Protein AF-A0A7Y4TJZ5-F1 (afdb_monomer)

Foldseek 3Di:
DWDFDDDDQVFDPPCVQQWPKDKQQWWKAAAQAQKIFGPDDPPLVSWDDPVLAQWWKDFDPWDTFGFNADPDRGITGTPDGTNHIDGRHIMITADDDNNHRRIDDDDDDPPPDVQPVPPDQFQDADDPQWDDWDDQRQKIWTAGQFAKIFIHDGSDPRGGHPVLIDDDPGHFQEWADFPPRWIFTFDLQWTWIWHAPDDPNGIDIGTLGGGFGADHHQQWDQAPPRWIWGCRVATWTQDPPSYTDRPLCVVPVVVCPPLSVADLLWHWGWDYQQVQRWTWTFTFQWIWTQRVVVSDIDDIDGCVVVDDPPKGFNHWDADPSWIWTWIDPPPDTDIHTPLDDQKDKDKDKADKDAFPAQFWWFFKKKWKKFADQPWWKWKWKDAPVPPVDTHTQDTDRDDDDDTIDIDMGGRGHTGGRIMMIIIIYMHRNDDIDTDDIDTDTDHDNDDDD

pLDDT: mean 81.67, std 16.17, range [26.98, 97.94]

Radius of gyration: 30.07 Å; Cα contacts (8 Å, |Δi|>4): 1063; chains: 1; bounding box: 86×36×88 Å

Structure (mmCIF, N/CA/C/O backbone):
data_AF-A0A7Y4TJZ5-F1
#
_entry.id   AF-A0A7Y4TJZ5-F1
#
loop_
_atom_site.group_PDB
_atom_site.id
_atom_site.type_symbol
_atom_site.label_atom_id
_atom_site.label_alt_id
_atom_site.label_comp_id
_atom_site.label_asym_id
_atom_site.label_entity_id
_atom_site.label_seq_id
_atom_site.pdbx_PDB_ins_code
_atom_site.Cartn_x
_atom_site.Cartn_y
_atom_site.Cartn_z
_atom_site.occupancy
_atom_site.B_iso_or_equiv
_atom_site.auth_seq_id
_atom_site.auth_comp_id
_atom_site.auth_asym_id
_atom_site.auth_atom_id
_atom_site.pdbx_PDB_model_num
ATOM 1 N N . VAL A 1 1 ? 12.335 8.476 -17.400 1.00 26.98 1 VAL A N 1
ATOM 2 C CA . VAL A 1 1 ? 11.564 7.631 -16.458 1.00 26.98 1 VAL A CA 1
ATOM 3 C C . VAL A 1 1 ? 12.412 6.408 -16.174 1.00 26.98 1 VAL A C 1
ATOM 5 O O . VAL A 1 1 ? 12.815 5.763 -17.132 1.00 26.98 1 VAL A O 1
ATOM 8 N N . PHE A 1 2 ? 12.754 6.162 -14.912 1.00 28.34 2 PHE A N 1
ATOM 9 C CA . PHE A 1 2 ? 13.692 5.110 -14.512 1.00 28.34 2 PHE A CA 1
ATOM 10 C C . PHE A 1 2 ? 12.930 3.837 -14.141 1.00 28.34 2 PHE A C 1
ATOM 12 O O . PHE A 1 2 ? 11.944 3.908 -13.410 1.00 28.34 2 PHE A O 1
ATOM 19 N N . TYR A 1 3 ? 13.377 2.683 -14.637 1.00 32.62 3 TYR A N 1
ATOM 20 C CA . TYR A 1 3 ? 12.796 1.384 -14.298 1.00 32.62 3 TYR A CA 1
ATOM 21 C C . TYR A 1 3 ? 13.901 0.424 -13.867 1.00 32.62 3 TYR A C 1
ATOM 23 O O . TYR A 1 3 ? 14.883 0.228 -14.584 1.00 32.62 3 TYR A O 1
ATOM 31 N N . GLN A 1 4 ? 13.728 -0.192 -12.698 1.00 32.41 4 GLN A N 1
ATOM 32 C CA . GLN A 1 4 ? 14.527 -1.338 -12.283 1.00 32.41 4 GLN A CA 1
ATOM 33 C C . GLN A 1 4 ? 14.056 -2.566 -13.063 1.00 32.41 4 GLN A C 1
ATOM 35 O O . GLN A 1 4 ? 12.895 -2.964 -12.964 1.00 32.41 4 GLN A O 1
ATOM 40 N N . LEU A 1 5 ? 14.952 -3.168 -13.840 1.00 33.44 5 LEU A N 1
ATOM 41 C CA . LEU A 1 5 ? 14.675 -4.424 -14.527 1.00 33.44 5 LEU A CA 1
ATOM 42 C C . LEU A 1 5 ? 14.629 -5.554 -13.487 1.00 33.44 5 LEU A C 1
ATOM 44 O O . LEU A 1 5 ? 15.612 -5.785 -12.778 1.00 33.44 5 LEU A O 1
ATOM 48 N N . LYS A 1 6 ? 13.506 -6.280 -13.394 1.00 32.34 6 LYS A N 1
ATOM 49 C CA . LYS A 1 6 ? 13.508 -7.609 -12.764 1.00 32.34 6 LYS A CA 1
ATOM 50 C C . LYS A 1 6 ? 14.421 -8.506 -13.605 1.00 32.34 6 LYS A C 1
ATOM 52 O O . LYS A 1 6 ? 14.363 -8.489 -14.829 1.00 32.34 6 LYS A O 1
ATOM 57 N N . THR A 1 7 ? 15.329 -9.197 -12.932 1.00 35.03 7 THR A N 1
ATOM 58 C CA . THR A 1 7 ? 16.439 -9.952 -13.518 1.00 35.03 7 THR A CA 1
ATOM 59 C C . THR A 1 7 ? 16.008 -10.998 -14.548 1.00 35.03 7 THR A C 1
ATOM 61 O O . THR A 1 7 ? 14.954 -11.610 -14.405 1.00 35.03 7 THR A O 1
ATOM 64 N N . ASP A 1 8 ? 16.914 -11.210 -15.509 1.00 32.91 8 ASP A N 1
ATOM 65 C CA . ASP A 1 8 ? 16.932 -12.202 -16.595 1.00 32.91 8 ASP A CA 1
ATOM 66 C C . ASP A 1 8 ? 16.063 -11.877 -17.823 1.00 32.91 8 ASP A C 1
ATOM 68 O O . ASP A 1 8 ? 15.109 -12.571 -18.167 1.00 32.91 8 ASP A O 1
ATOM 72 N N . LEU A 1 9 ? 16.470 -10.832 -18.558 1.00 32.56 9 LEU A N 1
ATOM 73 C CA . LEU A 1 9 ? 16.109 -10.668 -19.968 1.00 32.56 9 LEU A CA 1
ATOM 74 C C . LEU A 1 9 ? 16.792 -11.779 -20.782 1.00 32.56 9 LEU A C 1
ATOM 76 O O . LEU A 1 9 ? 17.995 -11.734 -21.024 1.00 32.56 9 LEU A O 1
ATOM 80 N N . GLY A 1 10 ? 16.019 -12.769 -21.227 1.00 30.14 10 GLY A N 1
ATOM 81 C CA . GLY A 1 10 ? 16.453 -13.839 -22.136 1.00 30.14 10 GLY A CA 1
ATOM 82 C C . GLY A 1 10 ? 16.658 -13.400 -23.594 1.00 30.14 10 GLY A C 1
ATOM 83 O O . GLY A 1 10 ? 16.480 -14.205 -24.503 1.00 30.14 10 GLY A O 1
ATOM 84 N N . GLY A 1 11 ? 17.002 -12.134 -23.828 1.00 30.33 11 GLY A N 1
ATOM 85 C CA . GLY A 1 11 ? 17.369 -11.587 -25.131 1.00 30.33 11 GLY A CA 1
ATOM 86 C C . GLY A 1 11 ? 18.675 -10.820 -24.987 1.00 30.33 11 GLY A C 1
ATOM 87 O O . GLY A 1 11 ? 18.841 -10.095 -24.008 1.00 30.33 11 GLY A O 1
ATOM 88 N N . GLU A 1 12 ? 19.611 -11.010 -25.920 1.00 28.36 12 GLU A N 1
ATOM 89 C CA . GLU A 1 12 ? 20.917 -10.341 -25.928 1.00 28.36 12 GLU A CA 1
ATOM 90 C C . GLU A 1 12 ? 20.750 -8.814 -25.986 1.00 28.36 12 GLU A C 1
ATOM 92 O O . GLU A 1 12 ? 20.802 -8.183 -27.040 1.00 28.36 12 GLU A O 1
ATOM 97 N N . VAL A 1 13 ? 20.615 -8.184 -24.824 1.00 33.53 13 VAL A N 1
ATOM 98 C CA . VAL A 1 13 ? 21.214 -6.871 -24.625 1.00 33.53 13 VAL A CA 1
ATOM 99 C C . VAL A 1 13 ? 22.707 -7.139 -24.650 1.00 33.53 13 VAL A C 1
ATOM 101 O O . VAL A 1 13 ? 23.181 -7.926 -23.831 1.00 33.53 13 VAL A O 1
ATOM 104 N N . ALA A 1 14 ? 23.439 -6.551 -25.601 1.00 31.89 14 ALA A N 1
ATOM 105 C CA . ALA A 1 14 ? 24.888 -6.709 -25.656 1.00 31.89 14 ALA A CA 1
ATOM 106 C C . ALA A 1 14 ? 25.456 -6.469 -24.249 1.00 31.89 14 ALA A C 1
ATOM 108 O O . ALA A 1 14 ? 25.326 -5.371 -23.697 1.00 31.89 14 ALA A O 1
ATOM 109 N N . GLU A 1 15 ? 26.023 -7.525 -23.660 1.00 33.72 15 GLU A N 1
ATOM 110 C CA . GLU A 1 15 ? 26.436 -7.613 -22.252 1.00 33.72 15 GLU A CA 1
ATOM 111 C C . GLU A 1 15 ? 27.349 -6.438 -21.858 1.00 33.72 15 GLU A C 1
ATOM 113 O O . GLU A 1 15 ? 27.332 -5.952 -20.731 1.00 33.72 15 GLU A O 1
ATOM 118 N N . THR A 1 16 ? 28.051 -5.877 -22.843 1.00 36.59 16 THR A N 1
ATOM 119 C CA . THR A 1 16 ? 28.891 -4.681 -22.754 1.00 36.59 16 THR A CA 1
ATOM 120 C C . THR A 1 16 ? 28.174 -3.412 -22.274 1.00 36.59 16 THR A C 1
ATOM 122 O O . THR A 1 16 ? 28.843 -2.525 -21.750 1.00 36.59 16 THR A O 1
ATOM 125 N N . THR A 1 17 ? 26.846 -3.309 -22.405 1.00 39.62 17 THR A N 1
ATOM 126 C CA . THR A 1 17 ? 26.066 -2.116 -22.001 1.00 39.62 17 THR A CA 1
ATOM 127 C C . THR A 1 17 ? 25.489 -2.243 -20.584 1.00 39.62 17 THR A C 1
ATOM 129 O O . THR A 1 17 ? 25.361 -1.249 -19.879 1.00 39.62 17 THR A O 1
ATOM 132 N N . LEU A 1 18 ? 25.192 -3.468 -20.135 1.00 43.47 18 LEU A N 1
ATOM 133 C CA . LEU A 1 18 ? 24.624 -3.774 -18.810 1.00 43.47 18 LEU A CA 1
ATOM 134 C C . LEU A 1 18 ? 25.674 -4.169 -17.762 1.00 43.47 18 LEU A C 1
ATOM 136 O O . LEU A 1 18 ? 25.403 -4.123 -16.561 1.00 43.47 18 LEU A O 1
ATOM 140 N N . ALA A 1 19 ? 26.866 -4.568 -18.205 1.00 49.66 19 ALA A N 1
ATOM 141 C CA . ALA A 1 19 ? 27.939 -5.076 -17.363 1.00 49.66 19 ALA A CA 1
ATOM 142 C C . ALA A 1 19 ? 29.138 -4.122 -17.299 1.00 49.66 19 ALA A C 1
ATOM 144 O O . ALA A 1 19 ? 30.273 -4.592 -17.205 1.00 49.66 19 ALA A O 1
ATOM 145 N N . TYR A 1 20 ? 28.935 -2.793 -17.329 1.00 59.78 20 TYR A N 1
ATOM 146 C CA . TYR A 1 20 ? 30.046 -1.890 -17.015 1.00 59.78 20 TYR A CA 1
ATOM 147 C C . TYR A 1 20 ? 30.488 -2.150 -15.570 1.00 59.78 20 TYR A C 1
ATOM 149 O O . TYR A 1 20 ? 29.847 -1.739 -14.603 1.00 59.78 20 TYR A O 1
ATOM 157 N N . THR A 1 21 ? 31.574 -2.903 -15.454 1.00 74.19 21 THR A N 1
ATOM 158 C CA . THR A 1 21 ? 32.314 -3.168 -14.233 1.00 74.19 21 THR A CA 1
ATOM 159 C C . THR A 1 21 ? 33.742 -2.762 -14.531 1.00 74.19 21 THR A C 1
ATOM 161 O O . THR A 1 21 ? 34.391 -3.351 -15.395 1.00 74.19 21 THR A O 1
ATOM 164 N N . ARG A 1 22 ? 34.221 -1.733 -13.840 1.00 83.25 22 ARG A N 1
ATOM 165 C CA . ARG A 1 22 ? 35.608 -1.288 -13.917 1.00 83.25 22 ARG A CA 1
ATOM 166 C C . ARG A 1 22 ? 36.272 -1.576 -12.584 1.00 83.25 22 ARG A C 1
ATOM 168 O O . ARG A 1 22 ? 35.822 -1.071 -11.559 1.00 83.25 22 ARG A O 1
ATOM 175 N N . THR A 1 23 ? 37.345 -2.356 -12.609 1.00 86.56 23 THR A N 1
ATOM 176 C CA . THR A 1 23 ? 38.176 -2.593 -11.427 1.00 86.56 23 THR A CA 1
ATOM 177 C C . THR A 1 23 ? 39.395 -1.688 -11.491 1.00 86.56 23 THR A C 1
ATOM 179 O O . THR A 1 23 ? 40.169 -1.774 -12.439 1.00 86.56 23 THR A O 1
ATOM 182 N N . ILE A 1 24 ? 39.572 -0.840 -10.483 1.00 87.31 24 ILE A N 1
ATOM 183 C CA . ILE A 1 24 ? 40.707 0.071 -10.347 1.00 87.31 24 ILE A CA 1
ATOM 184 C C . ILE A 1 24 ? 41.592 -0.466 -9.227 1.00 87.31 24 ILE A C 1
ATOM 186 O O . ILE A 1 24 ? 41.119 -0.693 -8.120 1.00 87.31 24 ILE A O 1
ATOM 190 N N . ALA A 1 25 ? 42.869 -0.717 -9.511 1.00 84.25 25 ALA A N 1
ATOM 191 C CA . ALA A 1 25 ? 43.724 -1.508 -8.623 1.00 84.25 25 ALA A CA 1
ATOM 192 C C . ALA A 1 25 ? 44.171 -0.787 -7.340 1.00 84.25 25 ALA A C 1
ATOM 194 O O . ALA A 1 25 ? 44.543 -1.456 -6.382 1.00 84.25 25 ALA A O 1
ATOM 195 N N . GLN A 1 26 ? 44.191 0.548 -7.342 1.00 88.69 26 GLN A N 1
ATOM 196 C CA . GLN A 1 26 ? 44.785 1.351 -6.272 1.00 88.69 26 GLN A CA 1
ATOM 197 C C . GLN A 1 26 ? 43.846 2.482 -5.867 1.00 88.69 26 GLN A C 1
ATOM 199 O O . GLN A 1 26 ? 43.989 3.615 -6.328 1.00 88.69 26 GLN A O 1
ATOM 204 N N . ALA A 1 27 ? 42.875 2.162 -5.019 1.00 91.06 27 ALA A N 1
ATOM 205 C CA . ALA A 1 27 ? 41.992 3.126 -4.388 1.00 91.06 27 ALA A CA 1
ATOM 206 C C . ALA A 1 27 ? 42.202 3.159 -2.874 1.00 91.06 27 ALA A C 1
ATOM 208 O O . ALA A 1 27 ? 42.555 2.158 -2.247 1.00 91.06 27 ALA A O 1
ATOM 209 N N . SER A 1 28 ? 41.958 4.323 -2.290 1.00 93.44 28 SER A N 1
ATOM 210 C CA . SER A 1 28 ? 42.104 4.572 -0.866 1.00 93.44 28 SER A CA 1
ATOM 211 C C . SER A 1 28 ? 40.934 5.387 -0.345 1.00 93.44 28 SER A C 1
ATOM 213 O O . SER A 1 28 ? 40.437 6.280 -1.026 1.00 93.44 28 SER A O 1
ATOM 215 N N . ILE A 1 29 ? 40.520 5.074 0.876 1.00 94.00 29 ILE A N 1
ATOM 216 C CA . ILE A 1 29 ? 39.541 5.842 1.643 1.00 94.00 29 ILE A CA 1
ATOM 217 C C . ILE A 1 29 ? 39.866 5.679 3.124 1.00 94.00 29 ILE A C 1
ATOM 219 O O . ILE A 1 29 ? 40.321 4.615 3.560 1.00 94.00 29 ILE A O 1
ATOM 223 N N . THR A 1 30 ? 39.678 6.735 3.904 1.00 94.25 30 THR A N 1
ATOM 224 C CA . THR A 1 30 ? 39.944 6.710 5.345 1.00 94.25 30 THR A CA 1
ATOM 225 C C . THR A 1 30 ? 38.661 6.385 6.105 1.00 94.25 30 THR A C 1
ATOM 227 O O . THR A 1 30 ? 37.578 6.774 5.689 1.00 94.25 30 THR A O 1
ATOM 230 N N . ASN A 1 31 ? 38.764 5.661 7.222 1.00 91.94 31 ASN A N 1
ATOM 231 C CA . ASN A 1 31 ? 37.613 5.405 8.092 1.00 91.94 31 ASN A CA 1
ATOM 232 C C . ASN A 1 31 ? 36.925 6.717 8.518 1.00 91.94 31 ASN A C 1
ATOM 234 O O . ASN A 1 31 ? 37.597 7.599 9.059 1.00 91.94 31 ASN A O 1
ATOM 238 N N . GLY A 1 32 ? 35.607 6.803 8.325 1.00 87.00 32 GLY A N 1
ATOM 239 C CA . GLY A 1 32 ? 34.819 8.003 8.625 1.00 87.00 32 GLY A CA 1
ATOM 240 C C . GLY A 1 32 ? 34.938 9.131 7.593 1.00 87.00 32 GLY A C 1
ATOM 241 O O . GLY A 1 32 ? 34.552 10.253 7.899 1.00 87.00 32 GLY A O 1
ATOM 242 N N . ASP A 1 33 ? 35.520 8.860 6.422 1.00 90.69 33 ASP A N 1
ATOM 243 C CA . ASP A 1 33 ? 35.636 9.799 5.302 1.00 90.69 33 ASP A CA 1
ATOM 244 C C . ASP A 1 33 ? 34.705 9.376 4.153 1.00 90.69 33 ASP A C 1
ATOM 246 O O . ASP A 1 33 ? 34.451 8.180 3.972 1.00 90.69 33 ASP A O 1
ATOM 250 N N . THR A 1 34 ? 34.248 10.353 3.369 1.00 92.75 34 THR A N 1
ATOM 251 C CA . THR A 1 34 ? 33.452 10.181 2.142 1.00 92.75 34 THR A CA 1
ATOM 252 C C . THR A 1 34 ? 34.301 10.275 0.878 1.00 92.75 34 THR A C 1
ATOM 254 O O . THR A 1 34 ? 33.841 9.876 -0.197 1.00 92.75 34 THR A O 1
ATOM 257 N N . THR A 1 35 ? 35.537 10.775 0.988 1.00 95.62 35 THR A N 1
ATOM 258 C CA . THR A 1 35 ? 36.409 11.011 -0.165 1.00 95.62 35 THR A CA 1
ATOM 259 C C . THR A 1 35 ? 37.127 9.729 -0.585 1.00 95.62 35 THR A C 1
ATOM 261 O O . THR A 1 35 ? 37.991 9.206 0.121 1.00 95.62 35 THR A O 1
ATOM 264 N N . LEU A 1 36 ? 36.815 9.240 -1.781 1.00 93.75 36 LEU A N 1
ATOM 265 C CA . LEU A 1 36 ? 37.476 8.112 -2.425 1.00 93.75 36 LEU A CA 1
ATOM 266 C C . LEU A 1 36 ? 38.574 8.613 -3.372 1.00 93.75 36 LEU A C 1
ATOM 268 O O . LEU A 1 36 ? 38.292 9.320 -4.340 1.00 93.75 36 LEU A O 1
ATOM 272 N N . THR A 1 37 ? 39.817 8.191 -3.136 1.00 94.69 37 THR A N 1
ATOM 273 C CA . THR A 1 37 ? 40.994 8.623 -3.909 1.00 94.69 37 THR A CA 1
ATOM 274 C C . THR A 1 37 ? 41.611 7.472 -4.699 1.00 94.69 37 THR A C 1
ATOM 276 O O . THR A 1 37 ? 41.773 6.366 -4.188 1.00 94.69 37 THR A O 1
ATOM 279 N N . LEU A 1 38 ? 42.022 7.735 -5.939 1.00 92.31 38 LEU A N 1
ATOM 280 C CA . LEU A 1 38 ? 42.771 6.814 -6.795 1.00 92.31 38 LEU A CA 1
ATOM 281 C C . LEU A 1 38 ? 44.270 7.141 -6.748 1.00 92.31 38 LEU A C 1
ATOM 283 O O . LEU A 1 38 ? 44.702 8.192 -7.216 1.00 92.31 38 LEU A O 1
ATOM 287 N N . ASN A 1 39 ? 45.084 6.209 -6.258 1.00 83.44 39 ASN A N 1
ATOM 288 C CA . ASN A 1 39 ? 46.517 6.409 -6.011 1.00 83.44 39 ASN A CA 1
ATOM 289 C C . ASN A 1 39 ? 47.434 6.023 -7.188 1.00 83.44 39 ASN A C 1
ATOM 291 O O . ASN A 1 39 ? 48.652 6.176 -7.098 1.00 83.44 39 ASN A O 1
ATOM 295 N N . GLY A 1 40 ? 46.875 5.562 -8.311 1.00 67.00 40 GLY A N 1
ATOM 296 C CA . GLY A 1 40 ? 47.674 5.149 -9.470 1.00 67.00 40 GLY A CA 1
ATOM 297 C C . GLY A 1 40 ? 46.876 4.805 -10.723 1.00 67.00 40 GLY A C 1
ATOM 298 O O . GLY A 1 40 ? 47.202 3.839 -11.406 1.00 67.00 40 GLY A O 1
ATOM 299 N N . ALA A 1 41 ? 45.827 5.576 -11.034 1.00 61.84 41 ALA A N 1
ATOM 300 C CA . ALA A 1 41 ? 44.953 5.345 -12.190 1.00 61.84 41 ALA A CA 1
ATOM 301 C C . ALA A 1 41 ? 45.691 5.503 -13.546 1.00 61.84 41 ALA A C 1
ATOM 303 O O . ALA A 1 41 ? 45.669 6.562 -14.191 1.00 61.84 41 ALA A O 1
ATOM 304 N N . THR A 1 42 ? 46.362 4.428 -13.967 1.00 63.50 42 THR A N 1
ATOM 305 C CA . THR A 1 42 ? 46.960 4.224 -15.291 1.00 63.50 42 THR A CA 1
ATOM 306 C C . THR A 1 42 ? 46.551 2.849 -15.814 1.00 63.50 42 THR A C 1
ATOM 308 O O . THR A 1 42 ? 46.914 1.859 -15.178 1.00 63.50 42 THR A O 1
ATOM 311 N N . PRO A 1 43 ? 45.887 2.760 -16.986 1.00 67.62 43 PRO A N 1
ATOM 312 C CA . PRO A 1 43 ? 45.688 3.798 -18.017 1.00 67.62 43 PRO A CA 1
ATOM 313 C C . PRO A 1 43 ? 44.578 4.833 -17.719 1.00 67.62 43 PRO A C 1
ATOM 315 O O . PRO A 1 43 ? 43.841 4.711 -16.753 1.00 67.62 43 PRO A O 1
ATOM 318 N N . LEU A 1 44 ? 44.439 5.863 -18.577 1.00 68.25 44 LEU A N 1
ATOM 319 C CA . LEU A 1 44 ? 43.420 6.936 -18.471 1.00 68.25 44 LEU A CA 1
ATOM 320 C C . LEU A 1 44 ? 41.980 6.429 -18.264 1.00 68.25 44 LEU A C 1
ATOM 322 O O . LEU A 1 44 ? 41.163 7.150 -17.700 1.00 68.25 44 LEU A O 1
ATOM 326 N N . ALA A 1 45 ? 41.683 5.210 -18.718 1.00 71.12 45 ALA A N 1
ATOM 327 C CA . ALA A 1 45 ? 40.391 4.552 -18.541 1.00 71.12 45 ALA A CA 1
ATOM 328 C C . ALA A 1 45 ? 40.045 4.262 -17.066 1.00 71.12 45 ALA A C 1
ATOM 330 O O . ALA A 1 45 ? 38.869 4.087 -16.751 1.00 71.12 45 ALA A O 1
ATOM 331 N N . ASP A 1 46 ? 41.034 4.279 -16.167 1.00 79.62 46 ASP A N 1
ATOM 332 C CA . ASP A 1 46 ? 40.875 4.005 -14.735 1.00 79.62 46 ASP A CA 1
ATOM 333 C C . ASP A 1 46 ? 40.632 5.267 -13.901 1.00 79.62 46 ASP A C 1
ATOM 335 O O . ASP A 1 46 ? 40.593 5.195 -12.681 1.00 79.62 46 ASP A O 1
ATOM 339 N N . ARG A 1 47 ? 40.479 6.433 -14.537 1.00 87.88 47 ARG A N 1
ATOM 340 C CA . ARG A 1 47 ? 40.201 7.703 -13.853 1.00 87.88 47 ARG A CA 1
ATOM 341 C C . ARG A 1 47 ? 38.711 7.937 -13.673 1.00 87.88 47 ARG A C 1
ATOM 343 O O . ARG A 1 47 ? 37.906 7.491 -14.496 1.00 87.88 47 ARG A O 1
ATOM 350 N N . PHE A 1 48 ? 38.349 8.690 -12.640 1.00 88.50 48 PHE A N 1
ATOM 351 C CA . PHE A 1 48 ? 36.980 9.165 -12.506 1.00 88.50 48 PHE A CA 1
ATOM 352 C C . PHE A 1 48 ? 36.639 10.175 -13.604 1.00 88.50 48 PHE A C 1
ATOM 354 O O . PHE A 1 48 ? 37.471 10.958 -14.068 1.00 88.50 48 PHE A O 1
ATOM 361 N N . THR A 1 49 ? 35.388 10.130 -14.041 1.00 87.75 49 THR A N 1
ATOM 362 C CA . THR A 1 49 ? 34.801 11.059 -15.006 1.00 87.75 49 THR A CA 1
ATOM 363 C C . THR A 1 49 ? 33.425 11.482 -14.520 1.00 87.75 49 THR A C 1
ATOM 365 O O . THR A 1 49 ? 32.810 10.778 -13.728 1.00 87.75 49 THR A O 1
ATOM 368 N N . ALA A 1 50 ? 32.868 12.563 -15.069 1.00 80.00 50 ALA A N 1
ATOM 369 C CA . ALA A 1 50 ? 31.492 12.962 -14.761 1.00 80.00 50 ALA A CA 1
ATOM 370 C C . ALA A 1 50 ? 30.456 11.839 -15.000 1.00 80.00 50 ALA A C 1
ATOM 372 O O . ALA A 1 50 ? 29.407 11.831 -14.369 1.00 80.00 50 ALA A O 1
ATOM 373 N N . SER A 1 51 ? 30.759 10.860 -15.865 1.00 75.94 51 SER A N 1
ATOM 374 C CA . SER A 1 51 ? 29.893 9.697 -16.109 1.00 75.94 51 SER A CA 1
ATOM 375 C C . SER A 1 51 ? 29.878 8.661 -14.975 1.00 75.94 51 SER A C 1
ATOM 377 O O . SER A 1 51 ? 29.083 7.723 -15.029 1.00 75.94 51 SER A O 1
ATOM 379 N N . ASP A 1 52 ? 30.773 8.791 -13.988 1.00 81.25 52 ASP A N 1
ATOM 380 C CA . ASP A 1 52 ? 30.851 7.912 -12.820 1.00 81.25 52 ASP A CA 1
ATOM 381 C C . ASP A 1 52 ? 29.917 8.338 -11.675 1.00 81.25 52 ASP A C 1
ATOM 383 O O . ASP A 1 52 ? 29.662 7.531 -10.784 1.00 81.25 52 ASP A O 1
ATOM 387 N N . VAL A 1 53 ? 29.362 9.556 -11.705 1.00 82.50 53 VAL A N 1
ATOM 388 C CA . VAL A 1 53 ? 28.349 9.991 -10.729 1.00 82.50 53 VAL A CA 1
ATOM 389 C C . VAL A 1 53 ? 27.125 9.069 -10.803 1.00 82.50 53 VAL A C 1
ATOM 391 O O . VA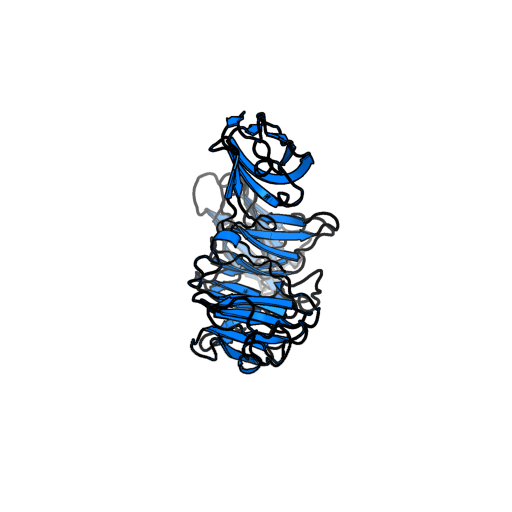L A 1 53 ? 26.655 8.734 -11.889 1.00 82.50 53 VAL A O 1
ATOM 394 N N . GLY A 1 54 ? 26.636 8.620 -9.646 1.00 72.25 54 GLY A N 1
ATOM 395 C CA . GLY A 1 54 ? 25.535 7.663 -9.509 1.00 72.25 54 GLY A CA 1
ATOM 396 C C . GLY A 1 54 ? 25.942 6.188 -9.606 1.00 72.25 54 GLY A C 1
ATOM 397 O O . GLY A 1 54 ? 25.105 5.312 -9.378 1.00 72.25 54 GLY A O 1
ATOM 398 N N . ARG A 1 55 ? 27.212 5.875 -9.908 1.00 83.12 55 ARG A N 1
ATOM 399 C CA . ARG A 1 55 ? 27.709 4.488 -9.952 1.00 83.12 55 ARG A CA 1
ATOM 400 C C . ARG A 1 55 ? 27.978 3.940 -8.553 1.00 83.12 55 ARG A C 1
ATOM 402 O O . ARG A 1 55 ? 28.404 4.672 -7.657 1.00 83.12 55 ARG A O 1
ATOM 409 N N . ARG A 1 56 ? 27.780 2.626 -8.388 1.00 86.69 56 ARG A N 1
ATOM 410 C CA . ARG A 1 56 ? 28.151 1.916 -7.154 1.00 86.69 56 ARG A CA 1
ATOM 411 C C . ARG A 1 56 ? 29.657 1.727 -7.107 1.00 86.69 56 ARG A C 1
ATOM 413 O O . ARG A 1 56 ? 30.251 1.298 -8.100 1.00 86.69 56 ARG A O 1
ATOM 420 N N . VAL A 1 57 ? 30.235 1.962 -5.942 1.00 90.56 57 VAL A N 1
ATOM 421 C CA . VAL A 1 57 ? 31.641 1.732 -5.629 1.00 90.56 57 VAL A CA 1
ATOM 422 C C . VAL A 1 57 ? 31.767 0.757 -4.474 1.00 90.56 57 VAL A C 1
ATOM 424 O O . VAL A 1 57 ? 31.076 0.874 -3.468 1.00 90.56 57 VAL A O 1
ATOM 427 N N . GLU A 1 58 ? 32.651 -0.220 -4.629 1.00 92.25 58 GLU A N 1
ATOM 428 C CA . GLU A 1 58 ? 32.865 -1.263 -3.634 1.00 92.25 58 GLU A CA 1
ATOM 429 C C . GLU A 1 58 ? 34.364 -1.494 -3.417 1.00 92.25 58 GLU A C 1
ATOM 431 O O . GLU A 1 58 ? 35.093 -1.806 -4.362 1.00 92.25 58 GLU A O 1
ATOM 436 N N . ILE A 1 59 ? 34.805 -1.377 -2.164 1.00 92.50 59 ILE A N 1
ATOM 437 C CA . ILE A 1 59 ? 36.076 -1.910 -1.667 1.00 92.50 59 ILE A CA 1
ATOM 438 C C . ILE A 1 59 ? 35.714 -3.001 -0.664 1.00 92.50 59 ILE A C 1
ATOM 440 O O . ILE A 1 59 ? 35.090 -2.729 0.365 1.00 92.50 59 ILE A O 1
ATOM 444 N N . ALA A 1 60 ? 36.078 -4.242 -0.985 1.00 89.25 60 ALA A N 1
ATOM 445 C CA . ALA A 1 60 ? 35.584 -5.434 -0.304 1.00 89.25 60 ALA A CA 1
ATOM 446 C C . ALA A 1 60 ? 35.689 -5.335 1.231 1.00 89.25 60 ALA A C 1
ATOM 448 O O . ALA A 1 60 ? 36.781 -5.290 1.796 1.00 89.25 60 ALA A O 1
ATOM 449 N N . GLY A 1 61 ? 34.532 -5.325 1.903 1.00 84.75 61 GLY A N 1
ATOM 450 C CA . GLY A 1 61 ? 34.430 -5.300 3.366 1.00 84.75 61 GLY A CA 1
ATOM 451 C C . GLY A 1 61 ? 34.800 -3.973 4.037 1.00 84.75 61 GLY A C 1
ATOM 452 O O . GLY A 1 61 ? 34.953 -3.961 5.256 1.00 84.75 61 GLY A O 1
ATOM 453 N N . LYS A 1 62 ? 34.963 -2.881 3.277 1.00 90.50 62 LYS A N 1
ATOM 454 C CA . LYS A 1 62 ? 35.380 -1.566 3.802 1.00 90.50 62 LYS A CA 1
ATOM 455 C C . LYS A 1 62 ? 34.492 -0.418 3.349 1.00 90.50 62 LYS A C 1
ATOM 457 O O . LYS A 1 62 ? 34.165 0.452 4.157 1.00 90.50 62 LYS A O 1
ATOM 462 N N . LEU A 1 63 ? 34.091 -0.441 2.081 1.00 91.00 63 LEU A N 1
ATOM 463 C CA . LEU A 1 63 ? 33.222 0.555 1.471 1.00 91.00 63 LEU A CA 1
ATOM 464 C C . LEU A 1 63 ? 32.256 -0.141 0.515 1.00 91.00 63 LEU A C 1
ATOM 466 O O . LEU A 1 63 ? 32.677 -0.930 -0.329 1.00 91.00 63 LEU A O 1
ATOM 470 N N . ASP A 1 64 ? 30.978 0.179 0.637 1.00 90.81 64 ASP A N 1
ATOM 471 C CA . ASP A 1 64 ? 29.934 -0.175 -0.318 1.00 90.81 64 ASP A CA 1
ATOM 472 C C . ASP A 1 64 ? 28.992 1.023 -0.400 1.00 90.81 64 ASP A C 1
ATOM 474 O O . ASP A 1 64 ? 28.156 1.212 0.479 1.00 90.81 64 ASP A O 1
ATOM 478 N N . SER A 1 65 ? 29.223 1.892 -1.382 1.00 90.44 65 SER A N 1
ATOM 479 C CA . SER A 1 65 ? 28.552 3.190 -1.462 1.00 90.44 65 SER A CA 1
ATOM 480 C C . SER A 1 65 ? 28.352 3.643 -2.914 1.00 90.44 65 SER A C 1
ATOM 482 O O . SER A 1 65 ? 28.531 2.878 -3.868 1.00 90.44 65 SER A O 1
ATOM 484 N N . TRP A 1 66 ? 27.953 4.899 -3.086 1.00 87.69 66 TRP A N 1
ATOM 485 C CA . TRP A 1 66 ? 27.580 5.530 -4.346 1.00 87.69 66 TRP A CA 1
ATOM 486 C C . TRP A 1 66 ? 28.386 6.798 -4.552 1.00 87.69 66 TRP A C 1
ATOM 488 O O . TRP A 1 66 ? 28.478 7.602 -3.630 1.00 87.69 66 TRP A O 1
ATOM 498 N N . ILE A 1 67 ? 28.916 7.006 -5.760 1.00 89.31 67 ILE A N 1
ATOM 499 C CA . ILE A 1 67 ? 29.571 8.271 -6.110 1.00 89.31 67 ILE A CA 1
ATOM 500 C C . ILE A 1 67 ? 28.501 9.356 -6.240 1.00 89.31 67 ILE A C 1
ATOM 502 O O . ILE A 1 67 ? 27.630 9.259 -7.105 1.00 89.31 67 ILE A O 1
ATOM 506 N N . VAL A 1 68 ? 28.584 10.400 -5.421 1.00 90.12 68 VAL A N 1
ATOM 507 C CA . VAL A 1 68 ? 27.674 11.558 -5.477 1.00 90.12 68 VAL A CA 1
ATOM 508 C C . VAL A 1 68 ? 28.270 12.715 -6.266 1.00 90.12 68 VAL A C 1
ATOM 510 O O . VAL A 1 68 ? 27.544 13.470 -6.909 1.00 90.12 68 VAL A O 1
ATOM 513 N N . GLU A 1 69 ? 29.595 12.818 -6.281 1.00 92.00 69 GLU A N 1
ATOM 514 C CA . GLU A 1 69 ? 30.317 13.852 -7.007 1.00 92.00 69 GLU A CA 1
ATOM 515 C C . GLU A 1 69 ? 31.683 13.325 -7.440 1.00 92.00 69 GLU A C 1
ATOM 517 O O . GLU A 1 69 ? 32.335 12.576 -6.719 1.00 92.00 69 GLU A O 1
ATOM 522 N N . VAL A 1 70 ? 32.133 13.726 -8.626 1.00 93.00 70 VAL A N 1
ATOM 523 C CA . VAL A 1 70 ? 33.517 13.529 -9.061 1.00 93.00 70 VAL A CA 1
ATOM 524 C C . VAL A 1 70 ? 34.196 14.886 -9.005 1.00 93.00 70 VAL A C 1
ATOM 526 O O . VAL A 1 70 ? 33.921 15.748 -9.841 1.00 93.00 70 VAL A O 1
ATOM 529 N N . THR A 1 71 ? 35.052 15.078 -8.005 1.00 93.69 71 THR A N 1
ATOM 530 C CA . THR A 1 71 ? 35.723 16.358 -7.755 1.00 93.69 71 THR A CA 1
ATOM 531 C C . THR A 1 71 ? 36.882 16.564 -8.724 1.00 93.69 71 THR A C 1
ATOM 533 O O . THR A 1 71 ? 37.087 17.669 -9.229 1.00 93.69 71 THR A O 1
ATOM 536 N N . ASP A 1 72 ? 37.598 15.490 -9.063 1.00 92.75 72 ASP A N 1
ATOM 537 C CA . ASP A 1 72 ? 38.576 15.471 -10.144 1.00 92.75 72 ASP A CA 1
ATOM 538 C C . ASP A 1 72 ? 38.791 14.048 -10.697 1.00 92.75 72 ASP A C 1
ATOM 540 O O . ASP A 1 72 ? 38.073 13.105 -10.382 1.00 92.75 72 ASP A O 1
ATOM 544 N N . ALA A 1 73 ? 39.781 13.870 -11.574 1.00 90.69 73 ALA A N 1
ATOM 545 C CA . ALA A 1 73 ? 40.036 12.585 -12.225 1.00 90.69 73 ALA A CA 1
ATOM 546 C C . ALA A 1 73 ? 40.538 11.467 -11.277 1.00 90.69 73 ALA A C 1
ATOM 548 O O . ALA A 1 73 ? 40.620 10.308 -11.689 1.00 90.69 73 ALA A O 1
ATOM 549 N N . PHE A 1 74 ? 40.900 11.804 -10.041 1.00 93.25 74 PHE A N 1
ATOM 550 C CA . PHE A 1 74 ? 41.429 10.912 -9.012 1.00 93.25 74 PHE A CA 1
ATOM 551 C C . PHE A 1 74 ? 40.579 10.896 -7.743 1.00 93.25 74 PHE A C 1
ATOM 553 O O . PHE A 1 74 ? 40.720 9.957 -6.969 1.00 93.25 74 PHE A O 1
ATOM 560 N N . ASN A 1 75 ? 39.708 11.881 -7.538 1.00 93.56 75 ASN A N 1
ATOM 561 C CA . ASN A 1 75 ? 38.901 12.008 -6.333 1.00 93.56 75 ASN A CA 1
ATOM 562 C C . ASN A 1 75 ? 37.403 12.022 -6.651 1.00 93.56 75 ASN A C 1
ATOM 564 O O . ASN A 1 75 ? 36.946 12.669 -7.598 1.00 93.56 75 ASN A O 1
ATOM 568 N N . ALA A 1 76 ? 36.640 11.302 -5.835 1.00 94.06 76 ALA A N 1
ATOM 569 C CA . ALA A 1 76 ? 35.188 11.266 -5.883 1.00 94.06 76 ALA A CA 1
ATOM 570 C C . ALA A 1 76 ? 34.613 11.248 -4.463 1.00 94.06 76 ALA A C 1
ATOM 572 O O . ALA A 1 76 ? 35.156 10.583 -3.586 1.00 94.06 76 ALA A O 1
ATOM 573 N N . GLU A 1 77 ? 33.508 11.951 -4.252 1.00 95.56 77 GLU A N 1
ATOM 574 C CA . GLU A 1 77 ? 32.744 11.901 -3.007 1.00 95.56 77 GLU A CA 1
ATOM 575 C C . GLU A 1 77 ? 31.739 10.757 -3.057 1.00 95.56 77 GLU A C 1
ATOM 577 O O . GLU A 1 77 ? 31.120 10.494 -4.098 1.00 95.56 77 GLU A O 1
ATOM 582 N N . THR A 1 78 ? 31.542 10.106 -1.916 1.00 92.56 78 THR A N 1
ATOM 583 C CA . THR A 1 78 ? 30.580 9.017 -1.745 1.00 92.56 78 THR A CA 1
ATOM 584 C C . THR A 1 78 ? 29.478 9.377 -0.751 1.00 92.56 78 THR A C 1
ATOM 586 O O . THR A 1 78 ? 29.624 10.303 0.041 1.00 92.56 78 THR A O 1
ATOM 589 N N . ASN A 1 79 ? 28.331 8.698 -0.836 1.00 90.00 79 ASN A N 1
ATOM 590 C CA . ASN A 1 79 ? 27.164 9.006 0.001 1.00 90.00 79 ASN A CA 1
ATOM 591 C C . ASN A 1 79 ? 27.252 8.434 1.427 1.00 90.00 79 ASN A C 1
ATOM 593 O O . ASN A 1 79 ? 26.471 8.825 2.291 1.00 90.00 79 ASN A O 1
ATOM 597 N N . ASP A 1 80 ? 28.161 7.488 1.656 1.00 84.81 80 ASP A N 1
ATOM 598 C CA . ASP A 1 80 ? 28.360 6.821 2.938 1.00 84.81 80 ASP A CA 1
ATOM 599 C C . ASP A 1 80 ? 29.840 6.844 3.310 1.00 84.81 80 ASP A C 1
ATOM 601 O O . ASP A 1 80 ? 30.710 6.648 2.459 1.00 84.81 80 ASP A O 1
ATOM 605 N N . ASP A 1 81 ? 30.117 7.009 4.599 1.00 85.12 81 ASP A N 1
ATOM 606 C CA . ASP A 1 81 ? 31.481 6.963 5.110 1.00 85.12 81 ASP A CA 1
ATOM 607 C C . ASP A 1 81 ? 32.043 5.535 5.043 1.00 85.12 81 ASP A C 1
ATOM 609 O O . ASP A 1 81 ? 31.343 4.541 5.282 1.00 85.12 81 ASP A O 1
ATOM 613 N N . ALA A 1 82 ? 33.349 5.410 4.803 1.00 85.12 82 ALA A N 1
ATOM 614 C CA . ALA A 1 82 ? 34.001 4.111 4.902 1.00 85.12 82 ALA A CA 1
ATOM 615 C C . ALA A 1 82 ? 33.944 3.558 6.332 1.00 85.12 82 ALA A C 1
ATOM 617 O O . ALA A 1 82 ? 34.244 4.246 7.308 1.00 85.12 82 ALA A O 1
ATOM 618 N N . THR A 1 83 ? 33.656 2.261 6.440 1.00 88.38 83 THR A N 1
ATOM 619 C CA . THR A 1 83 ? 33.619 1.532 7.722 1.00 88.38 83 THR A CA 1
ATOM 620 C C . THR A 1 83 ? 35.009 1.117 8.217 1.00 88.38 83 THR A C 1
ATOM 622 O O . THR A 1 83 ? 35.176 0.723 9.373 1.00 88.38 83 THR A O 1
ATOM 625 N N . ALA A 1 84 ? 36.016 1.188 7.342 1.00 89.25 84 ALA A N 1
ATOM 626 C CA . ALA A 1 84 ? 37.415 0.911 7.636 1.00 89.25 84 ALA A CA 1
ATOM 627 C C . ALA A 1 84 ? 38.336 1.622 6.634 1.00 89.25 84 ALA A C 1
ATOM 629 O O . ALA A 1 84 ? 37.949 1.891 5.500 1.00 89.25 84 ALA A O 1
ATOM 630 N N . THR A 1 85 ? 39.587 1.867 7.028 1.00 94.19 85 THR A N 1
ATOM 631 C CA . THR A 1 85 ? 40.594 2.440 6.126 1.00 94.19 85 THR A CA 1
ATOM 632 C C . THR A 1 85 ? 41.012 1.428 5.052 1.00 94.19 85 THR A C 1
ATOM 634 O O . THR A 1 85 ? 41.409 0.293 5.352 1.00 94.19 85 THR A O 1
ATOM 637 N N . ALA A 1 86 ? 40.965 1.854 3.792 1.00 91.69 86 ALA A N 1
ATOM 638 C CA . ALA A 1 86 ? 41.543 1.167 2.644 1.00 91.69 86 ALA A CA 1
ATOM 639 C C . ALA A 1 86 ? 42.738 1.968 2.115 1.00 91.69 86 ALA A C 1
ATOM 641 O O . ALA A 1 86 ? 42.685 3.197 2.042 1.00 91.69 86 ALA A O 1
ATOM 642 N N . THR A 1 87 ? 43.821 1.283 1.754 1.00 92.81 87 THR A N 1
ATOM 643 C CA . THR A 1 87 ? 45.002 1.918 1.161 1.00 92.81 87 THR A CA 1
ATOM 644 C C . THR A 1 87 ? 45.507 1.066 0.012 1.00 92.81 87 THR A C 1
ATOM 646 O O . THR A 1 87 ? 45.885 -0.082 0.232 1.00 92.81 87 THR A O 1
ATOM 649 N N . ASP A 1 88 ? 45.508 1.637 -1.191 1.00 90.38 88 ASP A N 1
ATOM 650 C CA . ASP A 1 88 ? 45.919 0.979 -2.438 1.00 90.38 88 ASP A CA 1
ATOM 651 C C . ASP A 1 88 ? 45.192 -0.351 -2.693 1.00 90.38 88 ASP A C 1
ATOM 653 O O . ASP A 1 88 ? 45.790 -1.343 -3.112 1.00 90.38 88 ASP A O 1
ATOM 657 N N . GLU A 1 89 ? 43.886 -0.373 -2.432 1.00 90.81 89 GLU A N 1
ATOM 658 C CA . GLU A 1 89 ? 43.048 -1.556 -2.610 1.00 90.81 89 GLU A CA 1
ATOM 659 C C . GLU A 1 89 ? 42.251 -1.523 -3.910 1.00 90.81 89 GLU A C 1
ATOM 661 O O . GLU A 1 89 ? 42.014 -0.471 -4.506 1.00 90.81 89 GLU A O 1
ATOM 666 N N . ALA A 1 90 ? 41.811 -2.705 -4.343 1.00 90.56 90 ALA A N 1
ATOM 667 C CA . ALA A 1 90 ? 40.987 -2.838 -5.530 1.00 90.56 90 ALA A CA 1
ATOM 668 C C . ALA A 1 90 ? 39.593 -2.240 -5.290 1.00 90.56 90 ALA A C 1
ATOM 670 O O . ALA A 1 90 ? 38.827 -2.721 -4.455 1.00 90.56 90 ALA A O 1
ATOM 671 N N . LEU A 1 91 ? 39.263 -1.226 -6.080 1.00 91.38 91 LEU A N 1
ATOM 672 C CA . LEU A 1 91 ? 37.947 -0.617 -6.162 1.00 91.38 91 LEU A CA 1
ATOM 673 C C . LEU A 1 91 ? 37.177 -1.204 -7.338 1.00 91.38 91 LEU A C 1
ATOM 675 O O . LEU A 1 91 ? 37.657 -1.195 -8.470 1.00 91.38 91 LEU A O 1
ATOM 679 N N . ILE A 1 92 ? 35.951 -1.645 -7.090 1.00 90.31 92 ILE A N 1
ATOM 680 C CA . ILE A 1 92 ? 35.025 -2.084 -8.130 1.00 90.31 92 ILE A CA 1
ATOM 681 C C . ILE A 1 92 ? 33.992 -0.979 -8.350 1.00 90.31 92 ILE A C 1
ATOM 683 O O . ILE A 1 92 ? 33.195 -0.688 -7.463 1.00 90.31 92 ILE A O 1
ATOM 687 N N . VAL A 1 93 ? 33.974 -0.394 -9.548 1.00 86.88 93 VAL A N 1
ATOM 688 C CA . VAL A 1 93 ? 32.941 0.546 -10.004 1.00 86.88 93 VAL A CA 1
ATOM 689 C C . VAL A 1 93 ? 31.944 -0.215 -10.869 1.00 86.88 93 VAL A C 1
ATOM 691 O O . VAL A 1 93 ? 32.343 -0.829 -11.860 1.00 86.88 93 VAL A O 1
ATOM 694 N N . ARG A 1 94 ? 30.653 -0.178 -10.530 1.00 82.88 94 ARG A N 1
ATOM 695 C CA . ARG A 1 94 ? 29.595 -0.880 -11.276 1.00 82.88 94 ARG A CA 1
ATOM 696 C C . ARG A 1 94 ? 28.570 0.085 -11.851 1.00 82.88 94 ARG A C 1
ATOM 698 O O . ARG A 1 94 ? 28.237 1.089 -11.224 1.00 82.88 94 ARG A O 1
ATOM 705 N N . HIS A 1 95 ? 28.032 -0.260 -13.021 1.00 69.31 95 HIS A N 1
ATOM 706 C CA . HIS A 1 95 ? 26.911 0.461 -13.608 1.00 69.31 95 HIS A CA 1
ATOM 707 C C . HIS A 1 95 ? 25.717 0.474 -12.661 1.00 69.31 95 HIS A C 1
ATOM 709 O O . HIS A 1 95 ? 25.231 -0.574 -12.224 1.00 69.31 95 HIS A O 1
ATOM 715 N N . ALA A 1 96 ? 25.233 1.676 -12.410 1.00 61.59 96 ALA A N 1
ATOM 716 C CA . ALA A 1 96 ? 23.954 1.930 -11.802 1.00 61.59 96 ALA A CA 1
ATOM 717 C C . ALA A 1 96 ? 23.412 3.241 -12.353 1.00 61.59 96 ALA A C 1
ATOM 719 O O . ALA A 1 96 ? 24.179 4.092 -12.808 1.00 61.59 96 ALA A O 1
ATOM 720 N N . ILE A 1 97 ? 22.096 3.376 -12.307 1.00 54.72 97 ILE A N 1
ATOM 721 C CA . ILE A 1 97 ? 21.387 4.602 -12.655 1.00 54.72 97 ILE A CA 1
ATOM 722 C C . ILE A 1 97 ? 20.534 4.936 -11.438 1.00 54.72 97 ILE A C 1
ATOM 724 O O . ILE A 1 97 ? 19.768 4.081 -10.991 1.00 54.72 97 ILE A O 1
ATOM 728 N N . ASP A 1 98 ? 20.744 6.116 -10.855 1.00 51.25 98 ASP A N 1
ATOM 729 C CA . ASP A 1 98 ? 20.063 6.591 -9.642 1.00 51.25 98 ASP A CA 1
ATOM 730 C C . ASP A 1 98 ? 20.033 5.562 -8.491 1.00 51.25 98 ASP A C 1
ATOM 732 O O . ASP A 1 98 ? 19.008 5.337 -7.849 1.00 51.25 98 ASP A O 1
ATOM 736 N N . GLY A 1 99 ? 21.161 4.886 -8.238 1.00 51.09 99 GLY A N 1
ATOM 737 C CA . GLY A 1 99 ? 21.278 3.900 -7.153 1.00 51.09 99 GLY A CA 1
ATOM 738 C C . GLY A 1 99 ? 20.739 2.499 -7.479 1.00 51.09 99 GLY A C 1
ATOM 739 O O . GLY A 1 99 ? 20.730 1.621 -6.616 1.00 51.09 99 GLY A O 1
ATOM 740 N N . ILE A 1 100 ? 20.307 2.246 -8.719 1.00 51.72 100 ILE A N 1
ATOM 741 C CA . ILE A 1 100 ? 19.776 0.946 -9.148 1.00 51.72 100 ILE A CA 1
ATOM 742 C C . ILE A 1 100 ? 20.810 0.215 -10.010 1.00 51.72 100 ILE A C 1
ATOM 744 O O . ILE A 1 100 ? 21.099 0.608 -11.142 1.00 51.72 100 ILE A O 1
ATOM 748 N N . LEU A 1 101 ? 21.350 -0.890 -9.488 1.00 49.72 101 LEU A N 1
ATOM 749 C CA . LEU A 1 101 ? 22.204 -1.806 -10.253 1.00 49.72 101 LEU A CA 1
ATOM 750 C C . LEU A 1 101 ? 21.395 -2.506 -11.356 1.00 49.72 101 LEU A C 1
ATOM 752 O O . LEU A 1 101 ? 20.257 -2.910 -11.125 1.00 49.72 101 LEU A O 1
ATOM 756 N N . ARG A 1 102 ? 22.015 -2.725 -12.527 1.00 53.22 102 ARG A N 1
ATOM 757 C CA . ARG A 1 102 ? 21.386 -3.362 -13.711 1.00 53.22 102 ARG A CA 1
ATOM 758 C C . ARG A 1 102 ? 20.182 -2.585 -14.272 1.00 53.22 102 ARG A C 1
ATOM 760 O O . ARG A 1 102 ? 19.227 -3.181 -14.767 1.00 53.22 102 ARG A O 1
ATOM 767 N N . ALA A 1 103 ? 20.225 -1.260 -14.191 1.00 49.56 103 ALA A N 1
ATOM 768 C CA . ALA A 1 103 ? 19.289 -0.388 -14.888 1.00 49.56 103 ALA A CA 1
ATOM 769 C C . ALA A 1 103 ? 19.741 -0.138 -16.340 1.00 49.56 103 ALA A C 1
ATOM 771 O O . ALA A 1 103 ? 20.927 -0.225 -16.651 1.00 49.56 103 ALA A O 1
ATOM 772 N N . VAL A 1 104 ? 18.788 0.177 -17.219 1.00 51.47 104 VAL A N 1
ATOM 773 C CA . VAL A 1 104 ? 19.042 0.698 -18.571 1.00 51.47 104 VAL A CA 1
ATOM 774 C C . VAL A 1 104 ? 18.277 2.002 -18.699 1.00 51.47 104 VAL A C 1
ATOM 776 O O . VAL A 1 104 ? 17.064 2.031 -18.492 1.00 51.47 104 VAL A O 1
ATOM 779 N N . GLU A 1 105 ? 18.971 3.075 -19.059 1.00 50.50 105 GLU A N 1
ATOM 780 C CA . GLU A 1 105 ? 18.327 4.311 -19.483 1.00 50.50 105 GLU A CA 1
ATOM 781 C C . GLU A 1 105 ? 18.155 4.272 -20.996 1.00 50.50 105 GLU A C 1
ATOM 783 O O . GLU A 1 105 ? 19.114 4.109 -21.752 1.00 50.50 105 GLU A O 1
ATOM 788 N N . ILE A 1 106 ? 16.904 4.381 -21.434 1.00 52.12 106 ILE A N 1
ATOM 789 C CA . ILE A 1 106 ? 16.566 4.376 -22.849 1.00 52.12 106 ILE A CA 1
ATOM 790 C C . ILE A 1 106 ? 16.134 5.786 -23.232 1.00 52.12 106 ILE A C 1
ATOM 792 O O . ILE A 1 106 ? 15.077 6.264 -22.817 1.00 52.12 106 ILE A O 1
ATOM 796 N N . HIS A 1 107 ? 16.962 6.442 -24.039 1.00 47.84 107 HIS A N 1
ATOM 797 C CA . HIS A 1 107 ? 16.657 7.735 -24.632 1.00 47.84 107 HIS A CA 1
ATOM 798 C C . HIS A 1 107 ? 16.118 7.548 -26.049 1.00 47.84 107 HIS A C 1
ATOM 800 O O . HIS A 1 107 ? 16.802 7.011 -26.918 1.00 47.84 107 HIS A O 1
ATOM 806 N N . TRP A 1 108 ? 14.902 8.033 -26.296 1.00 53.09 108 TRP A N 1
ATOM 807 C CA . TRP A 1 108 ? 14.337 8.128 -27.641 1.00 53.09 108 TRP A CA 1
ATOM 808 C C . TRP A 1 108 ? 14.638 9.524 -28.185 1.00 53.09 108 TRP A C 1
ATOM 810 O O . TRP A 1 108 ? 14.117 10.516 -27.672 1.00 53.09 108 TRP A O 1
ATOM 820 N N . THR A 1 109 ? 15.506 9.633 -29.190 1.00 42.91 109 THR A N 1
ATOM 821 C CA . THR A 1 109 ? 15.748 10.917 -29.855 1.00 42.91 109 THR A CA 1
ATOM 822 C C . THR A 1 109 ? 14.562 11.263 -30.757 1.00 42.91 109 THR A C 1
ATOM 824 O O . THR A 1 109 ? 14.033 10.424 -31.481 1.00 42.91 109 THR A O 1
ATOM 827 N N . THR A 1 110 ? 14.125 12.523 -30.709 1.00 41.94 110 THR A N 1
ATOM 828 C CA . THR A 1 110 ? 13.025 13.066 -31.528 1.00 41.94 110 THR A CA 1
ATOM 829 C C . THR A 1 110 ? 13.440 13.382 -32.961 1.00 41.94 110 THR A C 1
ATOM 831 O O . THR A 1 110 ? 12.633 13.880 -33.745 1.00 41.94 110 THR A O 1
ATOM 834 N N . GLU A 1 111 ? 14.709 13.175 -33.304 1.00 41.47 111 GLU A N 1
ATOM 835 C CA . GLU A 1 111 ? 15.184 13.421 -34.653 1.00 41.47 111 GLU A CA 1
ATOM 836 C C . GLU A 1 111 ? 14.663 12.302 -35.542 1.00 41.47 111 GLU A C 1
ATOM 838 O O . GLU A 1 111 ? 14.990 11.133 -35.351 1.00 41.47 111 GLU A O 1
ATOM 843 N N . SER A 1 112 ? 13.818 12.674 -36.502 1.00 39.59 112 SER A N 1
ATOM 844 C CA . SER A 1 112 ? 13.422 11.828 -37.620 1.00 39.59 112 SER A CA 1
ATOM 845 C C . SER A 1 112 ? 14.676 11.209 -38.231 1.00 39.59 112 SER A C 1
ATOM 847 O O . SER A 1 112 ? 15.387 11.860 -38.998 1.00 39.59 112 SER A O 1
ATOM 849 N N . LEU A 1 113 ? 14.967 9.962 -37.856 1.00 41.50 113 LEU A N 1
ATOM 850 C CA . LEU A 1 113 ? 16.019 9.169 -38.466 1.00 41.50 113 LEU A CA 1
ATOM 851 C C . LEU A 1 113 ? 15.685 9.086 -39.956 1.00 41.50 113 LEU A C 1
ATOM 853 O O . LEU A 1 113 ? 14.680 8.490 -40.353 1.00 41.50 113 LEU A O 1
ATOM 857 N N . PHE A 1 114 ? 16.502 9.744 -40.779 1.00 34.91 114 PHE A N 1
ATOM 858 C CA . PHE A 1 114 ? 16.431 9.634 -42.232 1.00 34.91 114 PHE A CA 1
ATOM 859 C C . PHE A 1 114 ? 16.449 8.141 -42.598 1.00 34.91 114 PHE A C 1
ATOM 861 O O . PHE A 1 114 ? 17.449 7.465 -42.372 1.00 34.91 114 PHE A O 1
ATOM 868 N N . GLY A 1 115 ? 15.337 7.624 -43.133 1.00 39.06 115 GLY A N 1
ATOM 869 C CA . GLY A 1 115 ? 15.195 6.209 -43.495 1.00 39.06 115 GLY A CA 1
ATOM 870 C C . GLY A 1 115 ? 14.224 5.384 -42.646 1.00 39.06 115 GLY A C 1
ATOM 871 O O . GLY A 1 115 ? 14.227 4.167 -42.784 1.00 39.06 115 GLY A O 1
ATOM 872 N N . GLN A 1 116 ? 13.368 5.992 -41.818 1.00 41.69 116 GLN A N 1
ATOM 873 C CA . GLN A 1 116 ? 12.338 5.262 -41.058 1.00 41.69 116 GLN A CA 1
ATOM 874 C C . GLN A 1 116 ? 11.387 4.431 -41.952 1.00 41.69 116 GLN A C 1
ATOM 876 O O . GLN A 1 116 ? 10.988 3.339 -41.562 1.00 41.69 116 GLN A O 1
ATOM 881 N N . ASP A 1 117 ? 11.126 4.880 -43.188 1.00 42.16 11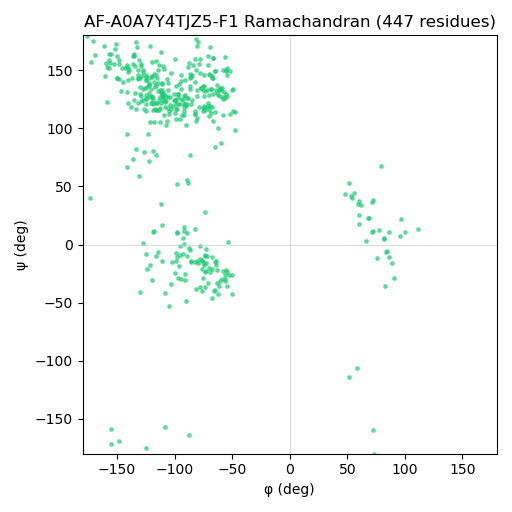7 ASP A N 1
ATOM 882 C CA . ASP A 1 117 ? 10.374 4.125 -44.211 1.00 42.16 117 ASP A CA 1
ATOM 883 C C . ASP A 1 117 ? 11.146 2.921 -44.801 1.00 42.16 117 ASP A C 1
ATOM 885 O O . ASP A 1 117 ? 10.575 2.118 -45.539 1.00 42.16 117 ASP A O 1
ATOM 889 N N . LEU A 1 118 ? 12.445 2.791 -44.503 1.00 43.94 118 LEU A N 1
ATOM 890 C CA . LEU A 1 118 ? 13.323 1.691 -44.930 1.00 43.94 118 LEU A CA 1
ATOM 891 C C . LEU A 1 118 ? 13.816 0.825 -43.757 1.00 43.94 118 LEU A C 1
ATOM 893 O O . LEU A 1 118 ? 14.471 -0.193 -43.990 1.00 43.94 118 LEU A O 1
ATOM 897 N N . ALA A 1 119 ? 13.527 1.212 -42.510 1.00 42.75 119 ALA A N 1
ATOM 898 C CA . ALA A 1 119 ? 13.781 0.374 -41.346 1.00 42.75 119 ALA A CA 1
ATOM 899 C C . ALA A 1 119 ? 12.887 -0.882 -41.413 1.00 42.75 119 ALA A C 1
ATOM 901 O O . ALA A 1 119 ? 11.788 -0.815 -41.974 1.00 42.75 119 ALA A O 1
ATOM 902 N N . PRO A 1 120 ? 13.318 -2.040 -40.869 1.00 51.75 120 PRO A N 1
ATOM 903 C CA . PRO A 1 120 ? 12.437 -3.196 -40.735 1.00 51.75 120 PRO A CA 1
ATOM 904 C C . PRO A 1 120 ? 11.123 -2.736 -40.099 1.00 51.75 120 PRO A C 1
ATOM 906 O O . PRO A 1 120 ? 11.158 -1.978 -39.132 1.00 51.75 120 PRO A O 1
ATOM 909 N N . PHE A 1 121 ? 9.989 -3.171 -40.654 1.00 53.28 121 PHE A N 1
ATOM 910 C CA . PHE A 1 121 ? 8.618 -2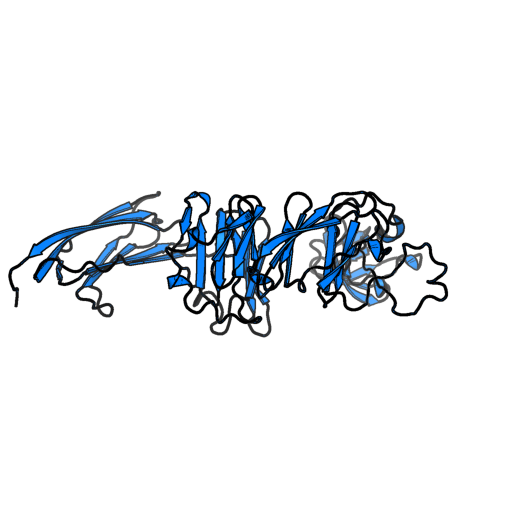.702 -40.380 1.00 53.28 121 PHE A CA 1
ATOM 911 C C . PHE A 1 121 ? 8.161 -2.712 -38.902 1.00 53.28 121 PHE A C 1
ATOM 913 O O . PHE A 1 121 ? 7.014 -2.375 -38.616 1.00 53.28 121 PHE A O 1
ATOM 920 N N . ASP A 1 122 ? 9.034 -3.101 -37.978 1.00 54.72 122 ASP A N 1
ATOM 921 C CA . ASP A 1 122 ? 8.788 -3.233 -36.550 1.00 54.72 122 ASP A CA 1
ATOM 922 C C . ASP A 1 122 ? 9.524 -2.183 -35.693 1.00 54.72 122 ASP A C 1
ATOM 924 O O . ASP A 1 122 ? 9.176 -1.997 -34.524 1.00 54.72 122 ASP A O 1
ATOM 928 N N . ALA A 1 123 ? 10.510 -1.454 -36.234 1.00 60.66 123 ALA A N 1
ATOM 929 C CA . ALA A 1 123 ? 11.377 -0.545 -35.473 1.00 60.66 123 ALA A CA 1
ATOM 930 C C . ALA A 1 123 ? 10.822 0.892 -35.371 1.00 60.66 123 ALA A C 1
ATOM 932 O O . ALA A 1 123 ? 11.484 1.863 -35.743 1.00 60.66 123 ALA A O 1
ATOM 933 N N . TYR A 1 124 ? 9.590 1.037 -34.875 1.00 68.94 124 TYR A N 1
ATOM 934 C CA . TYR A 1 124 ? 9.018 2.351 -34.569 1.00 68.94 124 TYR A CA 1
ATOM 935 C C . TYR A 1 124 ? 9.367 2.761 -33.131 1.00 68.94 124 TYR A C 1
ATOM 937 O O . TYR A 1 124 ? 9.081 1.995 -32.207 1.00 68.94 124 TYR A O 1
ATOM 945 N N . PRO A 1 125 ? 9.964 3.947 -32.912 1.00 68.69 125 PRO A N 1
ATOM 946 C CA . PRO A 1 125 ? 10.122 4.493 -31.576 1.00 68.69 125 PRO A CA 1
ATOM 947 C C . PRO A 1 125 ? 8.746 4.894 -31.018 1.00 68.69 125 PRO A C 1
ATOM 949 O O . PRO A 1 125 ? 7.879 5.344 -31.778 1.00 68.69 125 PRO A O 1
ATOM 952 N N . PRO A 1 126 ? 8.528 4.753 -29.702 1.00 70.81 126 PRO A N 1
ATOM 953 C CA . PRO A 1 126 ? 7.304 5.221 -29.073 1.00 70.81 126 PRO A CA 1
ATOM 954 C C . PRO A 1 126 ? 7.287 6.764 -29.043 1.00 70.81 126 PRO A C 1
ATOM 956 O O . PRO A 1 126 ? 8.334 7.400 -29.212 1.00 70.81 126 PRO A O 1
ATOM 959 N N . PRO A 1 127 ? 6.121 7.404 -28.846 1.00 73.44 127 PRO A N 1
ATOM 960 C CA . PRO A 1 127 ? 6.045 8.861 -28.807 1.00 73.44 127 PRO A CA 1
ATOM 961 C C . PRO A 1 127 ? 6.777 9.420 -27.577 1.00 73.44 127 PRO A C 1
ATOM 963 O O . PRO A 1 127 ? 7.005 8.719 -26.596 1.00 73.44 127 PRO A O 1
ATOM 966 N N . SER A 1 128 ? 7.142 10.703 -27.603 1.00 71.50 128 SER A N 1
ATOM 967 C CA . SER A 1 128 ? 7.955 11.319 -26.541 1.00 71.50 128 SER A CA 1
ATOM 968 C C . SER A 1 128 ? 7.197 11.590 -25.234 1.00 71.50 128 SER A C 1
ATOM 970 O O . SER A 1 128 ? 7.816 11.772 -24.188 1.00 71.50 128 SER A O 1
ATOM 972 N N . ASN A 1 129 ? 5.864 11.609 -25.259 1.00 77.81 129 ASN A N 1
ATOM 973 C CA . ASN A 1 129 ? 5.001 11.902 -24.112 1.00 77.81 129 ASN A CA 1
ATOM 974 C C . ASN A 1 129 ? 4.669 10.644 -23.289 1.00 77.81 129 ASN A C 1
ATOM 976 O O . ASN A 1 129 ? 3.500 10.350 -23.046 1.00 77.81 129 ASN A O 1
ATOM 980 N N . LEU A 1 130 ? 5.684 9.890 -22.869 1.00 82.00 130 LEU A N 1
ATOM 981 C CA . LEU A 1 130 ? 5.498 8.670 -22.077 1.00 82.00 130 LEU A CA 1
ATOM 982 C C . LEU A 1 130 ? 5.178 8.988 -20.610 1.00 82.00 130 LEU A C 1
ATOM 984 O O . LEU A 1 130 ? 5.833 9.824 -19.991 1.00 82.00 130 LEU A O 1
ATOM 988 N N . ALA A 1 131 ? 4.186 8.292 -20.057 1.00 82.94 131 ALA A N 1
ATOM 989 C CA . ALA A 1 131 ? 3.741 8.401 -18.669 1.00 82.94 131 ALA A CA 1
ATOM 990 C C . ALA A 1 131 ? 4.123 7.169 -17.835 1.00 82.94 131 ALA A C 1
ATOM 992 O O . ALA A 1 131 ? 4.576 7.315 -16.702 1.00 82.94 131 ALA A O 1
ATOM 993 N N . TYR A 1 132 ? 3.979 5.967 -18.402 1.00 87.69 132 TYR A N 1
ATOM 994 C CA . TYR A 1 132 ? 4.284 4.702 -17.725 1.00 87.69 132 TYR A CA 1
ATOM 995 C C . TYR A 1 132 ? 5.057 3.755 -18.639 1.00 87.69 132 TYR A C 1
ATOM 997 O O . TYR A 1 132 ? 5.074 3.911 -19.857 1.00 87.69 132 TYR A O 1
ATOM 1005 N N . ALA A 1 133 ? 5.691 2.758 -18.041 1.00 85.94 133 ALA A N 1
ATOM 1006 C CA . ALA A 1 133 ? 6.316 1.638 -18.713 1.00 85.94 133 ALA A CA 1
ATOM 1007 C C . ALA A 1 133 ? 6.418 0.468 -17.741 1.00 85.94 133 ALA A C 1
ATOM 1009 O O . ALA A 1 133 ? 6.316 0.627 -16.523 1.00 85.94 133 ALA A O 1
ATOM 1010 N N . GLY A 1 134 ? 6.653 -0.705 -18.297 1.00 82.94 134 GLY A N 1
ATOM 1011 C CA . GLY A 1 134 ? 6.914 -1.908 -17.535 1.00 82.94 134 GLY A CA 1
ATOM 1012 C C . GLY A 1 134 ? 7.355 -3.027 -18.458 1.00 82.94 134 GLY A C 1
ATOM 1013 O O . GLY A 1 134 ? 7.378 -2.878 -19.682 1.00 82.94 134 GLY A O 1
ATOM 1014 N N . ILE A 1 135 ? 7.725 -4.154 -17.864 1.00 82.00 135 ILE A N 1
ATOM 1015 C CA . ILE A 1 135 ? 8.197 -5.320 -18.604 1.00 82.00 135 ILE A CA 1
ATOM 1016 C C . ILE A 1 135 ? 7.443 -6.540 -18.115 1.00 82.00 135 ILE A C 1
ATOM 1018 O O . ILE A 1 135 ? 7.370 -6.798 -16.916 1.00 82.00 135 ILE A O 1
ATOM 1022 N N . LEU A 1 136 ? 6.902 -7.296 -19.061 1.00 83.44 136 LEU A N 1
ATOM 1023 C CA . LEU A 1 136 ? 6.304 -8.599 -18.817 1.00 83.44 136 LEU A CA 1
ATOM 1024 C C . LEU A 1 136 ? 7.084 -9.633 -19.624 1.00 83.44 136 LEU A C 1
ATOM 1026 O O . LEU A 1 136 ? 7.091 -9.584 -20.853 1.00 83.44 136 LEU A O 1
ATOM 1030 N N . ASN A 1 137 ? 7.739 -10.559 -18.920 1.00 82.94 137 ASN A N 1
ATOM 1031 C CA . ASN A 1 137 ? 8.679 -11.523 -19.495 1.00 82.94 137 ASN A CA 1
ATOM 1032 C C . ASN A 1 137 ? 9.747 -10.836 -20.365 1.00 82.94 137 ASN A C 1
ATOM 1034 O O . ASN A 1 137 ? 10.569 -10.079 -19.859 1.00 82.94 137 ASN A O 1
ATOM 1038 N N . ASP A 1 138 ? 9.729 -11.087 -21.670 1.00 77.00 138 ASP A N 1
ATOM 1039 C CA . ASP A 1 138 ? 10.682 -10.584 -22.659 1.00 77.00 138 ASP A CA 1
ATOM 1040 C C . ASP A 1 138 ? 10.167 -9.348 -23.418 1.00 77.00 138 ASP A C 1
ATOM 1042 O O . ASP A 1 138 ? 10.767 -8.933 -24.409 1.00 77.00 138 ASP A O 1
ATOM 1046 N N . THR A 1 139 ? 9.049 -8.766 -22.979 1.00 83.19 139 THR A N 1
ATOM 1047 C CA . THR A 1 139 ? 8.340 -7.708 -23.699 1.00 83.19 139 THR A CA 1
ATOM 1048 C C . THR A 1 139 ? 8.244 -6.426 -22.876 1.00 83.19 139 THR A C 1
ATOM 1050 O O . THR A 1 139 ? 7.653 -6.400 -21.795 1.00 83.19 139 THR A O 1
ATOM 1053 N N . LEU A 1 140 ? 8.780 -5.336 -23.430 1.00 85.88 140 LEU A N 1
ATOM 1054 C CA . LEU A 1 140 ? 8.633 -3.976 -22.907 1.00 85.88 140 LEU A CA 1
ATOM 1055 C C . LEU A 1 140 ? 7.302 -3.375 -23.370 1.00 85.88 140 LEU A C 1
ATOM 1057 O O . LEU A 1 140 ? 6.924 -3.518 -24.530 1.00 85.88 140 LEU A O 1
ATOM 1061 N N . PHE A 1 141 ? 6.618 -2.643 -22.498 1.00 89.00 141 PHE A N 1
ATOM 1062 C CA . PHE A 1 141 ? 5.524 -1.761 -22.894 1.00 89.00 141 PHE A CA 1
ATOM 1063 C C . PHE A 1 141 ? 5.747 -0.360 -22.343 1.00 89.00 141 PHE A C 1
ATOM 1065 O O . PHE A 1 141 ? 6.340 -0.188 -21.279 1.00 89.00 141 PHE A O 1
ATOM 1072 N N . VAL A 1 142 ? 5.244 0.637 -23.061 1.00 89.12 142 VAL A N 1
ATOM 1073 C CA . VAL A 1 142 ? 5.195 2.031 -22.617 1.00 89.12 142 VAL A CA 1
ATOM 1074 C C . VAL A 1 142 ? 3.793 2.576 -22.850 1.00 89.12 142 VAL A C 1
ATOM 1076 O O . VAL A 1 142 ? 3.155 2.246 -23.845 1.00 89.12 142 VAL A O 1
ATOM 1079 N N . GLU A 1 143 ? 3.298 3.406 -21.945 1.00 91.31 143 GLU A N 1
ATOM 1080 C CA . GLU A 1 143 ? 2.022 4.098 -22.088 1.00 91.31 143 GLU A CA 1
ATOM 1081 C C . GLU A 1 143 ? 2.261 5.598 -22.201 1.00 91.31 143 GLU A C 1
ATOM 1083 O O . GLU A 1 143 ? 3.007 6.169 -21.402 1.00 91.31 143 GLU A O 1
ATOM 1088 N N . ASP A 1 144 ? 1.626 6.237 -23.180 1.00 88.56 144 ASP A N 1
ATOM 1089 C CA . ASP A 1 144 ? 1.670 7.688 -23.325 1.00 88.56 144 ASP A CA 1
ATOM 1090 C C . ASP A 1 144 ? 0.689 8.412 -22.387 1.00 88.56 144 ASP A C 1
ATOM 1092 O O . ASP A 1 144 ? -0.179 7.819 -21.746 1.00 88.56 144 ASP A O 1
ATOM 1096 N N . THR A 1 145 ? 0.795 9.737 -22.309 1.00 86.31 145 THR A N 1
ATOM 1097 C CA . THR A 1 145 ? -0.110 10.555 -21.486 1.00 86.31 145 THR A CA 1
ATOM 1098 C C . THR A 1 145 ? -1.576 10.520 -21.943 1.00 86.31 145 THR A C 1
ATOM 1100 O O . THR A 1 145 ? -2.450 10.934 -21.179 1.00 86.31 145 THR A O 1
ATOM 1103 N N . ASN A 1 146 ? -1.867 10.029 -23.154 1.00 88.25 146 ASN A N 1
ATOM 1104 C CA . ASN A 1 146 ? -3.227 9.861 -23.675 1.00 88.25 146 ASN A CA 1
ATOM 1105 C C . ASN A 1 146 ? -3.828 8.494 -23.317 1.00 88.25 146 ASN A C 1
ATOM 1107 O O . ASN A 1 146 ? -5.026 8.286 -23.501 1.00 88.25 146 ASN A O 1
ATOM 1111 N N . GLY A 1 147 ? -3.022 7.577 -22.783 1.00 89.69 147 GLY A N 1
ATOM 1112 C CA . GLY A 1 147 ? -3.445 6.245 -22.385 1.00 89.69 147 GLY A CA 1
ATOM 1113 C C . GLY A 1 147 ? -3.202 5.151 -23.414 1.00 89.69 147 GLY A C 1
ATOM 1114 O O . GLY A 1 147 ? -3.665 4.034 -23.205 1.00 89.69 147 GLY A O 1
ATOM 1115 N N . ILE A 1 148 ? -2.509 5.445 -24.515 1.00 92.75 148 ILE A N 1
ATOM 1116 C CA . ILE A 1 148 ? -2.186 4.458 -25.548 1.00 92.75 148 ILE A CA 1
ATOM 1117 C C . ILE A 1 148 ? -0.980 3.645 -25.085 1.00 92.75 148 ILE A C 1
ATOM 1119 O O . ILE A 1 148 ? 0.055 4.216 -24.742 1.00 92.75 148 ILE A O 1
ATOM 1123 N N . ILE A 1 149 ? -1.100 2.316 -25.108 1.00 94.19 149 ILE A N 1
ATOM 1124 C CA . ILE A 1 149 ? -0.022 1.408 -24.706 1.00 94.19 149 ILE A CA 1
ATOM 1125 C C . ILE A 1 149 ? 0.685 0.899 -25.959 1.00 94.19 149 ILE A C 1
ATOM 1127 O O . ILE A 1 149 ? 0.117 0.141 -26.745 1.00 94.19 149 ILE A O 1
ATOM 1131 N N . TYR A 1 150 ? 1.941 1.284 -26.129 1.00 90.88 150 TYR A N 1
ATOM 1132 C CA . TYR A 1 150 ? 2.831 0.778 -27.163 1.00 90.88 150 TYR A CA 1
ATOM 1133 C C . TYR A 1 150 ? 3.546 -0.450 -26.616 1.00 90.88 150 TYR A C 1
ATOM 1135 O O . TYR A 1 150 ? 4.229 -0.388 -25.593 1.00 90.88 150 TYR A O 1
ATOM 1143 N N . VAL A 1 151 ? 3.370 -1.574 -27.300 1.00 91.00 151 VAL A N 1
ATOM 1144 C CA . VAL A 1 151 ? 3.932 -2.865 -26.907 1.00 91.00 151 VAL A CA 1
ATOM 1145 C C . VAL A 1 151 ? 5.102 -3.182 -27.826 1.00 91.00 151 VAL A C 1
ATOM 1147 O O . VAL A 1 151 ? 5.010 -2.987 -29.038 1.00 91.00 151 VAL A O 1
ATOM 1150 N N . GLY A 1 152 ? 6.211 -3.591 -27.220 1.00 85.56 152 GLY A N 1
ATOM 1151 C CA . GLY A 1 152 ? 7.438 -3.917 -27.917 1.00 85.56 152 GLY A CA 1
ATOM 1152 C C . GLY A 1 152 ? 7.437 -5.330 -28.491 1.00 85.56 152 GLY A C 1
ATOM 1153 O O . GLY A 1 152 ? 6.717 -6.214 -28.022 1.00 85.56 152 GLY A O 1
ATOM 1154 N N . VAL A 1 153 ? 8.300 -5.567 -29.475 1.00 82.94 153 VAL A N 1
ATOM 1155 C CA . VAL A 1 153 ? 8.579 -6.924 -29.950 1.00 82.94 153 VAL A CA 1
ATOM 1156 C C . VAL A 1 153 ? 9.320 -7.702 -28.852 1.00 82.94 153 VAL A C 1
ATOM 1158 O O . VAL A 1 153 ? 10.285 -7.175 -28.288 1.00 82.94 153 VAL A O 1
ATOM 1161 N N . PRO A 1 154 ? 8.920 -8.953 -28.560 1.00 80.50 154 PRO A N 1
ATOM 1162 C CA . PRO A 1 154 ? 9.627 -9.811 -27.614 1.00 80.50 154 PRO A CA 1
ATOM 1163 C C . PRO A 1 154 ? 11.128 -9.876 -27.910 1.00 80.50 154 PRO A C 1
ATOM 1165 O O . PRO A 1 154 ? 11.514 -10.068 -29.060 1.00 80.50 154 PRO A O 1
ATOM 1168 N N . ALA A 1 155 ? 11.960 -9.720 -26.881 1.00 72.69 155 ALA A N 1
ATOM 1169 C CA . ALA A 1 155 ? 13.426 -9.716 -26.940 1.00 72.69 155 ALA A CA 1
ATOM 1170 C C . ALA A 1 155 ? 14.092 -8.547 -27.705 1.00 72.69 155 ALA A C 1
ATOM 1172 O O . ALA A 1 155 ? 15.321 -8.504 -27.763 1.00 72.69 155 ALA A O 1
ATOM 1173 N N . TYR A 1 156 ? 13.341 -7.567 -28.226 1.00 72.06 156 TYR A N 1
ATOM 1174 C CA . TYR A 1 156 ? 13.905 -6.394 -28.911 1.00 72.06 156 TYR A CA 1
ATOM 1175 C C . TYR A 1 156 ? 13.561 -5.092 -28.186 1.00 72.06 156 TYR A C 1
ATOM 1177 O O . TYR A 1 156 ? 12.456 -4.554 -28.284 1.00 72.06 156 TYR A O 1
ATOM 1185 N N . ILE A 1 157 ? 14.555 -4.530 -27.498 1.00 64.56 157 ILE A N 1
ATOM 1186 C CA . ILE A 1 157 ? 14.425 -3.225 -26.849 1.00 64.56 157 ILE A CA 1
ATOM 1187 C C . ILE A 1 157 ? 14.368 -2.135 -27.932 1.00 64.56 157 ILE A C 1
ATOM 1189 O O . ILE A 1 157 ? 15.328 -1.928 -28.668 1.00 64.56 157 ILE A O 1
ATOM 1193 N N . GLY A 1 158 ? 13.234 -1.432 -28.021 1.00 62.91 158 GLY A N 1
ATOM 1194 C CA . GLY A 1 158 ? 13.048 -0.270 -28.903 1.00 62.91 158 GLY A CA 1
ATOM 1195 C C . GLY A 1 158 ? 12.313 -0.487 -30.213 1.00 62.91 158 GLY A C 1
ATOM 1196 O O . GLY A 1 158 ? 12.260 0.421 -31.038 1.00 62.91 158 GLY A O 1
ATOM 1197 N N . SER A 1 159 ? 11.700 -1.653 -30.383 1.00 76.06 159 SER A N 1
ATOM 1198 C CA . SER A 1 159 ? 10.864 -1.971 -31.535 1.00 76.06 159 SER A CA 1
ATOM 1199 C C . SER A 1 159 ? 9.397 -1.995 -31.107 1.00 76.06 159 SER A C 1
ATOM 1201 O O . SER A 1 159 ? 8.989 -2.965 -30.481 1.00 76.06 159 SER A O 1
ATOM 1203 N N . PHE A 1 160 ? 8.610 -0.955 -31.413 1.00 80.88 160 PHE A N 1
ATOM 1204 C CA . PHE A 1 160 ? 7.192 -0.854 -31.024 1.00 80.88 160 PHE A CA 1
ATOM 1205 C C . PHE A 1 160 ? 6.259 -0.830 -32.246 1.00 80.88 160 PHE A C 1
ATOM 1207 O O . PHE A 1 160 ? 5.761 0.231 -32.635 1.00 80.88 160 PHE A O 1
ATOM 1214 N N . PRO A 1 161 ? 6.000 -1.976 -32.895 1.00 81.88 161 PRO A N 1
ATOM 1215 C CA . PRO A 1 161 ? 5.160 -2.019 -34.083 1.00 81.88 161 PRO A CA 1
ATOM 1216 C C . PRO A 1 161 ? 3.730 -1.539 -33.772 1.00 81.88 161 PRO A C 1
ATOM 1218 O O . PRO A 1 161 ? 3.085 -2.067 -32.860 1.00 81.88 161 PRO A O 1
ATOM 1221 N N . PRO A 1 162 ? 3.144 -0.645 -34.594 1.00 82.12 162 PRO A N 1
ATOM 1222 C CA . PRO A 1 162 ? 1.784 -0.134 -34.387 1.00 82.12 162 PRO A CA 1
ATOM 1223 C C . PRO A 1 162 ? 0.695 -1.218 -34.288 1.00 82.12 162 PRO A C 1
ATOM 1225 O O . PRO A 1 162 ? -0.384 -0.992 -33.750 1.00 82.12 162 PRO A O 1
ATOM 1228 N N . LYS A 1 163 ? 0.955 -2.422 -34.816 1.00 83.88 163 LYS A N 1
ATOM 1229 C CA . LYS A 1 163 ? 0.026 -3.566 -34.779 1.00 83.88 163 LYS A CA 1
ATOM 1230 C C . LYS A 1 163 ? -0.111 -4.218 -33.398 1.00 83.88 163 LYS A C 1
ATOM 1232 O O . LYS A 1 163 ? -1.037 -5.016 -33.219 1.00 83.88 163 LYS A O 1
ATOM 1237 N N . GLN A 1 164 ? 0.816 -3.939 -32.482 1.00 88.31 164 GLN A N 1
ATOM 1238 C CA . GLN A 1 164 ? 0.814 -4.450 -31.108 1.00 88.31 164 GLN A CA 1
ATOM 1239 C C . GLN A 1 164 ? 0.263 -3.426 -30.106 1.00 88.31 164 GLN A C 1
ATOM 1241 O O . GLN A 1 164 ? 0.044 -3.768 -28.948 1.00 88.31 164 GLN A O 1
ATOM 1246 N N . THR A 1 165 ? 0.004 -2.192 -30.544 1.00 90.44 165 THR A N 1
ATOM 1247 C CA . THR A 1 165 ? -0.549 -1.129 -29.705 1.00 90.44 165 THR A CA 1
ATOM 1248 C C . THR A 1 165 ? -1.918 -1.510 -29.139 1.00 90.44 165 THR A C 1
ATOM 1250 O O . THR A 1 165 ? -2.796 -1.994 -29.858 1.00 90.44 165 THR A O 1
ATOM 1253 N N . LEU A 1 166 ? -2.109 -1.255 -27.846 1.00 94.75 166 LEU A N 1
ATOM 1254 C CA . LEU A 1 166 ? -3.366 -1.459 -27.134 1.00 94.75 166 LEU A CA 1
ATOM 1255 C C . LEU A 1 166 ? -4.013 -0.099 -26.851 1.00 94.75 166 LEU A C 1
ATOM 1257 O O . LEU A 1 166 ? -3.333 0.874 -26.519 1.00 94.75 166 LEU A O 1
ATOM 1261 N N . PHE A 1 167 ? -5.342 -0.050 -26.954 1.00 94.00 167 PHE A N 1
ATOM 1262 C CA . PHE A 1 167 ? -6.138 1.171 -26.800 1.00 94.00 167 PHE A CA 1
ATOM 1263 C C . PHE A 1 167 ? -7.123 1.041 -25.626 1.00 94.00 167 PHE A C 1
ATOM 1265 O O . PHE A 1 167 ? -8.297 0.725 -25.836 1.00 94.00 167 PHE A O 1
ATOM 1272 N N . PRO A 1 168 ? -6.659 1.238 -24.378 1.00 94.12 168 PRO A N 1
ATOM 1273 C CA . PRO A 1 168 ? -7.536 1.422 -23.228 1.00 94.12 168 PRO A CA 1
ATOM 1274 C C . PRO A 1 168 ? -8.517 2.587 -23.419 1.00 94.12 168 PRO A C 1
ATOM 1276 O O . PRO A 1 168 ? -8.298 3.494 -24.218 1.00 94.12 168 PRO A O 1
ATOM 1279 N N . THR A 1 169 ? -9.593 2.598 -22.632 1.00 90.12 169 THR A N 1
ATOM 1280 C CA . THR A 1 169 ? -10.636 3.637 -22.699 1.00 90.12 169 THR A CA 1
ATOM 1281 C C . THR A 1 169 ? -10.216 4.995 -22.132 1.00 90.12 169 THR A C 1
ATOM 1283 O O . THR A 1 169 ? -10.833 6.006 -22.450 1.00 90.12 169 THR A O 1
ATOM 1286 N N . GLU A 1 170 ? -9.218 5.024 -21.252 1.00 92.75 170 GLU A N 1
ATOM 1287 C CA . GLU A 1 170 ? -8.728 6.220 -20.555 1.00 92.75 170 GLU A CA 1
ATOM 1288 C C . GLU A 1 170 ? -7.283 5.996 -20.096 1.00 92.75 170 GLU A C 1
ATOM 1290 O O . GLU A 1 170 ? -6.852 4.848 -19.958 1.00 92.75 170 GLU A O 1
ATOM 1295 N N . SER A 1 171 ? -6.540 7.075 -19.837 1.00 92.81 171 SER A N 1
ATOM 1296 C CA . SER A 1 171 ? -5.153 7.011 -19.364 1.00 92.81 171 SER A CA 1
ATOM 1297 C C . SER A 1 171 ? -5.028 6.391 -17.976 1.00 92.81 171 SER A C 1
ATOM 1299 O O . SER A 1 171 ? -5.946 6.455 -17.149 1.00 92.81 171 SER A O 1
ATOM 1301 N N . ALA A 1 172 ? -3.904 5.724 -17.729 1.00 95.25 172 ALA A N 1
ATOM 1302 C CA . ALA A 1 172 ? -3.624 5.123 -16.441 1.00 95.25 172 ALA A CA 1
ATOM 1303 C C . ALA A 1 172 ? -3.416 6.200 -15.371 1.00 95.25 172 ALA A C 1
ATOM 1305 O O . ALA A 1 172 ? -2.845 7.263 -15.611 1.00 95.25 172 ALA A O 1
ATOM 1306 N N . THR A 1 173 ? -3.888 5.901 -14.169 1.00 94.62 173 THR A N 1
ATOM 1307 C CA . THR A 1 173 ? -3.538 6.612 -12.938 1.00 94.62 173 THR A CA 1
ATOM 1308 C C . THR A 1 173 ? -2.481 5.855 -12.145 1.00 94.62 173 THR A C 1
ATOM 1310 O O . THR A 1 173 ? -1.744 6.470 -11.375 1.00 94.62 173 THR A O 1
ATOM 1313 N N . LEU A 1 174 ? -2.382 4.536 -12.331 1.00 93.56 174 LEU A N 1
ATOM 1314 C CA . LEU A 1 174 ? -1.435 3.683 -11.624 1.00 93.56 174 LEU A CA 1
ATOM 1315 C C . LEU A 1 174 ? -1.227 2.355 -12.357 1.00 93.56 174 LEU A C 1
ATOM 1317 O O . LEU A 1 174 ? -2.172 1.767 -12.881 1.00 93.56 174 LEU A O 1
ATOM 1321 N N . TYR A 1 175 ? 0.002 1.851 -12.297 1.00 93.56 175 TYR A N 1
ATOM 1322 C CA . TYR A 1 175 ? 0.321 0.449 -12.541 1.00 93.56 175 TYR A CA 1
ATOM 1323 C C . TYR A 1 175 ? 0.743 -0.196 -11.220 1.00 93.56 175 TYR A C 1
ATOM 1325 O O . TYR A 1 175 ? 1.624 0.326 -10.539 1.00 93.56 175 TYR A O 1
ATOM 1333 N N . LEU A 1 176 ? 0.127 -1.321 -10.859 1.00 91.06 176 LEU A N 1
ATOM 1334 C CA . LEU A 1 176 ? 0.583 -2.178 -9.767 1.00 91.06 176 LEU A CA 1
ATOM 1335 C C . LEU A 1 176 ? 1.114 -3.483 -10.345 1.00 91.06 176 LEU A C 1
ATOM 1337 O O . LEU A 1 176 ? 0.456 -4.123 -11.165 1.00 91.06 176 LEU A O 1
ATOM 1341 N N . ASP A 1 177 ? 2.296 -3.875 -9.894 1.00 84.94 177 ASP A N 1
ATOM 1342 C CA . ASP A 1 177 ? 2.874 -5.178 -10.195 1.00 84.94 177 ASP A CA 1
ATOM 1343 C C . ASP A 1 177 ? 2.053 -6.262 -9.486 1.00 84.94 177 ASP A C 1
ATOM 1345 O O . ASP A 1 177 ? 1.968 -6.294 -8.256 1.00 84.94 177 ASP A O 1
ATOM 1349 N N . GLY A 1 178 ? 1.373 -7.096 -10.268 1.00 73.12 178 GLY A N 1
ATOM 1350 C CA . GLY A 1 178 ? 0.689 -8.270 -9.756 1.00 73.12 178 GLY A CA 1
ATOM 1351 C C . GLY A 1 178 ? 1.663 -9.439 -9.664 1.00 73.12 178 GLY A C 1
ATOM 1352 O O . GLY A 1 178 ? 2.544 -9.608 -10.504 1.00 73.12 178 GLY A O 1
ATOM 1353 N N . SER A 1 179 ? 1.492 -10.295 -8.657 1.00 69.00 179 SER A N 1
ATOM 1354 C CA . SER A 1 179 ? 2.168 -11.594 -8.668 1.00 69.00 179 SER A CA 1
ATOM 1355 C C . SER A 1 179 ? 1.826 -12.361 -9.958 1.00 69.00 179 SER A C 1
ATOM 1357 O O . SER A 1 179 ? 0.733 -12.203 -10.500 1.00 69.00 179 SER A O 1
ATOM 1359 N N . ASP A 1 180 ? 2.751 -13.202 -10.430 1.00 66.25 180 ASP A N 1
ATOM 1360 C CA . ASP A 1 180 ? 2.588 -14.085 -11.600 1.00 66.25 180 ASP A CA 1
ATOM 1361 C C . ASP A 1 180 ? 2.558 -13.405 -12.983 1.00 66.25 180 ASP A C 1
ATOM 1363 O O . ASP A 1 180 ? 1.865 -13.851 -13.895 1.00 66.25 180 ASP A O 1
ATOM 1367 N N . GLY A 1 181 ? 3.359 -12.353 -13.181 1.00 72.25 181 GLY A N 1
ATOM 1368 C CA . GLY A 1 181 ? 3.607 -11.816 -14.527 1.00 72.25 181 GLY A CA 1
ATOM 1369 C C . GLY A 1 181 ? 2.404 -11.074 -15.109 1.00 72.25 181 GLY A C 1
ATOM 1370 O O . GLY A 1 181 ? 2.120 -11.168 -16.306 1.00 72.25 181 GLY A O 1
ATOM 1371 N N . VAL A 1 182 ? 1.697 -10.336 -14.254 1.00 86.06 182 VAL A N 1
ATOM 1372 C CA . VAL A 1 182 ? 0.591 -9.465 -14.647 1.00 86.06 182 VAL A CA 1
ATOM 1373 C C . VAL A 1 182 ? 0.818 -8.063 -14.104 1.00 86.06 182 VAL A C 1
ATOM 1375 O O . VAL A 1 182 ? 1.364 -7.888 -13.019 1.00 86.06 182 VAL A O 1
ATOM 1378 N N . TYR A 1 183 ? 0.338 -7.054 -14.821 1.00 92.19 183 TYR A N 1
ATOM 1379 C CA . TYR A 1 183 ? 0.206 -5.708 -14.273 1.00 92.19 183 TYR A CA 1
ATOM 1380 C C . TYR A 1 183 ? -1.262 -5.349 -14.109 1.00 92.19 183 TYR A C 1
ATOM 1382 O O . TYR A 1 183 ? -2.056 -5.452 -15.045 1.00 92.19 183 TYR A O 1
ATOM 1390 N N . TRP A 1 184 ? -1.620 -4.858 -12.931 1.00 93.69 184 TRP A N 1
ATOM 1391 C CA . TRP A 1 184 ? -2.898 -4.203 -12.706 1.00 93.69 184 TRP A CA 1
ATOM 1392 C C . TRP A 1 184 ? -2.786 -2.754 -13.154 1.00 93.69 184 TRP A C 1
ATOM 1394 O O . TRP A 1 184 ? -2.072 -1.953 -12.553 1.00 93.69 184 TRP A O 1
ATOM 1404 N N . ARG A 1 185 ? -3.500 -2.419 -14.223 1.00 95.94 185 ARG A N 1
ATOM 1405 C CA . ARG A 1 185 ? -3.564 -1.074 -14.778 1.00 95.94 185 ARG A CA 1
ATOM 1406 C C . ARG A 1 185 ? -4.837 -0.401 -14.299 1.00 95.94 185 ARG A C 1
ATOM 1408 O O . ARG A 1 185 ? -5.935 -0.717 -14.760 1.00 95.94 185 ARG A O 1
ATOM 1415 N N . PHE A 1 186 ? -4.680 0.551 -13.402 1.00 96.94 186 PHE A N 1
ATOM 1416 C CA . PHE A 1 186 ? -5.756 1.402 -12.942 1.00 96.94 186 PHE A CA 1
ATOM 1417 C C . PHE A 1 186 ? -5.854 2.667 -13.783 1.00 96.94 186 PHE A C 1
ATOM 1419 O O . PHE A 1 186 ? -4.847 3.289 -14.111 1.00 96.94 186 PHE A O 1
ATOM 1426 N N . SER A 1 187 ? -7.083 3.085 -14.042 1.00 96.31 187 SER A N 1
ATOM 1427 C CA . SER A 1 187 ? -7.433 4.418 -14.520 1.00 96.31 187 SER A CA 1
ATOM 1428 C C . SER A 1 187 ? -8.468 5.039 -13.577 1.00 96.31 187 SER A C 1
ATOM 1430 O O . SER A 1 187 ? -8.801 4.457 -12.541 1.00 96.31 187 SER A O 1
ATOM 1432 N N . ARG A 1 188 ? -8.999 6.226 -13.898 1.00 94.69 188 ARG A N 1
ATOM 1433 C CA . ARG A 1 188 ? -9.962 6.911 -13.017 1.00 94.69 188 ARG A CA 1
ATOM 1434 C C . ARG A 1 188 ? -11.257 6.128 -12.820 1.00 94.69 188 ARG A C 1
ATOM 1436 O O . ARG A 1 188 ? -11.832 6.177 -11.737 1.00 94.69 188 ARG A O 1
ATOM 1443 N N . ASN A 1 189 ? -11.696 5.399 -13.840 1.00 95.44 189 ASN A N 1
ATOM 1444 C CA . ASN A 1 189 ? -12.993 4.731 -13.885 1.00 95.44 189 ASN A CA 1
ATOM 1445 C C . ASN A 1 189 ? -12.887 3.240 -14.229 1.00 95.44 189 ASN A C 1
ATOM 1447 O O . ASN A 1 189 ? -13.913 2.572 -14.355 1.00 95.44 189 ASN A O 1
ATOM 1451 N N . THR A 1 190 ? -11.685 2.702 -14.414 1.00 95.81 190 THR A N 1
ATOM 1452 C CA . THR A 1 190 ? -11.486 1.318 -14.847 1.00 95.81 190 THR A CA 1
ATOM 1453 C C . THR A 1 190 ? -10.312 0.659 -14.128 1.00 95.81 190 THR A C 1
ATOM 1455 O O . THR A 1 190 ? -9.351 1.316 -13.722 1.00 95.81 190 THR A O 1
ATOM 1458 N N . LEU A 1 191 ? -10.402 -0.663 -13.988 1.00 95.94 191 LEU A N 1
ATOM 1459 C CA . LEU A 1 191 ? -9.284 -1.545 -13.663 1.00 95.94 191 LEU A CA 1
ATOM 1460 C C . LEU A 1 191 ? -9.143 -2.534 -14.812 1.00 95.94 191 LEU A C 1
ATOM 1462 O O . LEU A 1 191 ? -10.106 -3.225 -15.154 1.00 95.94 191 LEU A O 1
ATOM 1466 N N . CYS A 1 192 ? -7.946 -2.630 -15.368 1.00 95.50 192 CYS A N 1
ATOM 1467 C CA . CYS A 1 192 ? -7.577 -3.630 -16.353 1.00 95.50 192 CYS A CA 1
ATOM 1468 C C . CYS A 1 192 ? -6.428 -4.487 -15.820 1.00 95.50 192 CYS A C 1
ATOM 1470 O O . CYS A 1 192 ? -5.657 -4.059 -14.964 1.00 95.50 192 CYS A O 1
ATOM 1472 N N . VAL A 1 193 ? -6.297 -5.692 -16.359 1.00 93.50 193 VAL A N 1
ATOM 1473 C CA . VAL A 1 193 ? -5.119 -6.534 -16.181 1.00 93.50 193 VAL A CA 1
ATOM 1474 C C . VAL A 1 193 ? -4.389 -6.633 -17.515 1.00 93.50 193 VAL A C 1
ATOM 1476 O O . VAL A 1 193 ? -5.001 -6.916 -18.545 1.00 93.50 193 VAL A O 1
ATOM 1479 N N . LEU A 1 194 ? -3.094 -6.338 -17.497 1.00 94.50 194 LEU A N 1
ATOM 1480 C CA . LEU A 1 194 ? -2.178 -6.516 -18.612 1.00 94.50 194 LEU A CA 1
ATOM 1481 C C . LEU A 1 194 ? -1.408 -7.815 -18.377 1.00 94.50 194 LEU A C 1
ATOM 1483 O O . LEU A 1 194 ? -0.809 -7.998 -17.318 1.00 94.50 194 LEU A O 1
ATOM 1487 N N . THR A 1 195 ? -1.454 -8.720 -19.347 1.00 92.25 195 THR A N 1
ATOM 1488 C CA . THR A 1 195 ? -0.902 -10.075 -19.227 1.00 92.25 195 THR A CA 1
ATOM 1489 C C . THR A 1 195 ? -0.054 -10.427 -20.435 1.00 92.25 195 THR A C 1
ATOM 1491 O O . THR A 1 195 ? -0.314 -9.943 -21.537 1.00 92.25 195 THR A O 1
ATOM 1494 N N . TYR A 1 196 ? 0.949 -11.278 -20.232 1.00 89.69 196 TYR A N 1
ATOM 1495 C CA . TYR A 1 196 ? 1.726 -11.851 -21.323 1.00 89.69 196 TYR A CA 1
ATOM 1496 C C . TYR A 1 196 ? 1.030 -13.092 -21.893 1.00 89.69 196 TYR A C 1
ATOM 1498 O O . TYR A 1 196 ? 0.768 -14.049 -21.167 1.00 89.69 196 TYR A O 1
ATOM 1506 N N . ILE A 1 197 ? 0.776 -13.086 -23.200 1.00 89.50 197 ILE A N 1
ATOM 1507 C CA . ILE A 1 197 ? 0.172 -14.192 -23.961 1.00 89.50 197 ILE A CA 1
ATOM 1508 C C . ILE A 1 197 ? 1.115 -14.773 -25.029 1.00 89.50 197 ILE A C 1
ATOM 1510 O O . ILE A 1 197 ? 0.830 -15.830 -25.594 1.00 89.50 197 ILE A O 1
ATOM 1514 N N . GLY A 1 198 ? 2.252 -14.116 -25.285 1.00 84.44 198 GLY A N 1
ATOM 1515 C CA . GLY A 1 198 ? 3.260 -14.545 -26.253 1.00 84.44 198 GLY A CA 1
ATOM 1516 C C . GLY A 1 198 ? 2.864 -14.359 -27.725 1.00 84.44 198 GLY A C 1
ATOM 1517 O O . GLY A 1 198 ? 1.792 -13.864 -28.074 1.00 84.44 198 GLY A O 1
ATOM 1518 N N . GLY A 1 199 ? 3.771 -14.747 -28.624 1.00 80.88 199 GLY A N 1
ATOM 1519 C CA . GLY A 1 199 ? 3.5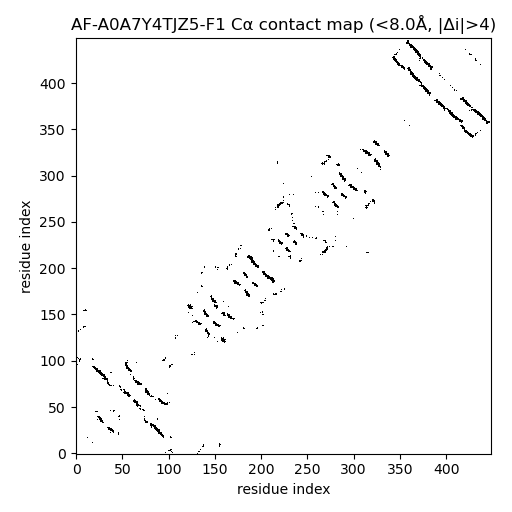67 -14.633 -30.070 1.00 80.88 199 GLY A CA 1
ATOM 1520 C C . GLY A 1 199 ? 3.646 -13.190 -30.605 1.00 80.88 199 GLY A C 1
ATOM 1521 O O . GLY A 1 199 ? 4.228 -12.317 -29.968 1.00 80.88 199 GLY A O 1
ATOM 1522 N N . PRO A 1 200 ? 3.082 -12.912 -31.798 1.00 76.94 200 PRO A N 1
ATOM 1523 C CA . PRO A 1 200 ? 3.222 -11.615 -32.474 1.00 76.94 200 PRO A CA 1
ATOM 1524 C C . PRO A 1 200 ? 2.404 -10.479 -31.838 1.00 76.94 200 PRO A C 1
ATOM 1526 O O . PRO A 1 200 ? 2.557 -9.327 -32.240 1.00 76.94 200 PRO A O 1
ATOM 1529 N N . ARG A 1 201 ? 1.525 -10.789 -30.879 1.00 84.50 201 ARG A N 1
ATOM 1530 C CA . ARG A 1 201 ? 0.834 -9.833 -30.004 1.00 84.50 201 ARG A CA 1
ATOM 1531 C C . ARG A 1 201 ? 1.096 -10.273 -28.571 1.00 84.50 201 ARG A C 1
ATOM 1533 O O . ARG A 1 201 ? 0.260 -10.963 -28.001 1.00 84.50 201 ARG A O 1
ATOM 1540 N N . PRO A 1 202 ? 2.277 -9.950 -28.032 1.00 87.75 202 PRO A N 1
ATOM 1541 C CA . PRO A 1 202 ? 2.770 -10.601 -26.828 1.00 87.75 202 PRO A CA 1
ATOM 1542 C C . PRO A 1 202 ? 1.975 -10.241 -25.578 1.00 87.75 202 PRO A C 1
ATOM 1544 O O . PRO A 1 202 ? 1.973 -11.030 -24.638 1.00 87.75 202 PRO A O 1
ATOM 1547 N N . LEU A 1 203 ? 1.295 -9.091 -25.566 1.00 92.75 203 LEU A N 1
ATOM 1548 C CA . LEU A 1 203 ? 0.498 -8.639 -24.432 1.00 92.75 203 LEU A CA 1
ATOM 1549 C C . LEU A 1 203 ? -0.989 -8.557 -24.775 1.00 92.75 203 LEU A C 1
ATOM 1551 O O . LEU A 1 203 ? -1.372 -8.126 -25.864 1.00 92.75 203 LEU A O 1
ATOM 1555 N N . GLU A 1 204 ? -1.817 -8.902 -23.796 1.00 93.00 204 GLU A N 1
ATOM 1556 C CA . GLU A 1 204 ? -3.266 -8.728 -23.820 1.00 93.00 204 GLU A CA 1
ATOM 1557 C C . GLU A 1 204 ? -3.712 -7.869 -22.637 1.00 93.00 204 GLU A C 1
ATOM 1559 O O . GLU A 1 204 ? -3.253 -8.053 -21.506 1.00 93.00 204 GLU A O 1
ATOM 1564 N N . LEU A 1 205 ? -4.637 -6.945 -22.905 1.00 95.31 205 LEU A N 1
ATOM 1565 C CA . LEU A 1 205 ? -5.296 -6.132 -21.891 1.00 95.31 205 LEU A CA 1
ATOM 1566 C C . LEU A 1 205 ? -6.746 -6.585 -21.729 1.00 95.31 205 LEU A C 1
ATOM 1568 O O . LEU A 1 205 ? -7.556 -6.441 -22.645 1.00 95.31 205 LEU A O 1
ATOM 1572 N N . GLN A 1 206 ? -7.090 -7.053 -20.535 1.00 93.88 206 GLN A N 1
ATOM 1573 C CA . GLN A 1 206 ? -8.455 -7.417 -20.180 1.00 93.88 206 GLN A CA 1
ATOM 1574 C C . GLN A 1 206 ? -9.015 -6.414 -19.171 1.00 93.88 206 GLN A C 1
ATOM 1576 O O . GLN A 1 206 ? -8.458 -6.223 -18.091 1.00 93.88 206 GLN A O 1
ATOM 1581 N N . GLN A 1 207 ? -10.152 -5.796 -19.488 1.00 94.19 207 GLN A N 1
ATOM 1582 C CA . GLN A 1 207 ? -10.859 -4.956 -18.526 1.00 94.19 207 GLN A CA 1
ATOM 1583 C C . GLN A 1 207 ? -11.564 -5.819 -17.477 1.00 94.19 207 GLN A C 1
ATOM 1585 O O . GLN A 1 207 ? -12.325 -6.727 -17.814 1.00 94.19 207 GLN A O 1
ATOM 1590 N N . ILE A 1 208 ? -11.315 -5.504 -16.210 1.00 94.38 208 ILE A N 1
ATOM 1591 C CA . ILE A 1 208 ? -11.828 -6.224 -15.046 1.00 94.38 208 ILE A CA 1
ATOM 1592 C C . ILE A 1 208 ? -12.952 -5.439 -14.377 1.00 94.38 208 ILE A C 1
ATOM 1594 O O . ILE A 1 208 ? -14.050 -5.963 -14.234 1.00 94.38 208 ILE A O 1
ATOM 1598 N N . TRP A 1 209 ? -12.724 -4.165 -14.045 1.00 94.75 209 TRP A N 1
ATOM 1599 C CA . TRP A 1 209 ? -13.772 -3.303 -13.492 1.00 94.75 209 TRP A CA 1
ATOM 1600 C C . TRP A 1 209 ? -14.265 -2.283 -14.509 1.00 94.75 209 TRP A C 1
ATOM 1602 O O . TRP A 1 209 ? -13.492 -1.665 -15.250 1.00 94.75 209 TRP A O 1
ATOM 1612 N N . LYS A 1 210 ? -15.584 -2.080 -14.511 1.00 91.69 210 LYS A N 1
ATOM 1613 C CA . LYS A 1 210 ? -16.269 -1.033 -15.273 1.00 91.69 210 LYS A CA 1
ATOM 1614 C C . LYS A 1 210 ? -16.776 0.022 -14.297 1.00 91.69 210 LYS A C 1
ATOM 1616 O O . LYS A 1 210 ? -17.458 -0.319 -13.337 1.00 91.69 210 LYS A O 1
ATOM 1621 N N . ASN A 1 211 ? -16.483 1.293 -14.560 1.00 91.94 211 ASN A N 1
ATOM 1622 C CA . ASN A 1 211 ? -16.901 2.434 -13.731 1.00 91.94 211 ASN A CA 1
ATOM 1623 C C . ASN A 1 211 ? -16.386 2.387 -12.279 1.00 91.94 211 ASN A C 1
ATOM 1625 O O . ASN A 1 211 ? -17.010 2.929 -11.371 1.00 91.94 211 ASN A O 1
ATOM 1629 N N . THR A 1 212 ? -15.272 1.705 -12.036 1.00 95.00 212 THR A N 1
ATOM 1630 C CA . THR A 1 212 ? -14.568 1.682 -10.753 1.00 95.00 212 THR A CA 1
ATOM 1631 C C . THR A 1 212 ? -13.080 1.718 -11.049 1.00 95.00 212 THR A C 1
ATOM 1633 O O . THR A 1 212 ? -12.559 0.862 -11.760 1.00 95.00 212 THR A O 1
ATOM 1636 N N . GLY A 1 213 ? -12.414 2.735 -10.520 1.00 94.75 213 GLY A N 1
ATOM 1637 C CA . GLY A 1 213 ? -10.988 2.970 -10.683 1.00 94.75 213 GLY A CA 1
ATOM 1638 C C . GLY A 1 213 ? -10.456 3.788 -9.514 1.00 94.75 213 GLY A C 1
ATOM 1639 O O . GLY A 1 213 ? -11.081 3.828 -8.448 1.00 94.75 213 GLY A O 1
ATOM 1640 N N . VAL A 1 214 ? -9.322 4.452 -9.710 1.00 96.88 214 VAL A N 1
ATOM 1641 C CA . VAL A 1 214 ? -8.686 5.269 -8.673 1.00 96.88 214 VAL A CA 1
ATOM 1642 C C . VAL A 1 214 ? -8.282 6.640 -9.179 1.00 96.88 214 VAL A C 1
ATOM 1644 O O . VAL A 1 214 ? -7.837 6.804 -10.315 1.00 96.88 214 VAL A O 1
ATOM 1647 N N . LEU A 1 215 ? -8.426 7.634 -8.303 1.00 95.38 215 LEU A N 1
ATOM 1648 C CA . LEU A 1 215 ? -8.186 9.033 -8.635 1.00 95.38 215 LEU A CA 1
ATOM 1649 C C . LEU A 1 215 ? -6.697 9.394 -8.588 1.00 95.38 215 LEU A C 1
ATOM 1651 O O . LEU A 1 215 ? -6.231 10.161 -9.431 1.00 95.38 215 LEU A O 1
ATOM 1655 N N . PHE A 1 216 ? -5.974 8.840 -7.613 1.00 94.12 216 PHE A N 1
ATOM 1656 C CA . PHE A 1 216 ? -4.554 9.095 -7.379 1.00 94.12 216 PHE A CA 1
ATOM 1657 C C . PHE A 1 216 ? -3.762 7.785 -7.257 1.00 94.12 216 PHE A C 1
ATOM 1659 O O . PHE A 1 216 ? -4.333 6.784 -6.820 1.00 94.12 216 PHE A O 1
ATOM 1666 N N . PRO A 1 217 ? -2.454 7.777 -7.574 1.00 91.62 217 PRO A N 1
ATOM 1667 C CA . PRO A 1 217 ? -1.624 6.571 -7.497 1.00 91.62 217 PRO A CA 1
ATOM 1668 C C . PRO A 1 217 ? -1.605 5.895 -6.121 1.00 91.62 217 PRO A C 1
ATOM 1670 O O . PRO A 1 217 ? -1.470 4.685 -6.024 1.00 91.62 217 PRO A O 1
ATOM 1673 N N . GLN A 1 218 ? -1.774 6.662 -5.045 1.00 94.56 218 GLN A N 1
ATOM 1674 C CA . GLN A 1 218 ? -1.748 6.150 -3.673 1.00 94.56 218 GLN A CA 1
ATOM 1675 C C . GLN A 1 218 ? -3.030 5.409 -3.280 1.00 94.56 218 GLN A C 1
ATOM 1677 O O . GLN A 1 218 ? -3.064 4.720 -2.267 1.00 94.56 218 GLN A O 1
ATOM 1682 N N . ASN A 1 219 ? -4.103 5.548 -4.060 1.00 97.38 219 ASN A N 1
ATOM 1683 C CA . ASN A 1 219 ? -5.409 4.987 -3.733 1.00 97.38 219 ASN A CA 1
ATOM 1684 C C . ASN A 1 219 ? -5.475 3.459 -3.890 1.00 97.38 219 ASN A C 1
ATOM 1686 O O . ASN A 1 219 ? -6.532 2.911 -3.604 1.00 97.38 219 ASN A O 1
ATOM 1690 N N . ALA A 1 220 ? -4.437 2.762 -4.361 1.00 96.56 220 ALA A N 1
ATOM 1691 C CA . ALA A 1 220 ? -4.464 1.307 -4.505 1.00 96.56 220 ALA A CA 1
ATOM 1692 C C . ALA A 1 220 ? -3.131 0.645 -4.146 1.00 96.56 220 ALA A C 1
ATOM 1694 O O . ALA A 1 220 ? -2.066 1.241 -4.276 1.00 96.56 220 ALA A O 1
ATOM 1695 N N . ALA A 1 221 ? -3.223 -0.610 -3.714 1.00 94.69 221 ALA A N 1
ATOM 1696 C CA . ALA A 1 221 ? -2.094 -1.464 -3.374 1.00 94.69 221 ALA A CA 1
ATOM 1697 C C . ALA A 1 221 ? -2.440 -2.942 -3.609 1.00 94.69 221 ALA A C 1
ATOM 1699 O O . ALA A 1 221 ? -3.588 -3.306 -3.888 1.00 94.69 221 ALA A O 1
ATOM 1700 N N . ILE A 1 222 ? -1.432 -3.801 -3.479 1.00 92.12 222 ILE A N 1
ATOM 1701 C CA . ILE A 1 222 ? -1.608 -5.251 -3.433 1.00 92.12 222 ILE A CA 1
ATOM 1702 C C . ILE A 1 222 ? -1.757 -5.671 -1.968 1.00 92.12 222 ILE A C 1
ATOM 1704 O O . ILE A 1 222 ? -0.869 -5.439 -1.154 1.00 92.12 222 ILE A O 1
ATOM 1708 N N . GLY A 1 223 ? -2.913 -6.243 -1.647 1.00 91.00 223 GLY A N 1
ATOM 1709 C CA . GLY A 1 223 ? -3.284 -6.786 -0.347 1.00 91.00 223 GLY A CA 1
ATOM 1710 C C . GLY A 1 223 ? -2.881 -8.248 -0.157 1.00 91.00 223 GLY A C 1
ATOM 1711 O O . GLY A 1 223 ? -2.087 -8.822 -0.910 1.00 91.00 223 GLY A O 1
ATOM 1712 N N . MET A 1 224 ? -3.480 -8.881 0.855 1.00 88.88 224 MET A N 1
ATOM 1713 C CA . MET A 1 224 ? -3.146 -10.255 1.231 1.00 88.88 224 MET A CA 1
ATOM 1714 C C . MET A 1 224 ? -3.404 -11.239 0.083 1.00 88.88 224 MET A C 1
ATOM 1716 O O . MET A 1 224 ? -4.465 -11.222 -0.546 1.00 88.88 224 MET A O 1
ATOM 1720 N N . GLY A 1 225 ? -2.445 -12.134 -0.166 1.00 83.50 225 GLY A N 1
ATOM 1721 C CA . GLY A 1 225 ? -2.566 -13.163 -1.202 1.00 83.50 225 GLY A CA 1
ATOM 1722 C C . GLY A 1 225 ? -2.562 -12.615 -2.633 1.00 83.50 225 GLY A C 1
ATOM 1723 O O . GLY A 1 225 ? -3.109 -13.261 -3.520 1.00 83.50 225 GLY A O 1
ATOM 1724 N N . GLY 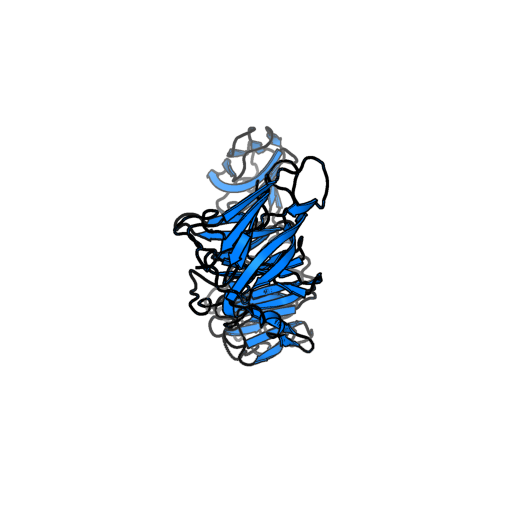A 1 226 ? -2.001 -11.421 -2.857 1.00 83.94 226 GLY A N 1
ATOM 1725 C CA . GLY A 1 226 ? -1.874 -10.829 -4.193 1.00 83.94 226 GLY A CA 1
ATOM 1726 C C . GLY A 1 226 ? -3.138 -10.131 -4.703 1.00 83.94 226 GLY A C 1
ATOM 1727 O O . GLY A 1 226 ? -3.182 -9.695 -5.855 1.00 83.94 226 GLY A O 1
ATOM 1728 N N . ARG A 1 227 ? -4.186 -10.011 -3.875 1.00 88.62 227 ARG A N 1
ATOM 1729 C CA . ARG A 1 227 ? -5.441 -9.367 -4.286 1.00 88.62 227 ARG A CA 1
ATOM 1730 C C . ARG A 1 227 ? -5.296 -7.853 -4.349 1.00 88.62 227 ARG A C 1
ATOM 1732 O O . ARG A 1 227 ? -4.628 -7.250 -3.521 1.00 88.62 227 ARG A O 1
ATOM 1739 N N . VAL A 1 228 ? -5.989 -7.221 -5.284 1.00 93.94 228 VAL A N 1
ATOM 1740 C CA . VAL A 1 228 ? -6.015 -5.759 -5.383 1.00 93.94 228 VAL A CA 1
ATOM 1741 C C . VAL A 1 228 ? -6.908 -5.166 -4.292 1.00 93.94 228 VAL A C 1
ATOM 1743 O O . VAL A 1 228 ? -8.050 -5.599 -4.121 1.00 93.94 228 VAL A O 1
ATOM 1746 N N . ILE A 1 229 ? -6.406 -4.144 -3.602 1.00 96.31 229 ILE A N 1
ATOM 1747 C CA . ILE A 1 229 ? -7.178 -3.265 -2.717 1.00 96.31 229 ILE A CA 1
ATOM 1748 C C . ILE A 1 229 ? -7.091 -1.828 -3.222 1.00 96.31 229 ILE A C 1
ATOM 1750 O O . ILE A 1 229 ? -6.068 -1.409 -3.761 1.00 96.31 229 ILE A O 1
ATOM 1754 N N . ALA A 1 230 ? -8.174 -1.074 -3.077 1.00 97.19 230 ALA A N 1
ATOM 1755 C CA . ALA A 1 230 ? -8.280 0.264 -3.628 1.00 97.19 230 ALA A CA 1
ATOM 1756 C C . ALA A 1 230 ? -9.229 1.170 -2.832 1.00 97.19 230 ALA A C 1
ATOM 1758 O O . ALA A 1 230 ? -10.018 0.732 -1.991 1.00 97.19 230 ALA A O 1
ATOM 1759 N N . TRP A 1 231 ? -9.168 2.459 -3.139 1.00 97.56 231 TRP A N 1
ATOM 1760 C CA . TRP A 1 231 ? -10.105 3.485 -2.723 1.00 97.56 231 TRP A CA 1
ATOM 1761 C C . TRP A 1 231 ? -10.789 4.086 -3.954 1.00 97.56 231 TRP A C 1
ATOM 1763 O O . TRP A 1 231 ? -10.146 4.723 -4.788 1.00 97.56 231 TRP A O 1
ATOM 1773 N N . SER A 1 232 ? -12.109 3.920 -4.043 1.00 95.44 232 SER A N 1
ATOM 1774 C CA . SER A 1 232 ? -12.943 4.446 -5.134 1.00 95.44 232 SER A CA 1
ATOM 1775 C C . SER A 1 232 ? -14.161 5.179 -4.562 1.00 95.44 232 SER A C 1
ATOM 1777 O O . SER A 1 232 ? -15.307 4.752 -4.691 1.00 95.44 232 SER A O 1
ATOM 1779 N N . GLY A 1 233 ? -13.897 6.217 -3.758 1.00 93.81 233 GLY A N 1
ATOM 1780 C CA . GLY A 1 233 ? -14.909 6.894 -2.925 1.00 93.81 233 GLY A CA 1
ATOM 1781 C C . GLY A 1 233 ? -15.316 6.107 -1.668 1.00 93.81 233 GLY A C 1
ATOM 1782 O O . GLY A 1 233 ? -15.960 6.648 -0.773 1.00 93.81 233 GLY A O 1
ATOM 1783 N N . LYS A 1 234 ? -14.909 4.840 -1.599 1.00 95.12 234 LYS A N 1
ATOM 1784 C CA . LYS A 1 234 ? -15.053 3.891 -0.491 1.00 95.12 234 LYS A CA 1
ATOM 1785 C C . LYS A 1 234 ? -13.955 2.825 -0.600 1.00 95.12 234 LYS A C 1
ATOM 1787 O O . LYS A 1 234 ? -13.365 2.703 -1.680 1.00 95.12 234 LYS A O 1
ATOM 1792 N N . PRO A 1 235 ? -13.687 2.043 0.460 1.00 96.94 235 PRO A N 1
ATOM 1793 C CA . PRO A 1 235 ? -12.798 0.892 0.366 1.00 96.94 235 PRO A CA 1
ATOM 1794 C C . PRO A 1 235 ? -13.378 -0.137 -0.610 1.00 96.94 235 PRO A C 1
ATOM 1796 O O . PRO A 1 235 ? -14.547 -0.515 -0.501 1.00 96.94 235 PRO A O 1
ATOM 1799 N N . VAL A 1 236 ? -12.564 -0.565 -1.569 1.00 96.00 236 VAL A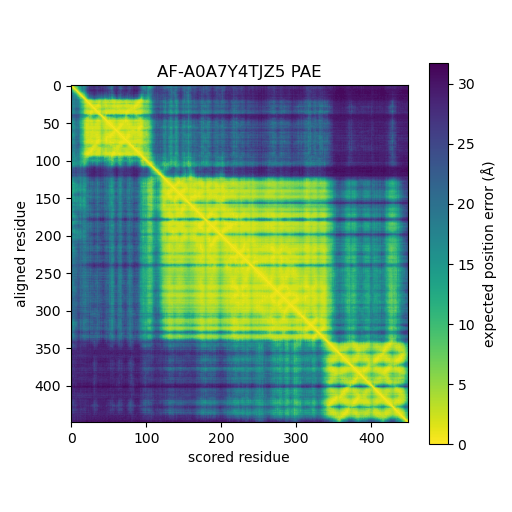 N 1
ATOM 1800 C CA . VAL A 1 236 ? -12.888 -1.596 -2.559 1.00 96.00 236 VAL A CA 1
ATOM 1801 C C . VAL A 1 236 ? -11.768 -2.627 -2.538 1.00 96.00 236 VAL A C 1
ATOM 1803 O O . VAL A 1 236 ? -10.600 -2.276 -2.386 1.00 96.00 236 VAL A O 1
ATOM 1806 N N . ARG A 1 237 ? -12.097 -3.897 -2.737 1.00 94.50 237 ARG A N 1
ATOM 1807 C CA . ARG A 1 237 ? -11.110 -4.944 -3.014 1.00 94.50 237 ARG A CA 1
ATOM 1808 C C . ARG A 1 237 ? -11.571 -5.830 -4.159 1.00 94.50 237 ARG A C 1
ATOM 1810 O O . ARG A 1 237 ? -12.751 -5.850 -4.499 1.00 94.50 237 ARG A O 1
ATOM 1817 N N . LEU A 1 238 ? -10.649 -6.572 -4.756 1.00 92.44 238 LEU A N 1
ATOM 1818 C CA . LEU A 1 238 ? -10.985 -7.573 -5.762 1.00 92.44 238 LEU A CA 1
ATOM 1819 C C . LEU A 1 238 ? -11.709 -8.746 -5.099 1.00 92.44 238 LEU A C 1
ATOM 1821 O O . LEU A 1 238 ? -11.120 -9.491 -4.315 1.00 92.44 238 LEU A O 1
ATOM 1825 N N . GLY A 1 239 ? -13.001 -8.870 -5.396 1.00 84.44 239 GLY A N 1
ATOM 1826 C CA . GLY A 1 239 ? -13.866 -9.927 -4.895 1.00 84.44 239 GLY A CA 1
ATOM 1827 C C . GLY A 1 239 ? -13.730 -11.235 -5.673 1.00 84.44 239 GLY A C 1
ATOM 1828 O O . GLY A 1 239 ? -13.026 -11.345 -6.683 1.00 84.44 239 GLY A O 1
ATOM 1829 N N . SER A 1 240 ? -14.453 -12.253 -5.209 1.00 76.06 240 SER A N 1
ATOM 1830 C CA . SER A 1 240 ? -14.574 -13.525 -5.922 1.00 76.06 240 SER A CA 1
ATOM 1831 C C . SER A 1 240 ? -15.203 -13.301 -7.300 1.00 76.06 240 SER A C 1
ATOM 1833 O O . SER A 1 240 ? -16.264 -12.691 -7.399 1.00 76.06 240 SER A O 1
ATOM 1835 N N . GLY A 1 241 ? -14.564 -13.793 -8.364 1.00 75.50 241 GLY A N 1
ATOM 1836 C CA . GLY A 1 241 ? -15.048 -13.596 -9.738 1.00 75.50 241 GLY A CA 1
ATOM 1837 C C . GLY A 1 241 ? -14.590 -12.295 -10.405 1.00 75.50 241 GLY A C 1
ATOM 1838 O O . GLY A 1 241 ? -15.053 -11.995 -11.498 1.00 75.50 241 GLY A O 1
ATOM 1839 N N . ARG A 1 242 ? -13.639 -11.569 -9.796 1.00 81.62 242 ARG A N 1
ATOM 1840 C CA . ARG A 1 242 ? -13.031 -10.327 -10.312 1.00 81.62 242 ARG A CA 1
ATOM 1841 C C . ARG A 1 242 ? -13.935 -9.083 -10.294 1.00 81.62 242 ARG A C 1
ATOM 1843 O O . ARG A 1 242 ? -13.537 -8.042 -10.807 1.00 81.62 242 ARG A O 1
ATOM 1850 N N . GLU A 1 243 ? -15.088 -9.149 -9.640 1.00 89.50 243 GLU A N 1
ATOM 1851 C CA . GLU A 1 243 ? -15.940 -7.983 -9.383 1.00 89.50 243 GLU A CA 1
ATOM 1852 C C . GLU A 1 243 ? -15.414 -7.146 -8.198 1.00 89.50 243 GLU A C 1
ATOM 1854 O O . GLU A 1 243 ? -14.698 -7.674 -7.338 1.00 89.50 243 GLU A O 1
ATOM 1859 N N . PRO A 1 244 ? -15.731 -5.842 -8.126 1.00 93.06 244 PRO A N 1
ATOM 1860 C CA . PRO A 1 244 ? -15.368 -5.012 -6.982 1.00 93.06 244 PRO A CA 1
ATOM 1861 C C . PRO A 1 244 ? -16.215 -5.380 -5.750 1.00 93.06 244 PRO A C 1
ATOM 1863 O O . PRO A 1 244 ? -17.433 -5.219 -5.750 1.00 93.06 244 PRO A O 1
ATOM 1866 N N . ASP A 1 245 ? -15.568 -5.832 -4.674 1.00 94.50 245 ASP A N 1
ATOM 1867 C CA . ASP A 1 245 ? -16.188 -6.071 -3.365 1.00 94.50 245 ASP A CA 1
ATOM 1868 C C . ASP A 1 245 ? -16.050 -4.825 -2.484 1.00 94.50 245 ASP A C 1
ATOM 1870 O O . ASP A 1 245 ? -14.949 -4.329 -2.234 1.00 94.50 245 ASP A O 1
ATOM 1874 N N . VAL A 1 246 ? -17.190 -4.335 -2.002 1.00 94.19 246 VAL A N 1
ATOM 1875 C CA . VAL A 1 246 ? -17.302 -3.187 -1.093 1.00 94.19 246 VAL A CA 1
ATOM 1876 C C . VAL A 1 246 ? -18.068 -3.514 0.187 1.00 94.19 246 VAL A C 1
ATOM 1878 O O . VAL A 1 246 ? -18.137 -2.675 1.088 1.00 94.19 246 VAL A O 1
ATOM 1881 N N . GLU A 1 247 ? -18.667 -4.704 0.264 1.00 93.38 247 GLU A N 1
ATOM 1882 C CA . GLU A 1 247 ? -19.592 -5.094 1.333 1.00 93.38 247 GLU A CA 1
ATOM 1883 C C . GLU A 1 247 ? -18.852 -5.294 2.652 1.00 93.38 247 GLU A C 1
ATOM 1885 O O . GLU A 1 247 ? -19.354 -4.930 3.716 1.00 93.38 247 GLU A O 1
ATOM 1890 N N . PHE A 1 248 ? -17.606 -5.771 2.579 1.00 92.81 248 PHE A N 1
ATOM 1891 C CA . PHE A 1 248 ? -16.742 -5.953 3.747 1.00 92.81 248 PHE A CA 1
ATOM 1892 C C . PHE A 1 248 ? -16.553 -4.668 4.567 1.00 92.81 248 PHE A C 1
ATOM 1894 O O . PHE A 1 248 ? -16.289 -4.731 5.767 1.00 92.81 248 PHE A O 1
ATOM 1901 N N . ALA A 1 249 ? -16.693 -3.504 3.932 1.00 95.06 249 ALA A N 1
ATOM 1902 C CA . ALA A 1 249 ? -16.501 -2.200 4.545 1.00 95.06 249 ALA A CA 1
ATOM 1903 C C . ALA A 1 249 ? -17.811 -1.555 5.046 1.00 95.06 249 ALA A C 1
ATOM 1905 O O . ALA A 1 249 ? -17.746 -0.564 5.773 1.00 95.06 249 ALA A O 1
ATOM 1906 N N . TYR A 1 250 ? -18.992 -2.112 4.738 1.00 93.38 250 TYR A N 1
ATOM 1907 C CA . TYR A 1 250 ? -20.294 -1.547 5.144 1.00 93.38 250 TYR A CA 1
ATOM 1908 C C . TYR A 1 250 ? -20.397 -1.198 6.640 1.00 93.38 250 TYR A C 1
ATOM 1910 O O . TYR A 1 250 ? -20.886 -0.106 6.946 1.00 93.38 250 TYR A O 1
ATOM 1918 N N . PRO A 1 251 ? -19.913 -2.034 7.585 1.00 90.81 251 PRO A N 1
ATOM 1919 C CA . PRO A 1 251 ? -20.034 -1.742 9.016 1.00 90.81 251 PRO A CA 1
ATOM 1920 C C . PRO A 1 251 ? -19.301 -0.472 9.478 1.00 90.81 251 PRO A C 1
ATOM 1922 O O . PRO A 1 251 ? -19.649 0.085 10.519 1.00 90.81 251 PRO A O 1
ATOM 1925 N N . VAL A 1 252 ? -18.305 -0.009 8.717 1.00 93.50 252 VAL A N 1
ATOM 1926 C CA . VAL A 1 252 ? -17.406 1.098 9.087 1.00 93.50 252 VAL A CA 1
ATOM 1927 C C . VAL A 1 252 ? -17.485 2.289 8.127 1.00 93.50 252 VAL A C 1
ATOM 1929 O O . VAL A 1 252 ? -16.681 3.206 8.219 1.00 93.50 252 VAL A O 1
ATOM 1932 N N . TYR A 1 253 ? -18.461 2.343 7.212 1.00 92.00 253 TYR A N 1
ATOM 1933 C CA . TYR A 1 253 ? -18.582 3.448 6.242 1.00 92.00 253 TYR A CA 1
ATOM 1934 C C . TYR A 1 253 ? -18.637 4.838 6.875 1.00 92.00 253 TYR A C 1
ATOM 1936 O O . TYR A 1 253 ? -18.050 5.776 6.338 1.00 92.00 253 TYR A O 1
ATOM 1944 N N . LYS A 1 254 ? -19.276 4.965 8.041 1.00 90.38 254 LYS A N 1
ATOM 1945 C CA . LYS A 1 254 ? -19.293 6.217 8.810 1.00 90.38 254 LYS A CA 1
ATOM 1946 C C . LYS A 1 254 ? -17.887 6.699 9.188 1.00 90.38 254 LYS A C 1
ATOM 1948 O O . LYS A 1 254 ? -17.652 7.894 9.289 1.00 90.38 254 LYS A O 1
ATOM 1953 N N . ASP A 1 255 ? -16.936 5.785 9.368 1.00 92.50 255 ASP A N 1
ATOM 1954 C CA . ASP A 1 255 ? -15.572 6.124 9.764 1.00 92.50 255 ASP A CA 1
ATOM 1955 C C . ASP A 1 255 ? -14.755 6.703 8.599 1.00 92.50 255 ASP A C 1
ATOM 1957 O O . ASP A 1 255 ? -13.720 7.332 8.835 1.00 92.50 255 ASP A O 1
ATOM 1961 N N . PHE A 1 256 ? -15.253 6.568 7.370 1.00 95.00 256 PHE A N 1
ATOM 1962 C CA . PHE A 1 256 ? -14.684 7.136 6.149 1.00 95.00 256 PHE A CA 1
ATOM 1963 C C . PHE A 1 256 ? -15.350 8.457 5.722 1.00 95.00 256 PHE A C 1
ATOM 1965 O O . PHE A 1 256 ? -15.119 8.953 4.614 1.00 95.00 256 PHE A O 1
ATOM 1972 N N . GLU A 1 257 ? -16.187 9.050 6.578 1.00 91.81 257 GLU A N 1
ATOM 1973 C CA . GLU A 1 257 ? -16.839 10.326 6.290 1.00 91.81 257 GLU A CA 1
ATOM 1974 C C . GLU A 1 257 ? -15.804 11.418 5.955 1.00 91.81 257 GLU A C 1
ATOM 1976 O O . GLU A 1 257 ? -14.816 11.615 6.662 1.00 91.81 257 GLU A O 1
ATOM 1981 N N . GLY A 1 258 ? -16.011 12.115 4.833 1.00 92.25 258 GLY A N 1
ATOM 1982 C CA . GLY A 1 258 ? -15.134 13.193 4.362 1.00 92.25 258 GLY A CA 1
ATOM 1983 C C . GLY A 1 258 ? -13.900 12.752 3.564 1.00 92.25 258 GLY A C 1
ATOM 1984 O O . GLY A 1 258 ? -13.234 13.606 2.980 1.00 92.25 258 GLY A O 1
ATOM 1985 N N . TRP A 1 259 ? -13.615 11.450 3.448 1.00 96.50 259 TRP A N 1
ATOM 1986 C CA . TRP A 1 259 ? -12.438 10.949 2.714 1.00 96.50 259 TRP A CA 1
ATOM 1987 C C . TRP A 1 259 ? -12.557 11.143 1.196 1.00 96.50 259 TRP A C 1
ATOM 1989 O O . TRP A 1 259 ? -11.562 11.197 0.478 1.00 96.50 259 TRP A O 1
ATOM 1999 N N . SER A 1 260 ? -13.781 11.326 0.694 1.00 93.69 260 SER A N 1
ATOM 2000 C CA . SER A 1 260 ? -14.027 11.699 -0.706 1.00 93.69 260 SER A CA 1
ATOM 2001 C C . SER A 1 260 ? -13.486 13.092 -1.069 1.00 93.69 260 SER A C 1
ATOM 2003 O O . SER A 1 260 ? -13.316 13.371 -2.251 1.00 93.69 260 SER A O 1
ATOM 2005 N N . ASN A 1 261 ? -13.152 13.938 -0.084 1.00 93.25 261 ASN A N 1
ATOM 2006 C CA . ASN A 1 261 ? -12.547 15.262 -0.295 1.00 93.25 261 ASN A CA 1
ATOM 2007 C C . ASN A 1 261 ? -11.023 15.209 -0.512 1.00 93.25 261 ASN A C 1
ATOM 2009 O O . ASN A 1 261 ? -10.349 16.238 -0.428 1.00 93.25 261 ASN A O 1
ATOM 2013 N N . GLN A 1 262 ? -10.470 14.019 -0.752 1.00 94.25 262 GLN A N 1
ATOM 2014 C CA . GLN A 1 262 ? -9.053 13.833 -1.029 1.00 94.25 262 GLN A CA 1
ATOM 2015 C C . GLN A 1 262 ? -8.546 14.694 -2.192 1.00 94.25 262 GLN A C 1
ATOM 2017 O O . GLN A 1 262 ? -9.255 15.002 -3.150 1.00 94.25 262 GLN A O 1
ATOM 2022 N N . THR A 1 263 ? -7.263 15.029 -2.128 1.00 92.81 263 THR A N 1
ATOM 2023 C CA . THR A 1 263 ? -6.540 15.767 -3.173 1.00 92.81 263 THR A CA 1
ATOM 2024 C C . THR A 1 263 ? -5.215 15.073 -3.454 1.00 92.81 263 THR A C 1
ATOM 2026 O O . THR A 1 263 ? -4.792 14.226 -2.678 1.00 92.81 263 THR A O 1
ATOM 2029 N N . GLN A 1 264 ? -4.502 15.458 -4.511 1.00 86.19 264 GLN A N 1
ATOM 2030 C CA . GLN A 1 264 ? -3.190 14.866 -4.792 1.00 86.19 264 GLN A CA 1
ATOM 2031 C C . GLN A 1 264 ? -2.173 15.104 -3.659 1.00 86.19 264 GLN A C 1
ATOM 2033 O O . GLN A 1 264 ? -1.321 14.259 -3.413 1.00 86.19 264 GLN A O 1
ATOM 2038 N N . ALA A 1 265 ? -2.280 16.232 -2.947 1.00 85.75 265 ALA A N 1
ATOM 2039 C CA . ALA A 1 265 ? -1.426 16.547 -1.798 1.00 85.75 265 ALA A CA 1
ATOM 2040 C C . ALA A 1 265 ? -1.895 15.885 -0.489 1.00 85.75 265 ALA A C 1
ATOM 2042 O O . ALA A 1 265 ? -1.157 15.869 0.493 1.00 85.75 265 ALA A O 1
ATOM 2043 N N . ARG A 1 266 ? -3.134 15.379 -0.456 1.00 90.56 266 ARG A N 1
ATOM 2044 C CA . ARG A 1 266 ? -3.759 14.693 0.685 1.00 90.56 266 ARG A CA 1
ATOM 2045 C C . ARG A 1 266 ? -4.596 13.523 0.155 1.00 90.56 266 ARG A C 1
ATOM 2047 O O . ARG A 1 266 ? -5.829 13.621 0.160 1.00 90.56 266 ARG A O 1
ATOM 2054 N N . PRO A 1 267 ? -3.960 12.488 -0.419 1.00 94.94 267 PRO A N 1
ATOM 2055 C CA . PRO A 1 267 ? -4.679 11.372 -1.014 1.00 94.94 267 PRO A CA 1
ATOM 2056 C C . PRO A 1 267 ? -5.175 10.418 0.076 1.00 94.94 267 PRO A C 1
ATOM 2058 O O . PRO A 1 267 ? -4.641 10.387 1.185 1.00 94.94 267 PRO A O 1
ATOM 2061 N N . VAL A 1 268 ? -6.174 9.596 -0.245 1.00 97.81 268 VAL A N 1
ATOM 2062 C CA . VAL A 1 268 ? -6.379 8.348 0.498 1.00 97.81 268 VAL A CA 1
ATOM 2063 C C . VAL A 1 268 ? -5.291 7.360 0.083 1.00 97.81 268 VAL A C 1
ATOM 2065 O O . VAL A 1 268 ? -5.042 7.156 -1.102 1.00 97.81 268 VAL A O 1
ATOM 2068 N N . ILE A 1 269 ? -4.642 6.732 1.044 1.00 97.50 269 ILE A N 1
ATOM 2069 C CA . ILE A 1 269 ? -3.579 5.761 0.821 1.00 97.50 269 ILE A CA 1
ATOM 2070 C C . ILE A 1 269 ? -4.162 4.379 1.073 1.00 97.50 269 ILE A C 1
ATOM 2072 O O . ILE A 1 269 ? -4.730 4.159 2.139 1.00 97.50 269 ILE A O 1
ATOM 2076 N N . ALA A 1 270 ? -4.029 3.464 0.120 1.00 97.19 270 ALA A N 1
ATOM 2077 C CA . ALA A 1 270 ? -4.248 2.042 0.346 1.00 97.19 270 ALA A CA 1
ATOM 2078 C C . ALA A 1 270 ? -2.891 1.359 0.546 1.00 97.19 270 ALA A C 1
ATOM 2080 O O . ALA A 1 270 ? -1.944 1.642 -0.184 1.00 97.19 270 ALA A O 1
ATOM 2081 N N . ALA A 1 271 ? -2.793 0.469 1.527 1.00 95.75 271 ALA A N 1
ATOM 2082 C CA . ALA A 1 271 ? -1.556 -0.224 1.859 1.00 95.75 271 ALA A CA 1
ATOM 2083 C C . ALA A 1 271 ? -1.830 -1.616 2.432 1.00 95.75 271 ALA A C 1
ATOM 2085 O O . ALA A 1 271 ? -2.932 -1.907 2.897 1.00 95.75 271 ALA A O 1
ATOM 2086 N N . PHE A 1 272 ? -0.805 -2.462 2.429 1.00 93.25 272 PHE A N 1
ATOM 2087 C CA . PHE A 1 272 ? -0.846 -3.768 3.067 1.00 93.25 272 PHE A CA 1
ATOM 2088 C C . PHE A 1 272 ? 0.345 -3.922 4.004 1.00 93.25 272 PHE A C 1
ATOM 2090 O O . PHE A 1 272 ? 1.492 -3.762 3.593 1.00 93.25 272 PHE A O 1
ATOM 2097 N N . ASP A 1 273 ? 0.062 -4.218 5.265 1.00 92.12 273 ASP A N 1
ATOM 2098 C CA . ASP A 1 273 ? 1.074 -4.590 6.240 1.00 92.12 273 ASP A CA 1
ATOM 2099 C C . ASP A 1 273 ? 1.222 -6.111 6.245 1.00 92.12 273 ASP A C 1
ATOM 2101 O O . ASP A 1 273 ? 0.299 -6.836 6.628 1.00 92.12 273 ASP A O 1
ATOM 2105 N N . THR A 1 274 ? 2.369 -6.591 5.766 1.00 86.00 274 THR A N 1
ATOM 2106 C CA . THR A 1 274 ? 2.589 -8.025 5.541 1.00 86.00 274 THR A CA 1
ATOM 2107 C C . THR A 1 274 ? 2.780 -8.772 6.857 1.00 86.00 274 THR A C 1
ATOM 2109 O O . THR A 1 274 ? 2.268 -9.885 6.993 1.00 86.00 274 THR A O 1
ATOM 2112 N N . ASP A 1 275 ? 3.441 -8.148 7.834 1.00 85.69 275 ASP A N 1
ATOM 2113 C CA . ASP A 1 275 ? 3.752 -8.766 9.126 1.00 85.69 275 ASP A CA 1
ATOM 2114 C C . ASP A 1 275 ? 2.480 -9.011 9.948 1.00 85.69 275 ASP A C 1
ATOM 2116 O O . ASP A 1 275 ? 2.263 -10.111 10.459 1.00 85.69 275 ASP A O 1
ATOM 2120 N N . ASN A 1 276 ? 1.597 -8.011 10.015 1.00 85.50 276 ASN A N 1
ATOM 2121 C CA . ASN A 1 276 ? 0.352 -8.095 10.784 1.00 85.50 276 ASN A CA 1
ATOM 2122 C C . ASN A 1 276 ? -0.868 -8.511 9.943 1.00 85.50 276 ASN A C 1
ATOM 2124 O O . ASN A 1 276 ? -1.970 -8.634 10.476 1.00 85.50 276 ASN A O 1
ATOM 2128 N N . GLN A 1 277 ? -0.693 -8.728 8.634 1.00 90.69 277 GLN A N 1
ATOM 2129 C CA . GLN A 1 277 ? -1.751 -9.124 7.695 1.00 90.69 277 GLN A CA 1
ATOM 2130 C C . GLN A 1 277 ? -2.941 -8.145 7.692 1.00 90.69 277 GLN A C 1
ATOM 2132 O O . GLN A 1 277 ? -4.115 -8.543 7.698 1.00 90.69 277 GLN A O 1
ATOM 2137 N N . LEU A 1 278 ? -2.627 -6.845 7.683 1.00 93.06 278 LEU A N 1
ATOM 2138 C CA . LEU A 1 278 ? -3.603 -5.756 7.725 1.00 93.06 278 LEU A CA 1
ATOM 2139 C C . LEU A 1 278 ? -3.724 -5.083 6.361 1.00 93.06 278 LEU A C 1
ATOM 2141 O O . LEU A 1 278 ? -2.743 -4.605 5.798 1.00 93.06 278 LEU A O 1
ATOM 2145 N N . GLU A 1 279 ? -4.949 -4.974 5.861 1.00 95.44 279 GLU A N 1
ATOM 2146 C CA . GLU A 1 279 ? -5.267 -4.077 4.752 1.00 95.44 279 GLU A CA 1
ATOM 2147 C C . GLU A 1 279 ? -5.653 -2.721 5.302 1.00 95.44 279 GLU A C 1
ATOM 2149 O O . GLU A 1 279 ? -6.520 -2.612 6.167 1.00 95.44 279 GLU A O 1
ATOM 2154 N N . ILE A 1 280 ? -4.981 -1.684 4.828 1.00 96.50 280 ILE A N 1
ATOM 2155 C CA . ILE A 1 280 ? -5.009 -0.380 5.462 1.00 96.50 280 ILE A CA 1
ATOM 2156 C C . ILE A 1 280 ? -5.464 0.667 4.462 1.00 96.50 280 ILE A C 1
ATOM 2158 O O . ILE A 1 280 ? -4.994 0.723 3.328 1.00 96.50 280 ILE A O 1
ATOM 2162 N N . TRP A 1 281 ? -6.354 1.534 4.930 1.00 97.94 281 TRP A N 1
ATOM 2163 C CA . TRP A 1 281 ? -6.713 2.778 4.280 1.00 97.94 281 TRP A CA 1
ATOM 2164 C C . TRP A 1 281 ? -6.355 3.919 5.221 1.00 97.94 281 TRP A C 1
ATOM 2166 O O . TRP A 1 281 ? -6.806 3.945 6.364 1.00 97.94 281 TRP A O 1
ATOM 2176 N N . ALA A 1 282 ? -5.555 4.868 4.757 1.00 97.00 282 ALA A N 1
ATOM 2177 C CA . ALA A 1 282 ? -5.161 6.036 5.530 1.00 97.00 282 ALA A CA 1
ATOM 2178 C C . ALA A 1 282 ? -5.564 7.315 4.804 1.00 97.00 282 ALA A C 1
ATOM 2180 O O . ALA A 1 282 ? -5.423 7.424 3.591 1.00 97.00 282 ALA A O 1
ATOM 2181 N N . TYR A 1 283 ? -6.057 8.296 5.542 1.00 95.75 283 TYR A N 1
ATOM 2182 C CA . TYR A 1 283 ? -6.373 9.613 5.016 1.00 95.75 283 TYR A CA 1
ATOM 2183 C C . TYR A 1 283 ? -6.104 10.645 6.091 1.00 95.75 283 TYR A C 1
ATOM 2185 O O . TYR A 1 283 ? -6.546 10.500 7.234 1.00 95.75 283 TYR A O 1
ATOM 2193 N N . ASP A 1 284 ? -5.405 11.707 5.709 1.00 92.12 284 ASP A N 1
ATOM 2194 C CA . ASP A 1 284 ? -5.053 12.784 6.620 1.00 92.12 284 ASP A CA 1
ATOM 2195 C C . ASP A 1 284 ? -4.225 12.278 7.817 1.00 92.12 284 ASP A C 1
ATOM 2197 O O . ASP A 1 284 ? -3.060 11.919 7.647 1.00 92.12 284 ASP A O 1
ATOM 2201 N N . LYS A 1 285 ? -4.831 12.206 9.010 1.00 90.38 285 LYS A N 1
ATOM 2202 C CA . LYS A 1 285 ? -4.236 11.666 10.248 1.00 90.38 285 LYS A CA 1
ATOM 2203 C C . LYS A 1 285 ? -4.982 10.449 10.786 1.00 90.38 285 LYS A C 1
ATOM 2205 O O . LYS A 1 285 ? -4.778 10.057 11.934 1.00 90.38 285 LYS A O 1
ATOM 2210 N N . LYS A 1 286 ? -5.889 9.882 9.993 1.00 93.38 286 LYS A N 1
ATOM 2211 C CA . LYS A 1 286 ? -6.728 8.750 10.376 1.00 93.38 286 LYS A CA 1
ATOM 2212 C C . LYS A 1 286 ? -6.340 7.529 9.555 1.00 93.38 286 LYS A C 1
ATOM 2214 O O . LYS A 1 286 ? -6.214 7.610 8.337 1.00 93.38 286 LYS A O 1
ATOM 2219 N N . ILE A 1 287 ? -6.182 6.396 10.224 1.00 95.25 287 ILE A N 1
ATOM 2220 C CA . ILE A 1 287 ? -5.877 5.109 9.610 1.00 95.25 287 ILE A CA 1
ATOM 2221 C C . ILE A 1 287 ? -6.976 4.120 9.999 1.00 95.25 287 ILE A C 1
ATOM 2223 O O . ILE A 1 287 ? -7.346 4.001 11.167 1.00 95.25 287 ILE A O 1
ATOM 2227 N N . MET A 1 288 ? -7.508 3.426 9.004 1.00 96.50 288 MET A N 1
ATOM 2228 C CA . MET A 1 288 ? -8.470 2.342 9.138 1.00 96.50 288 MET A CA 1
ATOM 2229 C C . MET A 1 288 ? -7.786 1.060 8.684 1.00 96.50 288 MET A C 1
ATOM 2231 O O . MET A 1 288 ? -7.296 0.998 7.559 1.00 96.50 288 MET A O 1
ATOM 2235 N N . ALA A 1 289 ? -7.756 0.047 9.542 1.00 95.38 289 ALA A N 1
ATOM 2236 C CA . ALA A 1 289 ? -7.129 -1.232 9.238 1.00 95.38 289 ALA A CA 1
ATOM 2237 C C . ALA A 1 289 ? -8.167 -2.356 9.278 1.00 95.38 289 ALA A C 1
ATOM 2239 O O . ALA A 1 289 ? -9.038 -2.382 10.147 1.00 95.38 289 ALA A O 1
ATOM 2240 N N . TYR A 1 290 ? -8.068 -3.283 8.338 1.00 95.56 290 TYR A N 1
ATOM 2241 C CA . TYR A 1 290 ? -8.867 -4.491 8.254 1.00 95.56 290 TYR A CA 1
ATOM 2242 C C . TYR A 1 290 ? -7.946 -5.693 8.422 1.00 95.56 290 TYR A C 1
ATOM 2244 O O . TYR A 1 290 ? -7.065 -5.936 7.596 1.00 95.56 290 TYR A O 1
ATOM 2252 N N . HIS A 1 291 ? -8.149 -6.450 9.495 1.00 93.69 291 HIS A N 1
ATOM 2253 C CA . HIS A 1 291 ? -7.392 -7.662 9.751 1.00 93.69 291 HIS A CA 1
ATOM 2254 C C . HIS A 1 291 ? -7.980 -8.806 8.938 1.00 93.69 291 HIS A C 1
ATOM 2256 O O . HIS A 1 291 ? -9.062 -9.324 9.233 1.00 93.69 291 HIS A O 1
ATOM 2262 N N . VAL A 1 292 ? -7.261 -9.185 7.881 1.00 92.00 292 VAL A N 1
ATOM 2263 C CA . VAL A 1 292 ? -7.766 -10.132 6.888 1.00 92.00 292 VAL A CA 1
ATOM 2264 C C . VAL A 1 292 ? -8.054 -11.517 7.482 1.00 92.00 292 VAL A C 1
ATOM 2266 O O . VAL A 1 292 ? -9.118 -12.053 7.168 1.00 92.00 292 VAL A O 1
ATOM 2269 N N . PRO A 1 293 ? -7.206 -12.093 8.361 1.00 90.44 293 PRO A N 1
ATOM 2270 C CA . PRO A 1 293 ? -7.448 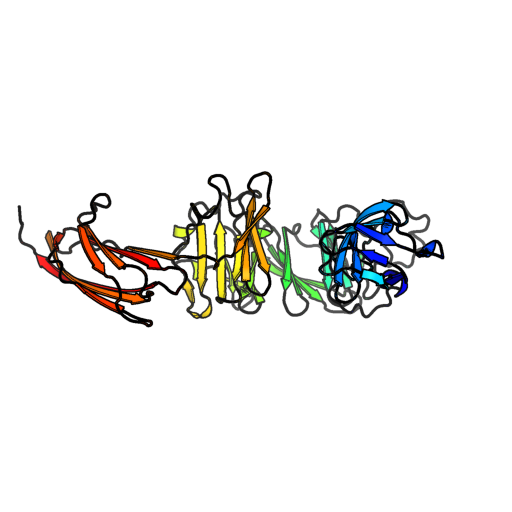-13.428 8.916 1.00 90.44 293 PRO A CA 1
ATOM 2271 C C . PRO A 1 293 ? -8.691 -13.527 9.800 1.00 90.44 293 PRO A C 1
ATOM 2273 O O . PRO A 1 293 ? -9.402 -14.526 9.740 1.00 90.44 293 PRO A O 1
ATOM 2276 N N . SER A 1 294 ? -8.965 -12.508 10.626 1.00 89.12 294 SER A N 1
ATOM 2277 C CA . SER A 1 294 ? -10.170 -12.503 11.472 1.00 89.12 294 SER A CA 1
ATOM 2278 C C . SER A 1 294 ? -11.401 -11.965 10.746 1.00 89.12 294 SER A C 1
ATOM 2280 O O . SER A 1 294 ? -12.519 -12.139 11.226 1.00 89.12 294 SER A O 1
ATOM 2282 N N . GLY A 1 295 ? -11.208 -11.295 9.609 1.00 90.12 295 GLY A N 1
ATOM 2283 C CA . GLY A 1 295 ? -12.274 -10.651 8.858 1.00 90.12 295 GLY A CA 1
ATOM 2284 C C . GLY A 1 295 ? -12.882 -9.440 9.571 1.00 90.12 295 GLY A C 1
ATOM 2285 O O . GLY A 1 295 ? -14.028 -9.088 9.288 1.00 90.12 295 GLY A O 1
ATOM 2286 N N . GLN A 1 296 ? -12.147 -8.817 10.497 1.00 89.56 296 GLN A N 1
ATOM 2287 C CA . GLN A 1 296 ? -12.638 -7.720 11.333 1.00 89.56 296 GLN A CA 1
ATOM 2288 C C . GLN A 1 296 ? -11.893 -6.413 11.075 1.00 89.56 296 GLN A C 1
ATOM 2290 O O . GLN A 1 296 ? -10.687 -6.391 10.834 1.00 89.56 296 GLN A O 1
ATOM 2295 N N . TRP A 1 297 ? -12.625 -5.306 11.180 1.00 92.00 297 TRP A N 1
ATOM 2296 C CA . TRP A 1 297 ? -12.039 -3.973 11.206 1.00 92.00 297 TRP A CA 1
ATOM 2297 C C . TRP A 1 297 ? -11.442 -3.678 12.575 1.00 92.00 297 TRP A C 1
ATOM 2299 O O . TRP A 1 297 ? -12.073 -3.905 13.608 1.00 92.00 297 TRP A O 1
ATOM 2309 N N . CYS A 1 298 ? -10.236 -3.130 12.569 1.00 87.19 298 CYS A N 1
ATOM 2310 C CA . CYS A 1 298 ? -9.635 -2.534 13.744 1.00 87.19 298 CYS A CA 1
ATOM 2311 C C . CYS A 1 298 ? -10.346 -1.212 14.082 1.00 87.19 298 CYS A C 1
ATOM 2313 O O . CYS A 1 298 ? -10.880 -0.543 13.188 1.00 87.19 298 CYS A O 1
ATOM 2315 N N . PRO A 1 299 ? -10.319 -0.787 15.357 1.00 81.62 299 PRO A N 1
ATOM 2316 C CA . PRO A 1 299 ? -10.707 0.567 15.723 1.00 81.62 299 PRO A CA 1
ATOM 2317 C C . PRO A 1 299 ? -9.909 1.611 14.921 1.00 81.62 299 PRO A C 1
ATOM 2319 O O . PRO A 1 299 ? -8.727 1.382 14.647 1.00 81.62 299 PRO A O 1
ATOM 2322 N N . PRO A 1 300 ? -10.507 2.765 14.571 1.00 89.06 300 PRO A N 1
ATOM 2323 C CA . PRO A 1 300 ? -9.787 3.827 13.883 1.00 89.06 300 PRO A CA 1
ATOM 2324 C C . PRO A 1 300 ? -8.554 4.288 14.663 1.00 89.06 300 PRO A C 1
ATOM 2326 O O . PRO A 1 300 ? -8.643 4.620 15.846 1.00 89.06 300 PRO A O 1
ATOM 2329 N N . ILE A 1 301 ? -7.417 4.377 13.983 1.00 87.31 301 ILE A N 1
ATOM 2330 C CA . ILE A 1 301 ? -6.158 4.864 14.546 1.00 87.31 301 ILE A CA 1
ATOM 2331 C C . ILE A 1 301 ? -6.018 6.341 14.179 1.00 87.31 301 ILE A C 1
ATOM 2333 O O . ILE A 1 301 ? -6.174 6.719 13.018 1.00 87.31 301 ILE A O 1
ATOM 2337 N N . ASN A 1 302 ? -5.728 7.189 15.164 1.00 88.06 302 ASN A N 1
ATOM 2338 C CA . ASN A 1 302 ? -5.466 8.609 14.952 1.00 88.06 302 ASN A CA 1
ATOM 2339 C C . ASN A 1 302 ? -4.002 8.910 15.280 1.00 88.06 302 ASN A C 1
ATOM 2341 O O . ASN A 1 302 ? -3.591 8.768 16.429 1.00 88.06 302 ASN A O 1
ATOM 2345 N N . VAL A 1 303 ? -3.241 9.363 14.284 1.00 86.38 303 VAL A N 1
ATOM 2346 C CA . VAL A 1 303 ? -1.811 9.691 14.417 1.00 86.38 303 VAL A CA 1
ATOM 2347 C C . VAL A 1 303 ? -1.564 11.165 14.765 1.00 86.38 303 VAL A C 1
ATOM 2349 O O . VAL A 1 303 ? -0.448 11.676 14.655 1.00 86.38 303 VAL A O 1
ATOM 2352 N N . THR A 1 304 ? -2.602 11.889 15.197 1.00 84.88 304 THR A N 1
ATOM 2353 C CA . THR A 1 304 ? -2.468 13.264 15.698 1.00 84.88 304 THR A CA 1
ATOM 2354 C C . THR A 1 304 ? -1.505 13.303 16.884 1.00 84.88 304 THR A C 1
ATOM 2356 O O . THR A 1 304 ? -1.696 12.603 17.874 1.00 84.88 304 THR A O 1
ATOM 2359 N N . GLY A 1 305 ? -0.475 14.146 16.787 1.00 79.62 305 GLY A N 1
ATOM 2360 C CA . GLY A 1 305 ? 0.586 14.255 17.793 1.00 79.62 305 GLY A CA 1
ATOM 2361 C C . GLY A 1 305 ? 1.740 13.267 17.603 1.00 79.62 305 GLY A C 1
ATOM 2362 O O . GLY A 1 305 ? 2.767 13.441 18.249 1.00 79.62 305 GLY A O 1
ATOM 2363 N N . MET A 1 306 ? 1.603 12.279 16.709 1.00 78.81 306 MET A N 1
ATOM 2364 C CA . MET A 1 306 ? 2.709 11.413 16.271 1.00 78.81 306 MET A CA 1
ATOM 2365 C C . MET A 1 306 ? 3.408 11.981 15.032 1.00 78.81 306 MET A C 1
ATOM 2367 O O . MET A 1 306 ? 4.610 11.812 14.867 1.00 78.81 306 MET A O 1
ATOM 2371 N N . ILE A 1 307 ? 2.661 12.699 14.190 1.00 85.94 307 ILE A N 1
ATOM 2372 C CA . ILE A 1 307 ? 3.189 13.454 13.047 1.00 85.94 307 ILE A CA 1
ATOM 2373 C C . ILE A 1 307 ? 3.052 14.965 13.279 1.00 85.94 307 ILE A C 1
ATOM 2375 O O . ILE A 1 307 ? 2.310 15.400 14.170 1.00 85.94 307 ILE A O 1
ATOM 2379 N N . GLY A 1 308 ? 3.740 15.775 12.465 1.00 81.06 308 GLY A N 1
ATOM 2380 C CA . GLY A 1 308 ? 3.681 17.235 12.540 1.00 81.06 308 GLY A CA 1
ATOM 2381 C C . GLY A 1 308 ? 2.247 17.786 12.529 1.00 81.06 308 GLY A C 1
ATOM 2382 O O . GLY A 1 308 ? 1.320 17.209 11.953 1.00 81.06 308 GLY A O 1
ATOM 2383 N N . LEU A 1 309 ? 2.028 18.931 13.186 1.00 80.31 309 LEU A N 1
ATOM 2384 C CA . LEU A 1 309 ? 0.687 19.527 13.288 1.00 80.31 309 LEU A CA 1
ATOM 2385 C C . LEU A 1 309 ? 0.102 19.900 11.918 1.00 80.31 309 LEU A C 1
ATOM 2387 O O . LEU A 1 309 ? -1.099 19.722 11.721 1.00 80.31 309 LEU A O 1
ATOM 2391 N N . ALA A 1 310 ? 0.936 20.350 10.980 1.00 82.88 310 ALA A N 1
ATOM 2392 C CA . ALA A 1 310 ? 0.536 20.685 9.612 1.00 82.88 310 ALA A CA 1
ATOM 2393 C C . ALA A 1 310 ? 0.687 19.515 8.618 1.00 82.88 310 ALA A C 1
ATOM 2395 O O . ALA A 1 310 ? 0.232 19.620 7.479 1.00 82.88 310 ALA A O 1
ATOM 2396 N N . ASP A 1 311 ? 1.310 18.417 9.046 1.00 87.50 311 ASP A N 1
ATOM 2397 C CA . ASP A 1 311 ? 1.653 17.291 8.183 1.00 87.50 311 ASP A CA 1
ATOM 2398 C C . ASP A 1 311 ? 0.451 16.371 7.985 1.00 87.50 311 ASP A C 1
ATOM 2400 O O . ASP A 1 311 ? -0.369 16.200 8.887 1.00 87.50 311 ASP A O 1
ATOM 2404 N N . ASN A 1 312 ? 0.402 15.712 6.829 1.00 89.75 312 ASN A N 1
ATOM 2405 C CA . ASN A 1 312 ? -0.579 14.678 6.516 1.00 89.75 312 ASN A CA 1
ATOM 2406 C C . ASN A 1 312 ? 0.151 13.438 5.999 1.00 89.75 312 ASN A C 1
ATOM 2408 O O . ASN A 1 312 ? 1.255 13.546 5.457 1.00 89.75 312 ASN A O 1
ATOM 2412 N N . LEU A 1 313 ? -0.477 12.272 6.133 1.00 92.44 313 LEU A N 1
ATOM 2413 C CA . LEU A 1 313 ? -0.018 11.063 5.457 1.00 92.44 313 LEU A CA 1
ATOM 2414 C C . LEU A 1 313 ? -0.197 11.254 3.943 1.00 92.44 313 LEU A C 1
ATOM 2416 O O . LEU A 1 313 ? -1.274 11.652 3.495 1.00 92.44 313 LEU A O 1
ATOM 2420 N N . ILE A 1 314 ? 0.854 10.996 3.160 1.00 93.12 314 ILE A N 1
ATOM 2421 C CA . ILE A 1 314 ? 0.850 11.235 1.704 1.00 93.12 314 ILE A CA 1
ATOM 2422 C C . ILE A 1 314 ? 1.191 10.014 0.851 1.00 93.12 314 ILE A C 1
ATOM 2424 O O . ILE A 1 314 ? 0.873 10.009 -0.333 1.00 93.12 314 ILE A O 1
ATOM 2428 N N . SER A 1 315 ? 1.857 9.006 1.411 1.00 92.38 315 SER A N 1
ATOM 2429 C CA . SER A 1 315 ? 2.209 7.769 0.711 1.00 92.38 315 SER A CA 1
ATOM 2430 C C . SER A 1 315 ? 2.532 6.664 1.715 1.00 92.38 315 SER A C 1
ATOM 2432 O O . SER A 1 315 ? 2.689 6.929 2.909 1.00 92.38 315 SER A O 1
ATOM 2434 N N . SER A 1 316 ? 2.676 5.440 1.225 1.00 93.19 316 SER A N 1
ATOM 2435 C CA . SER A 1 316 ? 3.147 4.291 1.992 1.00 93.19 316 SER A CA 1
ATOM 2436 C C . SER A 1 316 ? 4.153 3.469 1.197 1.00 93.19 316 SER A C 1
ATOM 2438 O O . SER A 1 316 ? 4.122 3.463 -0.032 1.00 93.19 316 SER A O 1
ATOM 2440 N N . THR A 1 317 ? 5.016 2.741 1.895 1.00 89.00 317 THR A N 1
ATOM 2441 C CA . THR A 1 317 ? 5.941 1.773 1.299 1.00 89.00 317 THR A CA 1
ATOM 2442 C C . THR A 1 317 ? 6.189 0.613 2.258 1.00 89.00 317 THR A C 1
ATOM 2444 O O . THR A 1 317 ? 5.980 0.749 3.464 1.00 89.00 317 THR A O 1
ATOM 2447 N N . ILE A 1 318 ? 6.635 -0.522 1.727 1.00 85.31 318 ILE A N 1
ATOM 2448 C CA . ILE A 1 318 ? 7.017 -1.695 2.514 1.00 85.31 318 ILE A CA 1
ATOM 2449 C C . ILE A 1 318 ? 8.534 -1.839 2.443 1.00 85.31 318 ILE A C 1
ATOM 2451 O O . ILE A 1 318 ? 9.099 -1.938 1.355 1.00 85.31 318 ILE A O 1
ATOM 2455 N N . ILE A 1 319 ? 9.196 -1.876 3.599 1.00 80.88 319 ILE A N 1
ATOM 2456 C CA . ILE A 1 319 ? 10.649 -2.054 3.703 1.00 80.88 319 ILE A CA 1
ATOM 2457 C C . ILE A 1 319 ? 10.908 -3.227 4.644 1.00 80.88 319 ILE A C 1
ATOM 2459 O O . ILE A 1 319 ? 10.542 -3.185 5.816 1.00 80.88 319 ILE A O 1
ATOM 2463 N N . GLY A 1 320 ? 11.513 -4.298 4.123 1.00 76.12 320 GLY A N 1
ATOM 2464 C CA . GLY A 1 320 ? 11.824 -5.493 4.916 1.00 76.12 320 GLY A CA 1
ATOM 2465 C C . GLY A 1 320 ? 10.597 -6.169 5.543 1.00 76.12 320 GLY A C 1
ATOM 2466 O O . GLY A 1 320 ? 10.696 -6.655 6.662 1.00 76.12 320 GLY A O 1
ATOM 2467 N N . GLY A 1 321 ? 9.447 -6.153 4.856 1.00 71.31 321 GLY A N 1
ATOM 2468 C CA . GLY A 1 321 ? 8.175 -6.721 5.340 1.00 71.31 321 GLY A CA 1
ATOM 2469 C C . GLY A 1 321 ? 7.305 -5.754 6.149 1.00 71.31 321 GLY A C 1
ATOM 2470 O O . GLY A 1 321 ? 6.097 -5.960 6.249 1.00 71.31 321 GLY A O 1
ATOM 2471 N N . LYS A 1 322 ? 7.884 -4.644 6.622 1.00 78.81 322 LYS A N 1
ATOM 2472 C CA . LYS A 1 322 ? 7.205 -3.674 7.484 1.00 78.81 322 LYS A CA 1
ATOM 2473 C C . LYS A 1 322 ? 6.600 -2.526 6.706 1.00 78.81 322 LYS A C 1
ATOM 2475 O O . LYS A 1 322 ? 7.229 -1.991 5.789 1.00 78.81 322 LYS A O 1
ATOM 2480 N N . LEU A 1 323 ? 5.412 -2.106 7.124 1.00 90.62 323 LEU A N 1
ATOM 2481 C CA . LEU A 1 323 ? 4.736 -0.953 6.554 1.00 90.62 323 LEU A CA 1
ATOM 2482 C C . LEU A 1 323 ? 5.267 0.365 7.128 1.00 90.62 323 LEU A C 1
ATOM 2484 O O . LEU A 1 323 ? 5.342 0.568 8.341 1.00 90.62 323 LEU A O 1
ATOM 2488 N N . TYR A 1 324 ? 5.544 1.298 6.225 1.00 91.00 324 TYR A N 1
ATOM 2489 C CA . TYR A 1 324 ? 5.899 2.668 6.542 1.00 91.00 324 TYR A CA 1
ATOM 2490 C C . TYR A 1 324 ? 4.969 3.653 5.838 1.00 91.00 324 TYR A C 1
ATOM 2492 O O . TYR A 1 324 ? 4.574 3.445 4.690 1.00 91.00 324 TYR A O 1
ATOM 2500 N N . PHE A 1 325 ? 4.684 4.767 6.505 1.00 93.81 325 PHE A N 1
ATOM 2501 C CA . PHE A 1 325 ? 3.972 5.907 5.943 1.00 93.81 325 PHE A CA 1
ATOM 2502 C C . PHE A 1 325 ? 4.896 7.106 5.785 1.00 93.81 325 PHE A C 1
ATOM 2504 O O . PHE A 1 325 ? 5.684 7.416 6.673 1.00 93.81 325 PHE A O 1
ATOM 2511 N N . ALA A 1 326 ? 4.763 7.815 4.670 1.00 92.06 326 ALA A N 1
ATOM 2512 C CA . ALA A 1 326 ? 5.458 9.071 4.443 1.00 92.06 326 ALA A CA 1
ATOM 2513 C C . ALA A 1 326 ? 4.558 10.262 4.799 1.00 92.06 326 ALA A C 1
ATOM 2515 O O . ALA A 1 326 ? 3.379 10.292 4.430 1.00 92.06 326 ALA A O 1
ATOM 2516 N N . THR A 1 327 ? 5.134 11.268 5.453 1.00 91.81 327 THR A N 1
ATOM 2517 C CA . THR A 1 327 ? 4.558 12.609 5.593 1.00 91.81 327 THR A CA 1
ATOM 2518 C C . THR A 1 327 ? 5.401 13.628 4.838 1.00 91.81 327 THR A C 1
ATOM 2520 O O . THR A 1 327 ? 6.597 13.429 4.631 1.00 91.81 327 THR A O 1
ATOM 2523 N N . ASN A 1 328 ? 4.776 14.728 4.420 1.00 82.62 328 ASN A N 1
ATOM 2524 C CA . ASN A 1 328 ? 5.473 15.866 3.829 1.00 82.62 328 ASN A CA 1
ATOM 2525 C C . ASN A 1 328 ? 5.301 17.090 4.730 1.00 82.62 328 ASN A C 1
ATOM 2527 O O . ASN A 1 328 ? 4.179 17.572 4.892 1.00 82.62 328 ASN A O 1
ATOM 2531 N N . SER A 1 329 ? 6.407 17.585 5.286 1.00 72.62 329 SER A N 1
ATOM 2532 C CA . SER A 1 329 ? 6.441 18.794 6.122 1.00 72.62 329 SER A CA 1
ATOM 2533 C C . SER A 1 329 ? 6.653 20.087 5.318 1.00 72.62 329 SER A C 1
ATOM 2535 O O . SER A 1 329 ? 6.915 21.150 5.878 1.00 7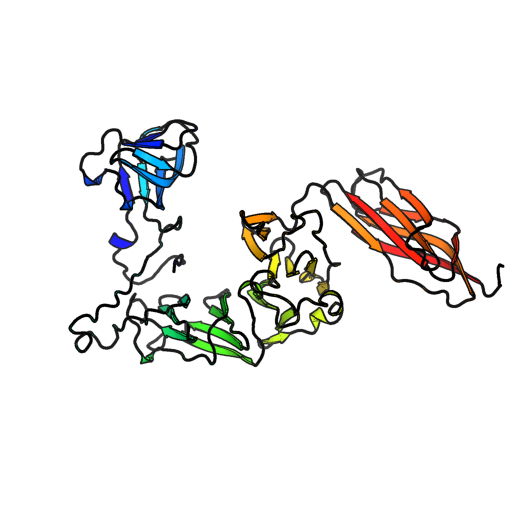2.62 329 SER A O 1
ATOM 2537 N N . GLY A 1 330 ? 6.578 20.004 3.987 1.00 72.56 330 GLY A N 1
ATOM 2538 C CA . GLY A 1 330 ? 6.842 21.083 3.036 1.00 72.56 330 GLY A CA 1
ATOM 2539 C C . GLY A 1 330 ? 8.302 21.153 2.581 1.00 72.56 330 GLY A C 1
ATOM 2540 O O . GLY A 1 330 ? 8.557 21.564 1.452 1.00 72.56 330 GLY A O 1
ATOM 2541 N N . THR A 1 331 ? 9.247 20.724 3.421 1.00 72.81 331 THR A N 1
ATOM 2542 C CA . THR A 1 331 ? 10.687 20.697 3.103 1.00 72.81 331 THR A CA 1
ATOM 2543 C C . THR A 1 331 ? 11.294 19.303 3.157 1.00 72.81 331 THR A C 1
ATOM 2545 O O . THR A 1 331 ? 12.217 19.029 2.399 1.00 72.81 331 THR A O 1
ATOM 2548 N N . ASN A 1 332 ? 10.768 18.416 4.006 1.00 77.88 332 ASN A N 1
ATOM 2549 C CA . ASN A 1 332 ? 11.273 17.059 4.169 1.00 77.88 332 ASN A CA 1
ATOM 2550 C C . ASN A 1 332 ? 10.160 16.032 3.950 1.00 77.88 332 ASN A C 1
ATOM 2552 O O . ASN A 1 332 ? 9.013 16.229 4.366 1.00 77.88 332 ASN A O 1
ATOM 2556 N N . LEU A 1 333 ? 10.536 14.903 3.352 1.00 84.88 333 LEU A N 1
ATOM 2557 C CA . LEU A 1 333 ? 9.756 13.674 3.404 1.00 84.88 333 LEU A CA 1
ATOM 2558 C C . LEU A 1 333 ? 10.218 12.876 4.621 1.00 84.88 333 LEU A C 1
ATOM 2560 O O . LEU A 1 333 ? 11.391 12.527 4.723 1.00 84.88 333 LEU A O 1
ATOM 2564 N N . ILE A 1 334 ? 9.306 12.617 5.554 1.00 87.31 334 ILE A N 1
ATOM 2565 C CA . ILE A 1 334 ? 9.603 11.883 6.787 1.00 87.31 334 ILE A CA 1
ATOM 2566 C C . ILE A 1 334 ? 8.890 10.541 6.724 1.00 87.31 334 ILE A C 1
ATOM 2568 O O . ILE A 1 334 ? 7.698 10.485 6.428 1.00 87.31 334 ILE A O 1
ATOM 2572 N N . LEU A 1 335 ? 9.622 9.469 7.011 1.00 88.88 335 LEU A N 1
ATOM 2573 C CA . LEU A 1 335 ? 9.102 8.111 7.011 1.00 88.88 335 LEU A CA 1
ATOM 2574 C C . LEU A 1 335 ? 8.806 7.650 8.446 1.00 88.88 335 LEU A C 1
ATOM 2576 O O . LEU A 1 335 ? 9.667 7.736 9.318 1.00 88.88 335 LEU A O 1
ATOM 2580 N N . HIS A 1 336 ? 7.601 7.133 8.676 1.00 88.00 336 HIS A N 1
ATOM 2581 C CA . HIS A 1 336 ? 7.111 6.661 9.973 1.00 88.00 336 HIS A CA 1
ATOM 2582 C C . HIS A 1 336 ? 6.756 5.179 9.879 1.00 88.00 336 HIS A C 1
ATOM 2584 O O . HIS A 1 336 ? 5.992 4.794 8.996 1.00 88.00 336 HIS A O 1
ATOM 2590 N N . GLY A 1 337 ? 7.285 4.341 10.772 1.00 87.25 337 GLY A N 1
ATOM 2591 C CA . GLY A 1 337 ? 6.883 2.931 10.852 1.00 87.25 337 GLY A CA 1
ATOM 2592 C C . GLY A 1 337 ? 5.471 2.798 11.424 1.00 87.25 337 GLY A C 1
ATOM 2593 O O . GLY A 1 337 ? 5.161 3.440 12.425 1.00 87.25 337 GLY A O 1
ATOM 2594 N N . PHE A 1 338 ? 4.612 1.991 10.797 1.00 85.19 338 PHE A N 1
ATOM 2595 C CA . PHE A 1 338 ? 3.194 1.888 11.170 1.00 85.19 338 PHE A CA 1
ATOM 2596 C C . PHE A 1 338 ? 2.972 1.289 12.568 1.00 85.19 338 PHE A C 1
ATOM 2598 O O . PHE A 1 338 ? 2.136 1.774 13.327 1.00 85.19 338 PHE A O 1
ATOM 2605 N N . ASP A 1 339 ? 3.747 0.271 12.922 1.00 76.56 339 ASP A N 1
ATOM 2606 C CA . ASP A 1 339 ? 3.680 -0.463 14.187 1.00 76.56 339 ASP A CA 1
ATOM 2607 C C . ASP A 1 339 ? 4.901 -0.198 15.085 1.00 76.56 339 ASP A C 1
ATOM 2609 O O . ASP A 1 339 ? 5.179 -0.939 16.028 1.00 76.56 339 ASP A O 1
ATOM 2613 N N . GLN A 1 340 ? 5.647 0.873 14.801 1.00 70.81 340 GLN A N 1
ATOM 2614 C CA . GLN A 1 340 ? 6.874 1.201 15.518 1.00 70.81 340 GLN A CA 1
ATOM 2615 C C . GLN A 1 340 ? 6.629 2.312 16.537 1.00 70.81 340 GLN A C 1
ATOM 2617 O O . GLN A 1 340 ? 6.276 3.440 16.200 1.00 70.81 340 GLN A O 1
ATOM 2622 N N . GLY A 1 341 ? 6.857 2.000 17.810 1.00 64.88 341 GLY A N 1
ATOM 2623 C CA . GLY A 1 341 ? 6.753 2.963 18.896 1.00 64.88 341 GLY A CA 1
ATOM 2624 C C . GLY A 1 341 ? 7.229 2.388 20.225 1.00 64.88 341 GLY A C 1
ATOM 2625 O O . GLY A 1 341 ? 7.234 1.180 20.438 1.00 64.88 341 GLY A O 1
ATOM 2626 N N . ASN A 1 342 ? 7.612 3.274 21.145 1.00 63.25 342 ASN A N 1
ATOM 2627 C CA . ASN A 1 342 ? 8.067 2.891 22.487 1.00 63.25 342 ASN A CA 1
ATOM 2628 C C . ASN A 1 342 ? 6.908 2.745 23.488 1.00 63.25 342 ASN A C 1
ATOM 2630 O O . ASN A 1 342 ? 7.134 2.400 24.648 1.00 63.25 342 ASN A O 1
ATOM 2634 N N . ALA A 1 343 ? 5.680 3.067 23.072 1.00 64.19 343 ALA A N 1
ATOM 2635 C CA . ALA A 1 343 ? 4.498 3.028 23.915 1.00 64.19 343 ALA A CA 1
ATOM 2636 C C . ALA A 1 343 ? 3.206 2.930 23.091 1.00 64.19 343 ALA A C 1
ATOM 2638 O O . ALA A 1 343 ? 3.140 3.425 21.969 1.00 64.19 343 ALA A O 1
ATOM 2639 N N . MET A 1 344 ? 2.165 2.347 23.685 1.00 68.94 344 MET A N 1
ATOM 2640 C CA . MET A 1 344 ? 0.802 2.310 23.153 1.00 68.94 344 MET A CA 1
ATOM 2641 C C . MET A 1 344 ? -0.156 2.894 24.194 1.00 68.94 344 MET A C 1
ATOM 2643 O O . MET A 1 344 ? -0.002 2.640 25.387 1.00 68.94 344 MET A O 1
ATOM 2647 N N . VAL A 1 345 ? -1.162 3.654 23.754 1.00 74.56 345 VAL A N 1
ATOM 2648 C CA . VAL A 1 345 ? -2.306 4.030 24.597 1.00 74.56 345 VAL A CA 1
ATOM 2649 C C . VAL A 1 345 ? -3.584 3.523 23.937 1.00 74.56 345 VAL A C 1
ATOM 2651 O O . VAL A 1 345 ? -4.041 4.096 22.950 1.00 74.56 345 VAL A O 1
ATOM 2654 N N . ALA A 1 346 ? -4.174 2.457 24.475 1.00 75.81 346 ALA A N 1
ATOM 2655 C CA . ALA A 1 346 ? -5.478 1.969 24.047 1.00 75.81 346 ALA A CA 1
ATOM 2656 C C . ALA A 1 346 ? -6.575 2.730 24.802 1.00 75.81 346 ALA A C 1
ATOM 2658 O O . ALA A 1 346 ? -6.624 2.686 26.032 1.00 75.81 346 ALA A O 1
ATOM 2659 N N . LYS A 1 347 ? -7.464 3.419 24.080 1.00 81.69 347 LYS A N 1
ATOM 2660 C CA . LYS A 1 347 ? -8.662 4.053 24.649 1.00 81.69 347 LYS A CA 1
ATOM 2661 C C . LYS A 1 347 ? -9.896 3.403 24.061 1.00 81.69 347 LYS A C 1
ATOM 2663 O O . LYS A 1 347 ? -10.070 3.407 22.846 1.00 81.69 347 LYS A O 1
ATOM 2668 N N . ILE A 1 348 ? -10.744 2.857 24.918 1.00 84.31 348 ILE A N 1
ATOM 2669 C CA . ILE A 1 348 ? -11.967 2.170 24.518 1.00 84.31 348 ILE A CA 1
ATOM 2670 C C . ILE A 1 348 ? -13.124 2.771 25.294 1.00 84.31 348 ILE A C 1
ATOM 2672 O O . ILE A 1 348 ? -13.030 2.972 26.501 1.00 84.31 348 ILE A O 1
ATOM 2676 N N . ARG A 1 349 ? -14.209 3.056 24.579 1.00 86.62 349 ARG A N 1
ATOM 2677 C CA . ARG A 1 349 ? -15.492 3.455 25.147 1.00 86.62 349 ARG A CA 1
ATOM 2678 C C . ARG A 1 349 ? -16.545 2.468 24.661 1.00 86.62 349 ARG A C 1
ATOM 2680 O O . ARG A 1 349 ? -16.650 2.233 23.456 1.00 86.62 349 ARG A O 1
ATOM 2687 N N . THR A 1 350 ? -17.303 1.872 25.576 1.00 88.19 350 THR A N 1
ATOM 2688 C CA . THR A 1 350 ? -18.465 1.053 25.196 1.00 88.19 350 THR A CA 1
ATOM 2689 C C . THR A 1 350 ? -19.550 1.929 24.577 1.00 88.19 350 THR A C 1
ATOM 2691 O O . THR A 1 350 ? -19.590 3.135 24.804 1.00 88.19 350 THR A O 1
ATOM 2694 N N . LEU A 1 351 ? -20.478 1.332 23.829 1.00 83.38 351 LEU A N 1
ATOM 2695 C CA . LEU A 1 351 ? -21.665 2.061 23.382 1.00 83.38 351 LEU A CA 1
ATOM 2696 C C . LEU A 1 351 ? -22.447 2.620 24.577 1.00 83.38 351 LEU A C 1
ATOM 2698 O O . LEU A 1 351 ? -22.477 2.011 25.649 1.00 83.38 351 LEU A O 1
ATOM 2702 N N . ASP A 1 352 ? -23.117 3.749 24.354 1.00 85.88 352 ASP A N 1
ATOM 2703 C CA . ASP A 1 352 ? -24.027 4.329 25.332 1.00 85.88 352 ASP A CA 1
ATOM 2704 C C . ASP A 1 352 ? -25.219 3.403 25.568 1.00 85.88 352 ASP A C 1
ATOM 2706 O O . ASP A 1 352 ? -26.077 3.217 24.697 1.00 85.88 352 ASP A O 1
ATOM 2710 N N . VAL A 1 353 ? -25.310 2.864 26.778 1.00 87.06 353 VAL A N 1
ATOM 2711 C CA . VAL A 1 353 ? -26.463 2.094 27.226 1.00 87.06 353 VAL A CA 1
ATOM 2712 C C . VAL A 1 353 ? -27.428 3.057 27.895 1.00 87.06 353 VAL A C 1
ATOM 2714 O O . VAL A 1 353 ? -27.120 3.659 28.919 1.00 87.06 353 VAL A O 1
ATOM 2717 N N . ARG A 1 354 ? -28.613 3.232 27.306 1.00 87.25 354 ARG A N 1
ATOM 2718 C CA . ARG A 1 354 ? -29.706 3.977 27.942 1.00 87.25 354 ARG A CA 1
ATOM 2719 C C . ARG A 1 354 ? -30.504 3.035 28.830 1.00 87.25 354 ARG A C 1
ATOM 2721 O O . ARG A 1 354 ? -30.853 1.938 28.390 1.00 87.25 354 ARG A O 1
ATOM 2728 N N . SER A 1 355 ? -30.845 3.497 30.030 1.00 83.62 355 SER A N 1
ATOM 2729 C CA . SER A 1 355 ? -31.719 2.740 30.919 1.00 83.62 355 SER A CA 1
ATOM 2730 C C . SER A 1 355 ? -33.058 2.482 30.237 1.00 83.62 355 SER A C 1
ATOM 2732 O O . SER A 1 355 ? -33.660 3.376 29.634 1.00 83.62 355 SER A O 1
ATOM 2734 N N . LYS A 1 356 ? -33.531 1.236 30.333 1.00 80.44 356 LYS A N 1
ATOM 2735 C CA . LYS A 1 356 ? -34.901 0.865 29.942 1.00 80.44 356 LYS A CA 1
ATOM 2736 C C . LYS A 1 356 ? -35.928 1.275 31.005 1.00 80.44 356 LYS A C 1
ATOM 2738 O O . LYS A 1 356 ? -37.126 1.231 30.735 1.00 80.44 356 LYS A O 1
ATOM 2743 N N . ALA A 1 357 ? -35.468 1.650 32.199 1.00 83.62 357 ALA A N 1
ATOM 2744 C CA . ALA A 1 357 ? -36.276 2.153 33.299 1.00 83.62 357 ALA A CA 1
ATOM 2745 C C . ALA A 1 357 ? -36.045 3.664 33.490 1.00 83.62 357 ALA A C 1
ATOM 2747 O O . ALA A 1 357 ? -35.691 4.372 32.548 1.00 83.62 357 ALA A O 1
ATOM 2748 N N . LYS A 1 358 ? -36.307 4.199 34.692 1.00 82.69 358 LYS A N 1
ATOM 2749 C CA . LYS A 1 358 ? -36.027 5.617 34.974 1.00 82.69 358 LYS A CA 1
ATOM 2750 C C . LYS A 1 358 ? -34.539 5.851 35.196 1.00 82.69 358 LYS A C 1
ATOM 2752 O O . LYS A 1 358 ? -34.021 6.876 34.757 1.00 82.69 358 LYS A O 1
ATOM 2757 N N . THR A 1 359 ? -33.890 4.925 35.891 1.00 86.38 359 THR A N 1
ATOM 2758 C CA . THR A 1 359 ? -32.453 4.914 36.146 1.00 86.38 359 THR A CA 1
ATOM 2759 C C . THR A 1 359 ? -31.961 3.485 36.348 1.00 86.38 359 THR A C 1
ATOM 2761 O O . THR A 1 359 ? -32.719 2.625 36.788 1.00 86.38 359 THR A O 1
ATOM 2764 N N . ASP A 1 360 ? -30.680 3.253 36.095 1.00 86.38 360 ASP A N 1
ATOM 2765 C CA . ASP A 1 360 ? -29.970 2.022 36.423 1.00 86.38 360 ASP A CA 1
ATOM 2766 C C . ASP A 1 360 ? -28.964 2.265 37.556 1.00 86.38 360 ASP A C 1
ATOM 2768 O O . ASP A 1 360 ? -28.463 3.379 37.758 1.00 86.38 360 ASP A O 1
ATOM 2772 N N . THR A 1 361 ? -28.673 1.202 38.295 1.00 89.69 361 THR A N 1
ATOM 2773 C CA . THR A 1 361 ? -27.553 1.101 39.226 1.00 89.69 361 THR A CA 1
ATOM 2774 C C . THR A 1 361 ? -26.522 0.155 38.635 1.00 89.69 361 THR A C 1
ATOM 2776 O O . THR A 1 361 ? -26.837 -1.004 38.383 1.00 89.69 361 THR A O 1
ATOM 2779 N N . ILE A 1 362 ? -25.285 0.618 38.457 1.00 90.06 362 ILE A N 1
ATOM 2780 C CA . ILE A 1 362 ? -24.166 -0.212 37.999 1.00 90.06 362 ILE A CA 1
ATOM 2781 C C . ILE A 1 362 ? -23.487 -0.798 39.236 1.00 90.06 362 ILE A C 1
ATOM 2783 O O . ILE A 1 362 ? -22.757 -0.104 39.953 1.00 90.06 362 ILE A O 1
ATOM 2787 N N . SER A 1 363 ? -23.752 -2.072 39.509 1.00 91.31 363 SER A N 1
ATOM 2788 C CA . SER A 1 363 ? -23.229 -2.769 40.685 1.00 91.31 363 SER A CA 1
ATOM 2789 C C . SER A 1 363 ? -21.905 -3.468 40.412 1.00 91.31 363 SER A C 1
ATOM 2791 O O . SER A 1 363 ? -21.134 -3.668 41.348 1.00 91.31 363 SER A O 1
ATOM 2793 N N . GLU A 1 364 ? -21.632 -3.836 39.159 1.00 92.38 364 GLU A N 1
ATOM 2794 C CA . GLU A 1 364 ? -20.424 -4.565 38.783 1.00 92.38 364 GLU A CA 1
ATOM 2795 C C . GLU A 1 364 ? -19.951 -4.200 37.368 1.00 92.38 364 GLU A C 1
ATOM 2797 O O . GLU A 1 364 ? -20.757 -3.972 36.465 1.00 92.38 364 GLU A O 1
ATOM 2802 N N . ILE A 1 365 ? -18.633 -4.127 37.198 1.00 92.06 365 ILE A N 1
ATOM 2803 C CA . ILE A 1 365 ? -17.937 -3.953 35.926 1.00 92.06 365 ILE A CA 1
ATOM 2804 C C . ILE A 1 365 ? -16.863 -5.035 35.854 1.00 92.06 365 ILE A C 1
ATOM 2806 O O . ILE A 1 365 ? -16.002 -5.110 36.736 1.00 92.06 365 ILE A O 1
ATOM 2810 N N . GLU A 1 366 ? -16.906 -5.841 34.802 1.00 93.50 366 GLU A N 1
ATOM 2811 C CA . GLU A 1 366 ? -15.882 -6.825 34.472 1.00 93.50 366 GLU A CA 1
ATOM 2812 C C . GLU A 1 366 ? -15.133 -6.378 33.218 1.00 93.50 366 GLU A C 1
ATOM 2814 O O . GLU A 1 366 ? -15.732 -6.060 32.190 1.00 93.50 366 GLU A O 1
ATOM 2819 N N . VAL A 1 367 ? -13.806 -6.340 33.309 1.00 89.62 367 VAL A N 1
ATOM 2820 C CA . VAL A 1 367 ? -12.925 -6.025 32.185 1.00 89.62 367 VAL A CA 1
ATOM 2821 C C . VAL A 1 367 ? -11.919 -7.146 32.014 1.00 89.62 367 VAL A C 1
ATOM 2823 O O . VAL A 1 367 ? -11.179 -7.460 32.945 1.00 89.62 367 VAL A O 1
ATOM 2826 N N . ILE A 1 368 ? -11.836 -7.699 30.807 1.00 88.81 368 ILE A N 1
ATOM 2827 C CA . ILE A 1 368 ? -10.755 -8.602 30.421 1.00 88.81 368 ILE A CA 1
ATOM 2828 C C . ILE A 1 368 ? -9.802 -7.836 29.510 1.00 88.81 368 ILE A C 1
ATOM 2830 O O . ILE A 1 368 ? -10.175 -7.431 28.408 1.00 88.81 368 ILE A O 1
ATOM 2834 N N . ALA A 1 369 ? -8.574 -7.631 29.980 1.00 86.00 369 ALA A N 1
ATOM 2835 C CA . ALA A 1 369 ? -7.557 -6.836 29.305 1.00 86.00 369 ALA A CA 1
ATOM 2836 C C . ALA A 1 369 ? -6.266 -7.629 29.089 1.00 86.00 369 ALA A C 1
ATOM 2838 O O . ALA A 1 369 ? -5.811 -8.352 29.973 1.00 86.00 369 ALA A O 1
ATOM 2839 N N . ARG A 1 370 ? -5.622 -7.431 27.943 1.00 81.81 370 ARG A N 1
ATOM 2840 C CA . ARG A 1 370 ? -4.214 -7.765 27.721 1.00 81.81 370 ARG A CA 1
ATOM 2841 C C . ARG A 1 370 ? -3.415 -6.502 28.000 1.00 81.81 370 ARG A C 1
ATOM 2843 O O . ARG A 1 370 ? -3.742 -5.448 27.466 1.00 81.81 370 ARG A O 1
ATOM 2850 N N . VAL A 1 371 ? -2.435 -6.567 28.888 1.00 77.75 371 VAL A N 1
ATOM 2851 C CA . VAL A 1 371 ? -1.614 -5.411 29.262 1.00 77.75 371 VAL A CA 1
ATOM 2852 C C . VAL A 1 371 ? -0.289 -5.906 29.828 1.00 77.75 371 VAL A C 1
ATOM 2854 O O . VAL A 1 371 ? -0.215 -7.006 30.390 1.00 77.75 371 VAL A O 1
ATOM 2857 N N . ASP A 1 372 ? 0.762 -5.106 29.681 1.00 73.75 372 ASP A N 1
ATOM 2858 C CA . ASP A 1 372 ? 2.004 -5.326 30.412 1.00 73.75 372 ASP A CA 1
ATOM 2859 C C . ASP A 1 372 ? 1.835 -5.054 31.919 1.00 73.75 372 ASP A C 1
ATOM 2861 O O . ASP A 1 372 ? 0.814 -4.573 32.397 1.00 73.75 372 ASP A O 1
ATOM 2865 N N . ASN A 1 373 ? 2.838 -5.418 32.711 1.00 73.56 373 ASN A N 1
ATOM 2866 C CA . ASN A 1 373 ? 2.841 -5.158 34.150 1.00 73.56 373 ASN A CA 1
ATOM 2867 C C . ASN A 1 373 ? 3.509 -3.823 34.513 1.00 73.56 373 ASN A C 1
ATOM 2869 O O . ASN A 1 373 ? 3.843 -3.608 35.677 1.00 73.56 373 ASN A O 1
ATOM 2873 N N . THR A 1 374 ? 3.778 -2.958 33.532 1.00 70.31 374 THR A N 1
ATOM 2874 C CA . THR A 1 374 ? 4.528 -1.714 33.755 1.00 70.31 374 THR A CA 1
ATOM 2875 C C . THR A 1 374 ? 3.623 -0.491 33.811 1.00 70.31 374 THR A C 1
ATOM 2877 O O . THR A 1 374 ? 4.066 0.553 34.288 1.00 70.31 374 THR A O 1
ATOM 2880 N N . GLN A 1 375 ? 2.368 -0.597 33.369 1.00 76.69 375 GLN A N 1
ATOM 2881 C CA . GLN A 1 375 ? 1.454 0.534 33.246 1.00 76.69 375 GLN A CA 1
ATOM 2882 C C . GLN A 1 375 ? 0.052 0.233 33.793 1.00 76.69 375 GLN A C 1
ATOM 2884 O O . GLN A 1 375 ? -0.395 -0.911 33.857 1.00 76.69 375 GLN A O 1
ATOM 2889 N N . SER A 1 376 ? -0.649 1.286 34.225 1.00 82.12 376 SER A N 1
ATOM 2890 C CA . SER A 1 376 ? -1.974 1.166 34.840 1.00 82.12 376 SER A CA 1
ATOM 2891 C C . SER A 1 376 ? -3.109 1.137 33.815 1.00 82.12 376 SER A C 1
ATOM 2893 O O . SER A 1 376 ? -3.101 1.910 32.856 1.00 82.12 376 SER A O 1
ATOM 2895 N N . ILE A 1 377 ? -4.143 0.350 34.100 1.00 86.56 377 ILE A N 1
ATOM 2896 C CA . ILE A 1 377 ? -5.451 0.383 33.446 1.00 86.56 377 ILE A CA 1
ATOM 2897 C C . ILE A 1 377 ? -6.360 1.333 34.228 1.00 86.56 377 ILE A C 1
ATOM 2899 O O . ILE A 1 377 ? -6.622 1.114 35.408 1.00 86.56 377 ILE A O 1
ATOM 2903 N N . GLN A 1 378 ? -6.866 2.375 33.574 1.00 91.12 378 GLN A N 1
ATOM 2904 C CA . GLN A 1 378 ? -7.879 3.265 34.142 1.00 91.12 378 GLN A CA 1
ATOM 2905 C C . GLN A 1 378 ? -9.263 2.851 33.657 1.00 91.12 378 GLN A C 1
ATOM 2907 O O . GLN A 1 378 ? -9.479 2.765 32.450 1.00 91.12 378 GLN A O 1
ATOM 2912 N N . ILE A 1 379 ? -10.193 2.647 34.588 1.00 92.50 379 ILE A N 1
ATOM 2913 C CA . ILE A 1 379 ? -11.602 2.360 34.314 1.00 92.50 379 ILE A CA 1
ATOM 2914 C C . ILE A 1 379 ? -12.421 3.528 34.851 1.00 92.50 379 ILE A C 1
ATOM 2916 O O . ILE A 1 379 ? -12.368 3.853 36.040 1.00 92.50 379 ILE A O 1
ATOM 2920 N N . LYS A 1 380 ? -13.186 4.165 33.972 1.00 93.81 380 LYS A N 1
ATOM 2921 C CA . LYS A 1 380 ? -14.067 5.287 34.288 1.00 93.81 380 LYS A CA 1
ATOM 2922 C C . LYS A 1 380 ? -15.452 5.038 33.713 1.00 93.81 380 LYS A C 1
ATOM 2924 O O . LYS A 1 380 ? -15.617 4.253 32.784 1.00 93.81 380 LYS A O 1
ATOM 2929 N N . VAL A 1 381 ? -16.449 5.720 34.255 1.00 92.62 381 VAL A N 1
ATOM 2930 C CA . VAL A 1 381 ? -17.829 5.644 33.776 1.00 92.62 381 VAL A CA 1
ATOM 2931 C C . VAL A 1 381 ? -18.279 7.021 33.331 1.00 92.62 381 VAL A C 1
ATOM 2933 O O . VAL A 1 381 ? -18.282 7.976 34.108 1.00 92.62 381 VAL A O 1
ATOM 2936 N N . CYS A 1 382 ? -18.679 7.118 32.066 1.00 91.81 382 CYS A N 1
ATOM 2937 C CA . CYS A 1 382 ? -19.468 8.240 31.593 1.00 91.81 382 CYS A CA 1
ATOM 2938 C C . CYS A 1 382 ? -20.911 8.002 32.019 1.00 91.81 382 CYS A C 1
ATOM 2940 O O . CYS A 1 382 ? -21.523 7.015 31.620 1.00 91.81 382 CYS A O 1
ATOM 2942 N N . LYS A 1 383 ? -21.450 8.899 32.838 1.00 91.69 383 LYS A N 1
ATOM 2943 C CA . LYS A 1 383 ? -22.811 8.810 33.357 1.00 91.69 383 LYS A CA 1
ATOM 2944 C C . LYS A 1 383 ? -23.624 9.992 32.857 1.00 91.69 383 LYS A C 1
ATOM 2946 O O . LYS A 1 383 ? -23.172 11.133 32.937 1.00 91.69 383 LYS A O 1
ATOM 2951 N N . ASN A 1 384 ? -24.849 9.731 32.408 1.00 89.94 384 ASN A N 1
ATOM 2952 C CA . ASN A 1 384 ? -25.806 10.759 31.986 1.00 89.94 384 ASN A CA 1
ATOM 2953 C C . ASN A 1 384 ? -25.249 11.724 30.916 1.00 89.94 384 ASN A C 1
ATOM 2955 O O . ASN A 1 384 ? -25.504 12.925 30.979 1.00 89.94 384 ASN A O 1
ATOM 2959 N N . PHE A 1 385 ? -24.490 11.198 29.952 1.00 83.06 385 PHE A N 1
ATOM 2960 C CA . PHE A 1 385 ? -23.825 11.914 28.857 1.00 83.06 385 PHE A CA 1
ATOM 2961 C C . PHE A 1 385 ? -22.817 12.978 29.312 1.00 83.06 385 PHE A C 1
ATOM 2963 O O . PHE A 1 385 ? -22.445 13.862 28.540 1.00 83.06 385 PHE A O 1
ATOM 2970 N N . ASN A 1 386 ? -22.363 12.923 30.566 1.00 87.06 386 ASN A N 1
ATOM 2971 C CA . ASN A 1 386 ? -21.394 13.877 31.079 1.00 87.06 386 ASN A CA 1
ATOM 2972 C C . ASN A 1 386 ? -19.960 13.422 30.780 1.00 87.06 386 ASN A C 1
ATOM 2974 O O . ASN A 1 386 ? -19.249 12.912 31.644 1.00 87.06 386 ASN A O 1
ATOM 2978 N N . GLU A 1 387 ? -19.529 13.606 29.535 1.00 83.62 387 GLU A N 1
ATOM 2979 C CA . GLU A 1 387 ? -18.170 13.257 29.099 1.00 83.62 387 GLU A CA 1
ATOM 2980 C C . GLU A 1 387 ? -17.082 14.136 29.734 1.00 83.62 387 GLU A C 1
ATOM 2982 O O . GLU A 1 387 ? -15.924 13.731 29.814 1.00 83.62 387 GLU A O 1
ATOM 2987 N N . ALA A 1 388 ? -17.449 15.328 30.215 1.00 81.62 388 ALA A N 1
ATOM 2988 C CA . ALA A 1 388 ? -16.524 16.253 30.862 1.00 81.62 388 ALA A CA 1
ATOM 2989 C C . ALA A 1 388 ? -16.171 15.843 32.304 1.00 81.62 388 ALA A C 1
ATOM 2991 O O . ALA A 1 388 ? -15.141 16.271 32.823 1.00 81.62 388 ALA A O 1
ATOM 2992 N N . ALA A 1 389 ? -17.003 15.022 32.953 1.00 85.75 389 ALA A N 1
ATOM 2993 C CA . ALA A 1 389 ? -16.814 14.595 34.338 1.00 85.75 389 ALA A CA 1
ATOM 2994 C C . ALA A 1 389 ? -17.078 13.091 34.494 1.00 85.75 389 ALA A C 1
ATOM 2996 O O . ALA A 1 389 ? -18.099 12.669 35.034 1.00 85.75 389 ALA A O 1
ATOM 2997 N N . LEU A 1 390 ? -16.134 12.283 34.010 1.00 89.06 390 LEU A N 1
ATOM 2998 C CA . LEU A 1 390 ? -16.178 10.829 34.151 1.00 89.06 390 LEU A CA 1
ATOM 2999 C C . LEU A 1 390 ? -15.992 10.411 35.618 1.00 89.06 390 LEU A C 1
ATOM 3001 O O . LEU A 1 390 ? -15.063 10.871 36.287 1.00 89.06 390 LEU A O 1
ATOM 3005 N N . GLU A 1 391 ? -16.832 9.496 36.101 1.00 88.25 391 GLU A N 1
ATOM 3006 C CA . GLU A 1 391 ? -16.689 8.910 37.436 1.00 88.25 391 GLU A CA 1
ATOM 3007 C C . GLU A 1 391 ? -15.534 7.895 37.416 1.00 88.25 391 GLU A C 1
ATOM 3009 O O . GLU A 1 391 ? -15.569 6.915 36.670 1.00 88.25 391 GLU A O 1
ATOM 3014 N N . ASN A 1 392 ? -14.477 8.134 38.200 1.00 88.19 392 ASN A N 1
ATOM 3015 C CA . ASN A 1 392 ? -13.342 7.215 38.270 1.00 88.19 392 ASN A CA 1
ATOM 3016 C C . ASN A 1 392 ? -13.721 5.972 39.079 1.00 88.19 392 ASN A C 1
ATOM 3018 O O . ASN A 1 392 ? -14.009 6.085 40.270 1.00 88.19 392 ASN A O 1
ATOM 3022 N N . VAL A 1 393 ? -13.695 4.801 38.443 1.00 87.62 393 VAL A N 1
ATOM 3023 C CA . VAL A 1 393 ? -13.987 3.524 39.104 1.00 87.62 393 VAL A CA 1
ATOM 3024 C C . VAL A 1 393 ? -12.719 2.919 39.673 1.00 87.62 393 VAL A C 1
ATOM 3026 O O . VAL A 1 393 ? -12.711 2.511 40.832 1.00 87.62 393 VAL A O 1
ATOM 3029 N N . ASP A 1 394 ? -11.656 2.850 38.870 1.00 87.19 394 ASP A N 1
ATOM 3030 C CA . ASP A 1 394 ? -10.394 2.276 39.317 1.00 87.19 394 ASP A CA 1
ATOM 3031 C C . ASP A 1 394 ? -9.189 2.722 38.481 1.00 87.19 394 ASP A C 1
ATOM 3033 O O . ASP A 1 394 ? -9.310 3.051 37.299 1.00 87.19 394 ASP A O 1
ATOM 3037 N N . THR A 1 395 ? -8.016 2.646 39.107 1.00 87.44 395 THR A N 1
ATOM 3038 C CA . THR A 1 395 ? -6.707 2.668 38.455 1.00 87.44 395 THR A CA 1
ATOM 3039 C C . THR A 1 395 ? -5.964 1.400 38.871 1.00 87.44 395 THR A C 1
ATOM 3041 O O . THR A 1 395 ? -5.334 1.348 39.926 1.00 87.44 395 THR A O 1
ATOM 3044 N N . TYR A 1 396 ? -6.050 0.363 38.044 1.00 85.00 396 TYR A N 1
ATOM 3045 C CA . TYR A 1 396 ? -5.473 -0.948 38.317 1.00 85.00 396 TYR A CA 1
ATOM 3046 C C . TYR A 1 396 ? -4.051 -1.059 37.759 1.00 85.00 396 TYR A C 1
ATOM 3048 O O . TYR A 1 396 ? -3.842 -0.824 36.573 1.00 85.00 396 TYR A O 1
ATOM 3056 N N . LEU A 1 397 ? -3.080 -1.466 38.580 1.00 84.81 397 LEU A N 1
ATOM 3057 C CA . LEU A 1 397 ? -1.729 -1.811 38.127 1.00 84.81 397 LEU A CA 1
ATOM 3058 C C . LEU A 1 397 ? -1.553 -3.341 38.154 1.00 84.81 397 LEU A C 1
ATOM 3060 O O . LEU A 1 397 ? -1.628 -3.928 39.239 1.00 84.81 397 LEU A O 1
ATOM 3064 N N . PRO A 1 398 ? -1.317 -4.002 37.007 1.00 78.62 398 PRO A N 1
ATOM 3065 C CA . PRO A 1 398 ? -1.097 -5.444 36.967 1.00 78.62 398 PRO A CA 1
ATOM 3066 C C . PRO A 1 398 ? 0.182 -5.836 37.715 1.00 78.62 398 PRO A C 1
ATOM 3068 O O . PRO A 1 398 ? 1.240 -5.245 37.517 1.00 78.62 398 PRO A O 1
ATOM 3071 N N . THR A 1 399 ? 0.100 -6.854 38.573 1.00 74.25 399 THR A N 1
ATOM 3072 C CA . THR A 1 399 ? 1.200 -7.239 39.477 1.00 74.25 399 THR A CA 1
ATOM 3073 C C . THR A 1 399 ? 2.065 -8.400 38.974 1.00 74.25 399 THR A C 1
ATOM 3075 O O . THR A 1 399 ? 3.132 -8.635 39.536 1.00 74.25 399 THR A O 1
ATOM 3078 N N . ALA A 1 400 ? 1.664 -9.115 37.915 1.00 65.62 400 ALA A N 1
ATOM 3079 C CA . ALA A 1 400 ? 2.401 -10.266 37.380 1.00 65.62 400 ALA A CA 1
ATOM 3080 C C . ALA A 1 400 ? 2.355 -10.352 35.842 1.00 65.62 400 ALA A C 1
ATOM 3082 O O . ALA A 1 400 ? 1.387 -9.928 35.212 1.00 65.62 400 ALA A O 1
ATOM 3083 N N . LEU A 1 401 ? 3.399 -10.942 35.248 1.00 59.28 401 LEU A N 1
ATOM 3084 C CA . LEU A 1 401 ? 3.427 -11.381 33.844 1.00 59.28 401 LEU A CA 1
ATOM 3085 C C . LEU A 1 401 ? 2.855 -12.816 33.734 1.00 59.28 401 LEU A C 1
ATOM 3087 O O . LEU A 1 401 ? 3.151 -13.599 34.640 1.00 59.28 401 LEU A O 1
ATOM 3091 N N . PRO A 1 402 ? 2.156 -13.226 32.642 1.00 56.28 402 PRO A N 1
ATOM 3092 C CA . PRO A 1 402 ? 1.822 -12.484 31.411 1.00 56.28 402 PRO A CA 1
ATOM 3093 C C . PRO A 1 402 ? 0.330 -12.592 30.928 1.00 56.28 402 PRO A C 1
ATOM 3095 O O . PRO A 1 402 ? -0.463 -13.380 31.430 1.00 56.28 402 PRO A O 1
ATOM 3098 N N . ILE A 1 403 ? -0.015 -11.833 29.874 1.00 65.50 403 ILE A N 1
ATOM 3099 C CA . ILE A 1 403 ? -1.039 -12.085 28.820 1.00 65.50 403 ILE A CA 1
ATOM 3100 C C . ILE A 1 403 ? -2.536 -11.768 29.044 1.00 65.50 403 ILE A C 1
ATOM 3102 O O . ILE A 1 403 ? -3.144 -11.311 28.084 1.00 65.50 403 ILE A O 1
ATOM 3106 N N . ARG A 1 404 ? -3.181 -11.913 30.206 1.00 73.94 404 ARG A N 1
ATOM 3107 C CA . ARG A 1 404 ? -4.633 -11.597 30.306 1.00 73.94 404 ARG A CA 1
ATOM 3108 C C . ARG A 1 404 ? -5.058 -11.331 31.747 1.00 73.94 404 ARG A C 1
ATOM 3110 O O . ARG A 1 404 ? -4.884 -12.192 32.600 1.00 73.94 404 ARG A O 1
ATOM 3117 N N . GLN A 1 405 ? -5.620 -10.161 32.023 1.00 79.88 405 GLN A N 1
ATOM 3118 C CA . GLN A 1 405 ? -6.067 -9.731 33.345 1.00 79.88 405 GLN A CA 1
ATOM 3119 C C . GLN A 1 405 ? -7.585 -9.615 33.364 1.00 79.88 405 GLN A C 1
ATOM 3121 O O . GLN A 1 405 ? -8.165 -8.934 32.523 1.00 79.88 405 GLN A O 1
ATOM 3126 N N . THR A 1 406 ? -8.219 -10.268 34.335 1.00 85.62 406 THR A N 1
ATOM 3127 C CA . THR A 1 406 ? -9.642 -10.070 34.636 1.00 85.62 406 THR A CA 1
ATOM 3128 C C . THR A 1 406 ? -9.753 -9.101 35.803 1.00 85.62 406 THR A C 1
ATOM 3130 O O . THR A 1 406 ? -9.267 -9.370 36.902 1.00 85.62 406 THR A O 1
ATOM 3133 N N . ILE A 1 407 ? -10.365 -7.951 35.555 1.00 87.12 407 ILE A N 1
ATOM 3134 C CA . ILE A 1 407 ? -10.526 -6.867 36.513 1.00 87.12 407 ILE A CA 1
ATOM 3135 C C . ILE A 1 407 ? -12.010 -6.766 36.832 1.00 87.12 407 ILE A C 1
ATOM 3137 O O . ILE A 1 407 ? -12.795 -6.270 36.031 1.00 87.12 407 ILE A O 1
ATOM 3141 N N . LEU A 1 408 ? -12.379 -7.231 38.022 1.00 90.00 408 LEU A N 1
ATOM 3142 C CA . LEU A 1 408 ? -13.742 -7.141 38.531 1.00 90.00 408 LEU A CA 1
ATOM 3143 C C . LEU A 1 408 ? -13.852 -5.983 39.523 1.00 90.00 408 LEU A C 1
ATOM 3145 O O . LEU A 1 408 ? -13.102 -5.934 40.505 1.00 90.00 408 LEU A O 1
ATOM 3149 N N . ARG A 1 409 ? -14.776 -5.050 39.294 1.00 91.06 409 ARG A N 1
ATOM 3150 C CA . ARG A 1 409 ? -15.016 -3.899 40.176 1.00 91.06 409 ARG A CA 1
ATOM 3151 C C . ARG A 1 409 ? -16.485 -3.726 40.487 1.00 91.06 409 ARG A C 1
ATOM 3153 O O . ARG A 1 409 ? -17.333 -3.970 39.646 1.00 91.06 409 ARG A O 1
ATOM 3160 N N . ARG A 1 410 ? -16.772 -3.260 41.704 1.00 90.69 410 ARG A N 1
ATOM 3161 C CA . ARG A 1 410 ? -18.135 -3.049 42.210 1.00 90.69 410 ARG A CA 1
ATOM 3162 C C . ARG A 1 410 ? -18.344 -1.597 42.638 1.00 90.69 410 ARG A C 1
ATOM 3164 O O . ARG A 1 410 ? -18.355 -1.318 43.834 1.00 90.69 410 ARG A O 1
ATOM 3171 N N . PRO A 1 411 ? -18.429 -0.655 41.682 1.00 87.44 411 PRO A N 1
ATOM 3172 C CA . PRO A 1 411 ? -18.400 0.776 41.986 1.00 87.44 411 PRO A CA 1
ATOM 3173 C C . PRO A 1 411 ? -19.697 1.319 42.603 1.00 87.44 411 PRO A C 1
ATOM 3175 O O . PRO A 1 411 ? -19.673 2.404 43.172 1.00 87.44 411 PRO A O 1
ATOM 3178 N N . ASN A 1 412 ? -20.813 0.584 42.514 1.00 87.19 412 ASN A N 1
ATOM 3179 C CA . ASN A 1 412 ? -22.129 1.000 43.012 1.00 87.19 412 ASN A CA 1
ATOM 3180 C C . ASN A 1 412 ? -22.560 2.394 42.507 1.00 87.19 412 ASN A C 1
ATOM 3182 O O . ASN A 1 412 ? -22.905 3.287 43.284 1.00 87.19 412 ASN A O 1
ATOM 3186 N N . ILE A 1 413 ? -22.524 2.589 41.186 1.00 87.44 413 ILE A N 1
ATOM 3187 C CA . ILE A 1 413 ? -22.915 3.856 40.557 1.00 87.44 413 ILE A CA 1
ATOM 3188 C C . ILE A 1 413 ? -24.433 3.901 40.462 1.00 87.44 413 ILE A C 1
ATOM 3190 O O . ILE A 1 413 ? -25.038 3.187 39.667 1.00 87.44 413 ILE A O 1
ATOM 3194 N N . LEU A 1 414 ? -25.048 4.756 41.273 1.00 89.25 414 LEU A N 1
ATOM 3195 C CA . LEU A 1 414 ? -26.500 4.887 41.362 1.00 89.25 414 LEU A CA 1
ATOM 3196 C C . LEU A 1 414 ? -27.052 5.877 40.334 1.00 89.25 414 LEU A C 1
ATOM 3198 O O . LEU A 1 414 ? -26.384 6.843 39.964 1.00 89.25 414 LEU A O 1
ATOM 3202 N N . ALA A 1 415 ? -28.326 5.716 39.981 1.00 87.12 415 ALA A N 1
ATOM 3203 C CA . ALA A 1 415 ? -29.114 6.711 39.254 1.00 87.12 415 ALA A CA 1
ATOM 3204 C C . ALA A 1 415 ? -28.568 7.091 37.853 1.00 87.12 415 ALA A C 1
ATOM 3206 O O . ALA A 1 415 ? -28.634 8.253 37.435 1.00 87.12 415 ALA A O 1
ATOM 3207 N N . ALA A 1 416 ? -28.025 6.125 37.111 1.00 87.81 416 ALA A N 1
ATOM 3208 C CA . ALA A 1 416 ? -27.575 6.315 35.735 1.00 87.81 416 ALA A CA 1
ATOM 3209 C C . ALA A 1 416 ? -28.762 6.205 34.759 1.00 87.81 416 ALA A C 1
ATOM 3211 O O . ALA A 1 416 ? -29.349 5.146 34.586 1.00 87.81 416 ALA A O 1
ATOM 3212 N N . LYS A 1 417 ? -29.153 7.302 34.107 1.00 88.75 417 LYS A N 1
ATOM 3213 C CA . LYS A 1 417 ? -30.132 7.288 32.998 1.00 88.75 417 LYS A CA 1
ATOM 3214 C C . LYS A 1 417 ? -29.504 6.757 31.709 1.00 88.75 417 LYS A C 1
ATOM 3216 O O . LYS A 1 417 ? -30.191 6.204 30.854 1.00 88.75 417 LYS A O 1
ATOM 3221 N N . GLN A 1 418 ? -28.201 6.964 31.578 1.00 90.31 418 GLN A N 1
ATOM 3222 C CA . GLN A 1 418 ? -27.341 6.353 30.580 1.00 90.31 418 GLN A CA 1
ATOM 3223 C C . GLN A 1 418 ? -25.967 6.122 31.207 1.00 90.31 418 GLN A C 1
ATOM 3225 O O . GLN A 1 418 ? -25.555 6.881 32.096 1.00 90.31 418 GLN A O 1
ATOM 3230 N N . HIS A 1 419 ? -25.266 5.105 30.712 1.00 91.19 419 HIS A N 1
ATOM 3231 C CA . HIS A 1 419 ? -23.856 4.900 30.997 1.00 91.19 419 HIS A CA 1
ATOM 3232 C C . HIS A 1 419 ? -23.059 4.401 29.792 1.00 91.19 419 HIS A C 1
ATOM 3234 O O . HIS A 1 419 ? -23.586 3.736 28.901 1.00 91.19 419 HIS A O 1
ATOM 3240 N N . ALA A 1 420 ? -21.764 4.697 29.819 1.00 91.38 420 ALA A N 1
ATOM 3241 C CA . ALA A 1 420 ? -20.736 4.067 29.004 1.00 91.38 420 ALA A CA 1
ATOM 3242 C C . ALA A 1 420 ? -19.475 3.859 29.854 1.00 91.38 420 ALA A C 1
ATOM 3244 O O . ALA A 1 420 ? -19.209 4.630 30.781 1.00 91.38 420 ALA A O 1
ATOM 3245 N N . ILE A 1 421 ? -18.715 2.807 29.560 1.00 92.25 421 ILE A N 1
ATOM 3246 C CA . ILE A 1 421 ? -17.467 2.483 30.253 1.00 92.25 421 ILE A CA 1
ATOM 3247 C C . ILE A 1 421 ? -16.299 2.965 29.407 1.00 92.25 421 ILE A C 1
ATOM 3249 O O . ILE A 1 421 ? -16.150 2.543 28.260 1.00 92.25 421 ILE A O 1
ATOM 3253 N N . ASP A 1 422 ? -15.468 3.807 30.011 1.00 91.69 422 ASP A N 1
ATOM 3254 C CA . ASP A 1 422 ? -14.242 4.342 29.436 1.00 91.69 422 ASP A CA 1
ATOM 3255 C C . ASP A 1 422 ? -13.048 3.623 30.043 1.00 91.69 422 ASP A C 1
ATOM 3257 O O . ASP A 1 422 ? -12.814 3.680 31.251 1.00 91.69 422 ASP A O 1
ATOM 3261 N N . ILE A 1 423 ? -12.261 2.972 29.195 1.00 90.31 423 ILE A N 1
ATOM 3262 C CA . ILE A 1 423 ? -11.064 2.250 29.602 1.00 90.31 423 ILE A CA 1
ATOM 3263 C C . ILE A 1 423 ? -9.866 2.846 28.882 1.00 90.31 423 ILE A C 1
ATOM 3265 O O . ILE A 1 423 ? -9.865 2.990 27.660 1.00 90.31 423 ILE A O 1
ATOM 3269 N N . THR A 1 424 ? -8.839 3.207 29.646 1.00 89.38 424 THR A N 1
ATOM 3270 C CA . THR A 1 424 ? -7.545 3.640 29.112 1.00 89.38 424 THR A CA 1
ATOM 3271 C C . THR A 1 424 ? -6.460 2.693 29.597 1.00 89.38 424 THR A C 1
ATOM 3273 O O . THR A 1 424 ? -6.257 2.556 30.802 1.00 89.38 424 THR A O 1
ATOM 3276 N N . ILE A 1 425 ? -5.757 2.063 28.661 1.00 85.75 425 ILE A N 1
ATOM 3277 C CA . ILE A 1 425 ? -4.559 1.267 28.917 1.00 85.75 425 ILE A CA 1
ATOM 3278 C C . ILE A 1 425 ? -3.372 2.017 28.331 1.00 85.75 425 ILE A C 1
ATOM 3280 O O . ILE A 1 425 ? -3.405 2.383 27.160 1.00 85.75 425 ILE A O 1
ATOM 3284 N N . THR A 1 426 ? -2.318 2.203 29.113 1.00 79.94 426 THR A N 1
ATOM 3285 C CA . THR A 1 426 ? -1.001 2.595 28.595 1.00 79.94 426 THR A CA 1
ATOM 3286 C C . THR A 1 426 ? -0.113 1.352 28.588 1.00 79.94 426 THR A C 1
ATOM 3288 O O . THR A 1 426 ? -0.279 0.496 29.443 1.00 79.94 426 THR A O 1
ATOM 3291 N N . SER A 1 427 ? 0.810 1.225 27.642 1.00 74.81 427 SER A N 1
ATOM 3292 C CA . SER A 1 427 ? 1.874 0.212 27.630 1.00 74.81 427 SER A CA 1
ATOM 3293 C C . SER A 1 427 ? 3.167 0.851 27.140 1.00 74.81 427 SER A C 1
ATOM 3295 O O . SER A 1 427 ? 3.124 1.778 26.335 1.00 74.81 427 SER A O 1
ATOM 3297 N N . THR A 1 428 ? 4.319 0.360 27.598 1.00 71.94 428 THR A N 1
ATOM 3298 C CA . THR A 1 428 ? 5.655 0.803 27.155 1.00 71.94 428 THR A CA 1
ATOM 3299 C C . THR A 1 428 ? 6.239 -0.130 26.088 1.00 71.94 428 THR A C 1
ATOM 3301 O O . THR A 1 428 ? 7.342 -0.652 26.252 1.00 71.94 428 THR A O 1
ATOM 3304 N N . GLY A 1 429 ? 5.473 -0.389 25.023 1.00 60.62 429 GLY A N 1
ATOM 3305 C CA . GLY A 1 429 ? 5.942 -1.108 23.829 1.00 60.62 429 GLY A CA 1
ATOM 3306 C C . GLY A 1 429 ? 5.622 -2.606 23.795 1.00 60.62 429 GLY A C 1
ATOM 3307 O O . GLY A 1 429 ? 6.306 -3.359 23.106 1.00 60.62 429 GLY A O 1
ATOM 3308 N N . LYS A 1 430 ? 4.613 -3.063 24.547 1.00 62.47 430 LYS A N 1
ATOM 3309 C CA . LYS A 1 430 ? 4.107 -4.446 24.512 1.00 62.47 430 LYS A CA 1
ATOM 3310 C C . LYS A 1 430 ? 2.615 -4.466 24.152 1.00 62.47 430 LYS A C 1
ATOM 3312 O O . LYS A 1 430 ? 1.981 -3.419 24.071 1.00 62.47 430 LYS A O 1
ATOM 3317 N N . ASP A 1 431 ? 2.071 -5.660 23.902 1.00 66.62 431 ASP A N 1
ATOM 3318 C CA . ASP A 1 431 ? 0.648 -5.850 23.580 1.00 66.62 431 ASP A CA 1
ATOM 3319 C C . ASP A 1 431 ? -0.249 -5.262 24.683 1.00 66.62 431 ASP A C 1
ATOM 3321 O O . ASP A 1 431 ? -0.109 -5.592 25.866 1.00 66.62 431 ASP A O 1
ATOM 3325 N N . ALA A 1 432 ? -1.169 -4.390 24.273 1.00 74.19 432 ALA A N 1
ATOM 3326 C CA . ALA A 1 432 ? -2.214 -3.834 25.111 1.00 74.19 432 ALA A CA 1
ATOM 3327 C C . ALA A 1 432 ? -3.548 -3.872 24.360 1.00 74.19 432 ALA A C 1
ATOM 3329 O O . ALA A 1 432 ? -3.662 -3.415 23.224 1.00 74.19 432 ALA A O 1
ATOM 3330 N N . GLY A 1 433 ? -4.592 -4.389 24.998 1.00 75.94 433 GLY A N 1
ATOM 3331 C CA . GLY A 1 433 ? -5.911 -4.485 24.391 1.00 75.94 433 GLY A CA 1
ATOM 3332 C C . GLY A 1 433 ? -6.995 -4.857 25.387 1.00 75.94 433 GLY A C 1
ATOM 3333 O O . GLY A 1 433 ? -6.720 -5.351 26.476 1.00 75.94 433 GLY A O 1
ATOM 3334 N N . ILE A 1 434 ? -8.245 -4.628 25.001 1.00 83.19 434 ILE A N 1
ATOM 3335 C CA . ILE A 1 434 ? -9.419 -5.077 25.749 1.00 83.19 434 ILE A CA 1
ATOM 3336 C C . ILE A 1 434 ? -10.106 -6.162 24.936 1.00 83.19 434 ILE A C 1
ATOM 3338 O O . ILE A 1 434 ? -10.326 -6.000 23.739 1.00 83.19 434 ILE A O 1
ATOM 3342 N N . GLU A 1 435 ? -10.442 -7.256 25.601 1.00 82.88 435 GLU A N 1
ATOM 3343 C CA . GLU A 1 435 ? -11.161 -8.379 25.008 1.00 82.88 435 GLU A CA 1
ATOM 3344 C C . GLU A 1 435 ? -12.634 -8.388 25.407 1.00 82.88 435 GLU A C 1
ATOM 3346 O O . GLU A 1 435 ? -13.485 -8.782 24.615 1.00 82.88 435 GLU A O 1
ATOM 3351 N N . LEU A 1 436 ? -12.936 -7.957 26.635 1.00 86.31 436 LEU A N 1
ATOM 3352 C CA . LEU A 1 436 ? -14.290 -7.939 27.169 1.00 86.31 436 LEU A CA 1
ATOM 3353 C C . LEU A 1 436 ? -14.487 -6.730 28.076 1.00 86.31 436 LEU A C 1
ATOM 3355 O O . LEU A 1 436 ? -13.615 -6.402 28.884 1.00 86.31 436 LEU A O 1
ATOM 3359 N N . VAL A 1 437 ? -15.662 -6.119 27.957 1.00 89.31 437 VAL A N 1
ATOM 3360 C CA . VAL A 1 437 ? -16.201 -5.179 28.937 1.00 89.31 437 VAL A CA 1
ATOM 3361 C C . VAL A 1 437 ? -17.651 -5.556 29.177 1.00 89.31 437 VAL A C 1
ATOM 3363 O O . VAL A 1 437 ? -18.468 -5.468 28.261 1.00 89.31 437 VAL A O 1
ATOM 3366 N N . GLU A 1 438 ? -17.968 -5.946 30.403 1.00 90.25 438 GLU A N 1
ATOM 3367 C CA . GLU A 1 438 ? -19.331 -6.235 30.829 1.00 90.25 438 GLU A CA 1
ATOM 3368 C C . GLU A 1 438 ? -19.717 -5.360 32.014 1.00 90.25 438 GLU A C 1
ATOM 3370 O O . GLU A 1 438 ? -18.911 -5.046 32.891 1.00 90.25 438 GLU A O 1
ATOM 3375 N N . THR A 1 439 ? -20.980 -4.942 32.022 1.00 90.44 439 THR A N 1
ATOM 3376 C CA . THR A 1 439 ? -21.574 -4.184 33.120 1.00 90.44 439 THR A CA 1
ATOM 3377 C C . THR A 1 439 ? -22.809 -4.912 33.602 1.00 90.44 439 THR A C 1
ATOM 3379 O O . THR A 1 439 ? -23.702 -5.188 32.798 1.00 90.44 439 THR A O 1
ATOM 3382 N N . SER A 1 440 ? -22.892 -5.137 34.907 1.00 91.06 440 SER A N 1
ATOM 3383 C CA . SER A 1 440 ? -24.041 -5.757 35.559 1.00 91.06 440 SER A CA 1
ATOM 3384 C C . SER A 1 440 ? -24.637 -4.800 36.584 1.00 91.06 440 SER A C 1
ATOM 3386 O O . SER A 1 440 ? -23.931 -4.008 37.220 1.00 91.06 440 SER A O 1
ATOM 3388 N N . GLY A 1 441 ? -25.959 -4.844 36.725 1.00 88.50 441 GLY A N 1
ATOM 3389 C CA . GLY A 1 441 ? -26.691 -3.857 37.498 1.00 88.50 441 GLY A CA 1
ATOM 3390 C C . GLY A 1 441 ? -28.182 -4.136 37.606 1.00 88.50 441 GLY A C 1
ATOM 3391 O O . GLY A 1 441 ? -28.698 -5.102 37.045 1.00 88.50 441 GLY A O 1
ATOM 3392 N N . GLU A 1 442 ? -28.870 -3.248 38.316 1.00 87.75 442 GLU A N 1
ATOM 3393 C CA . GLU A 1 442 ? -30.320 -3.283 38.494 1.00 87.75 442 GLU A CA 1
ATOM 3394 C C . GLU A 1 442 ? -30.963 -2.045 37.871 1.00 87.75 442 GLU A C 1
ATOM 3396 O O . GLU A 1 442 ? -30.485 -0.924 38.049 1.00 87.75 442 GLU A O 1
ATOM 3401 N N . SER A 1 443 ? -32.081 -2.234 37.172 1.00 85.00 443 SER A N 1
ATOM 3402 C CA . SER A 1 443 ? -32.899 -1.133 36.663 1.00 85.00 443 SER A CA 1
ATOM 3403 C C . SER A 1 443 ? -33.976 -0.749 37.675 1.00 85.00 443 SER A C 1
ATOM 3405 O O . SER A 1 443 ? -34.757 -1.591 38.117 1.00 85.00 443 SER A O 1
ATOM 3407 N N . SER A 1 444 ? -34.070 0.539 38.002 1.00 75.69 444 SER A N 1
ATOM 3408 C CA . SER A 1 444 ? -35.069 1.099 38.912 1.00 75.69 444 SER A CA 1
ATOM 3409 C C . SER A 1 444 ? -36.129 1.909 38.164 1.00 75.69 444 SER A C 1
ATOM 3411 O O . SER A 1 444 ? -35.849 2.841 37.403 1.00 75.69 444 SER A O 1
ATOM 3413 N N . SER A 1 445 ? -37.397 1.588 38.422 1.00 75.62 445 SER A N 1
ATOM 3414 C CA . SER A 1 445 ? -38.552 2.392 38.000 1.00 75.62 445 SER A CA 1
ATOM 3415 C C . SER A 1 445 ? -38.928 3.481 39.014 1.00 75.62 445 SER A C 1
ATOM 3417 O O . SER A 1 445 ? -39.851 4.267 38.770 1.00 75.62 445 SER A O 1
ATOM 3419 N N . VAL A 1 446 ? -38.236 3.538 40.155 1.00 63.38 446 VAL A N 1
ATOM 3420 C CA . VAL A 1 446 ? -38.498 4.490 41.239 1.00 63.38 446 VAL A CA 1
ATOM 3421 C C . VAL A 1 446 ? -37.746 5.790 40.967 1.00 63.38 446 VAL A C 1
ATOM 3423 O O . VAL A 1 446 ? -36.579 5.791 40.589 1.00 63.38 446 VAL A O 1
ATOM 3426 N N . PHE A 1 447 ? -38.435 6.918 41.137 1.00 50.03 447 PHE A N 1
ATOM 3427 C CA . PHE A 1 447 ? -37.821 8.236 41.010 1.00 50.03 447 PHE A CA 1
ATOM 3428 C C . PHE A 1 447 ? -36.972 8.497 42.257 1.00 50.03 447 PHE A C 1
ATOM 3430 O O . PHE A 1 447 ? -37.521 8.581 43.353 1.00 50.03 447 PHE A O 1
ATOM 3437 N N . VAL A 1 448 ? -35.655 8.600 42.091 1.00 54.72 448 VAL A N 1
ATOM 3438 C CA . VAL A 1 448 ? -34.770 9.135 43.130 1.00 54.72 448 VAL A CA 1
ATOM 3439 C C . VAL A 1 448 ? -34.589 10.621 42.797 1.00 54.72 448 VAL A C 1
ATOM 3441 O O . VAL A 1 448 ? -34.021 10.902 41.739 1.00 54.72 448 VAL A O 1
ATOM 3444 N N . PRO A 1 449 ? -35.194 11.543 43.572 1.00 46.97 449 PRO A N 1
ATOM 3445 C CA . PRO A 1 449 ? -35.143 12.980 43.306 1.00 46.97 449 PRO A CA 1
ATOM 3446 C C . PRO A 1 449 ? -33.738 13.575 43.414 1.00 46.97 449 PRO A C 1
ATOM 3448 O O . PRO A 1 449 ? -32.919 13.037 44.196 1.00 46.97 449 PRO A O 1
#

Nearest PDB structures (foldseek):
  7uaf-assembly1_D  TM=5.465E-01  e=7.414E-02  Homo sapiens
  5fui-assembly1_A  TM=4.762E-01  e=9.006E-02  Zobellia galactanivorans
  7fcn-assembly4_D  TM=4.370E-01  e=1.395E-01  Photorhabdus akhurstii
  2w87-assembly2_B  TM=5.308E-01  e=1.186E+00  Cellvibrio japonicus
  8h3s-assembly1_A  TM=3.752E-01  e=7.291E-01  Homo sapiens

Secondary structure (DSSP, 8-state):
---BPPS--SS---HHHH--EEEEEEEEE-TT--EEEES---SGGGS--GGGTT-EEEETTTEEEEEEEE-SSSEEEESS--SS-EEEEEEEEE-EETTEETB-------S--TTGGGS-TT-PPPPS-EEEEEEETTEEEEEETTS-EEEPPTT-TT---GGG-B--SS-EEEEEEETTTEEEEEESSEEEEEEE--TTS-EEEEEEEES---SSGGGEEE-GGG-EEEESSSEEEE-TTSPEE-GGGGGGGGGGTTGGG-BTTB--EEEEETTTTEEEEEETTEEEEEETTTTEEPPPEE-BTTB-SS--EEEEEEETTEEEEEEE-SS-EEEEETT--S-EEEEEE---EE-SSSEEEEEEEEEEEE--SSSPEEEEEEETT-TTSPEEEEEE---S-SS-EEEEE---EEEESEEEEEEEEEESSS--EEEEEEEEEEEE-S---

Mean predicted aligned error: 15.78 Å

Solvent-accessible surface area (backbone atoms only — not comparable to full-atom values): 25033 Å² total; per-residue (Å²): 138,91,56,81,61,78,85,79,68,92,34,87,66,64,58,79,75,61,58,46,67,49,75,34,66,28,25,28,32,46,56,77,34,38,57,40,35,46,79,61,56,72,58,78,86,54,38,54,46,82,85,45,45,33,18,38,38,35,30,90,98,28,35,81,36,34,27,72,39,58,81,41,53,44,34,28,35,35,78,49,56,22,80,35,69,41,72,61,33,58,30,40,38,34,49,30,53,89,76,34,70,58,40,70,88,83,82,83,74,88,67,80,61,89,55,66,93,72,46,66,94,39,65,37,75,77,74,91,59,61,69,48,69,53,72,43,85,52,25,47,35,38,22,32,72,79,19,45,32,43,28,30,42,70,55,41,94,68,19,32,27,79,89,40,47,45,79,61,97,55,33,69,44,36,77,44,87,37,76,92,60,30,36,38,39,26,12,62,41,27,27,29,40,39,35,66,71,48,77,94,50,37,63,47,79,45,79,57,38,80,82,42,26,24,83,47,57,42,15,42,33,62,30,81,94,61,34,48,32,33,38,60,86,46,66,33,31,59,32,89,91,54,42,82,37,45,69,92,44,58,93,50,52,77,79,52,67,73,57,72,73,48,41,93,87,40,30,45,30,29,44,44,29,65,80,78,42,26,41,33,42,33,42,48,54,41,38,40,35,33,32,60,90,82,71,41,72,51,77,76,41,69,45,76,83,78,50,60,94,90,37,36,40,56,42,72,51,74,60,96,56,41,36,30,38,30,29,50,74,87,83,49,81,46,78,41,55,73,89,64,62,71,53,45,74,48,76,47,69,52,72,78,44,65,42,95,45,66,16,23,30,41,46,34,38,42,35,33,31,30,51,49,54,86,33,48,37,36,37,29,34,30,45,64,83,31,76,91,64,55,47,79,68,46,76,46,65,47,88,65,85,79,71,69,46,80,48,78,45,67,73,59,46,68,73,28,44,22,38,27,47,37,37,41,37,46,25,80,53,56,73,62,46,76,80,44,79,49,77,43,64,51,74,34,79,66,87,81,131

Sequence (449 aa):
VFYQLKTDLGGEVAETTLAYTRTIAQASITNGDTTLTLNGATPLADRFTASDVGRRVEIAGKLDSWIVEVTDAFNAETNDDATATATDEALIVRHAIDGILRAVEIHWTTESLFGQDLAPFDAYPPPSNLAYAGILNDTLFVEDTNGIIYVGVPAYIGSFPPKQTLFPTESATLYLDGSDGVYWRFSRNTLCVLTYIGGPRPLELQQIWKNTGVLFPQNAAIGMGGRVIAWSGKPVRLGSGREPDVEFAYPVYKDFEGWSNQTQARPVIAAFDTDNQLEIWAYDKKIMAYHVPSGQWCPPINVTGMIGLADNLISSTIIGGKLYFATNS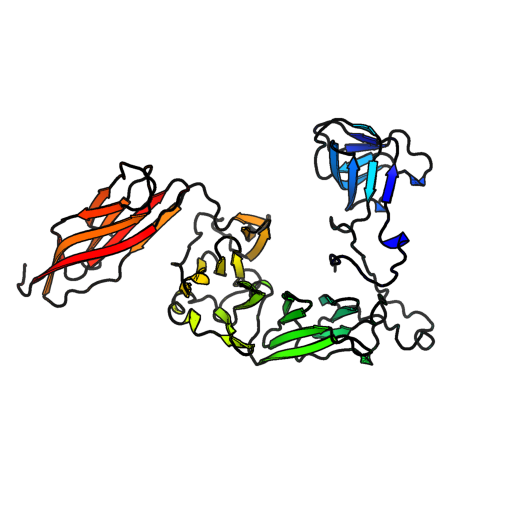GTNLILHGFDQGNAMVAKIRTLDVRSKAKTDTISEIEVIARVDNTQSIQIKVCKNFNEAALENVDTYLPTALPIRQTILRRPNILAAKQHAIDITITSTGKDAGIELVETSGESSSVFVP